Protein AF-A0A3P7J1J5-F1 (afdb_monomer_lite)

Foldseek 3Di:
DDPDPVVVVVVVVVVVVVVLLVLLVQLLVLLVDPDDDPVSLQVSLQSLLVCLQPVVVSCLVCLVSVLVRLLVQCLDLDLSSVLSSLSSVLSSLVSNCVVDVVVNVVSLVVLLVSLVVLCVDPVHDNLSSLSSSLSSQLSVLVPPPQDDDPDDDRPCPNCLPDLSSLLSVLSVCQNPVVVCVVVVVVNLVSLLVQLVVCLVVVHAGDLSSLNSLLSNCNRQQQVCVVSVLVCLVSLLSNADDPSSLSNLVSNCVRPVVCLVVSQVSLLQRLCCLVPVDGDDDPPDDDDQDDQPPDDPPNPDPVSLLSSLVSVLVDDHDPVSVVVVVSRLVSVVVPDPDPCVVVNLVSLLSNLQSLLLQLQPPPDPVSVLVSLVVLLPDDPVSLLSCLDPSNVVSLLNQCVDPDVSSVVSSVSNLVSSCVNHVPPRVVSVVVSVVVVVCCCVPVVVVPPPVVPDDDD

pLDDT: mean 78.13, std 15.59, range [32.44, 95.88]

Structure (mmCIF, N/CA/C/O backbone):
data_AF-A0A3P7J1J5-F1
#
_entry.id   AF-A0A3P7J1J5-F1
#
loop_
_atom_site.group_PDB
_atom_site.id
_atom_site.type_symbol
_atom_site.label_atom_id
_atom_site.label_alt_id
_atom_site.label_comp_id
_atom_site.label_asym_id
_atom_site.label_entity_id
_atom_site.label_seq_id
_atom_site.pdbx_PDB_ins_code
_atom_site.Cartn_x
_atom_site.Cartn_y
_atom_site.Cartn_z
_atom_site.occupancy
_atom_site.B_iso_or_equiv
_atom_site.auth_seq_id
_atom_site.auth_comp_id
_atom_site.auth_asym_id
_atom_site.auth_atom_id
_atom_site.pdbx_PDB_model_num
ATOM 1 N N . MET A 1 1 ? -34.196 -13.888 -47.354 1.00 37.31 1 MET A N 1
ATOM 2 C CA . MET A 1 1 ? -32.741 -13.646 -47.410 1.00 37.31 1 MET A CA 1
ATOM 3 C C . MET A 1 1 ? -32.285 -13.437 -45.974 1.00 37.31 1 MET A C 1
ATOM 5 O O . MET A 1 1 ? -32.549 -12.390 -45.400 1.00 37.31 1 MET A O 1
ATOM 9 N N . PHE A 1 2 ? -31.805 -14.507 -45.341 1.00 37.28 2 PHE A N 1
ATOM 10 C CA . PHE A 1 2 ? -31.362 -14.494 -43.949 1.00 37.28 2 PHE A CA 1
ATOM 11 C C . PHE A 1 2 ? -30.055 -13.699 -43.869 1.00 37.28 2 PHE A C 1
ATOM 13 O O . PHE A 1 2 ? -29.082 -14.076 -44.513 1.00 37.28 2 PHE A O 1
ATOM 20 N N . PHE A 1 3 ? -30.044 -12.595 -43.120 1.00 37.94 3 PHE A N 1
ATOM 21 C CA . PHE A 1 3 ? -28.799 -11.941 -42.725 1.00 37.94 3 PHE A CA 1
ATOM 22 C C . PHE A 1 3 ? -28.135 -12.815 -41.665 1.00 37.94 3 PHE A C 1
ATOM 24 O O . PHE A 1 3 ? -28.638 -12.963 -40.548 1.00 37.94 3 PHE A O 1
ATOM 31 N N . ASP A 1 4 ? -27.043 -13.453 -42.063 1.00 37.69 4 ASP A N 1
ATOM 32 C CA . ASP A 1 4 ? -26.268 -14.348 -41.227 1.00 37.69 4 ASP A CA 1
ATOM 33 C C . ASP A 1 4 ? -25.505 -13.522 -40.177 1.00 37.69 4 ASP A C 1
ATOM 35 O O . ASP A 1 4 ? -24.508 -12.865 -40.460 1.00 37.69 4 ASP A O 1
ATOM 39 N N . LYS A 1 5 ? -25.989 -13.504 -38.929 1.00 46.16 5 LYS A N 1
ATOM 40 C CA . LYS A 1 5 ? -25.341 -12.767 -37.824 1.00 46.16 5 LYS A CA 1
ATOM 41 C C . LYS A 1 5 ? -23.912 -13.254 -37.539 1.00 46.16 5 LYS A C 1
ATOM 43 O O . LYS A 1 5 ? -23.166 -12.585 -36.825 1.00 46.16 5 LYS A O 1
ATOM 48 N N . THR A 1 6 ? -23.524 -14.416 -38.065 1.00 46.00 6 THR A N 1
ATOM 49 C CA . THR A 1 6 ? -22.176 -14.966 -37.900 1.00 46.00 6 THR A CA 1
ATOM 50 C C . THR A 1 6 ? -21.151 -14.295 -38.815 1.00 46.00 6 THR A C 1
ATOM 52 O O . THR A 1 6 ? -20.010 -14.107 -38.385 1.00 46.00 6 THR A O 1
ATOM 55 N N . THR A 1 7 ? -21.550 -13.836 -40.008 1.00 47.47 7 THR A N 1
ATOM 56 C CA . THR A 1 7 ? -20.639 -13.172 -40.951 1.00 47.47 7 THR A CA 1
ATOM 57 C C . THR A 1 7 ? -20.274 -11.760 -40.499 1.00 47.47 7 THR A C 1
ATOM 59 O O . THR A 1 7 ? -19.102 -11.406 -40.569 1.00 47.47 7 THR A O 1
ATOM 62 N N . ASP A 1 8 ? -21.213 -10.994 -39.926 1.00 46.66 8 ASP A N 1
ATOM 63 C CA . ASP A 1 8 ? -20.933 -9.651 -39.372 1.00 46.66 8 ASP A CA 1
ATOM 64 C C . ASP A 1 8 ? -20.020 -9.691 -38.134 1.00 46.66 8 ASP A C 1
ATOM 66 O O . ASP A 1 8 ? -19.197 -8.804 -37.894 1.00 46.66 8 ASP A O 1
ATOM 70 N N . PHE A 1 9 ? -20.120 -10.755 -37.334 1.00 46.97 9 PHE A N 1
ATOM 71 C CA . PHE A 1 9 ? -19.240 -10.945 -36.182 1.00 46.97 9 PHE A CA 1
ATOM 72 C C . PHE A 1 9 ? -17.835 -11.408 -36.600 1.00 46.97 9 PHE A C 1
ATOM 74 O O . PHE A 1 9 ? -16.843 -11.036 -35.969 1.00 46.97 9 PHE A O 1
ATOM 81 N N . GLN A 1 10 ? -17.727 -12.196 -37.674 1.00 51.69 10 GLN A N 1
ATOM 82 C CA . GLN A 1 10 ? -16.444 -12.596 -38.257 1.00 51.69 10 GLN A CA 1
ATOM 83 C C . GLN A 1 10 ? -15.739 -11.430 -38.963 1.00 51.69 10 GLN A C 1
ATOM 85 O O . GLN A 1 10 ? -14.534 -11.265 -38.767 1.00 51.69 10 GLN A O 1
ATOM 90 N N . THR A 1 11 ? -16.460 -10.578 -39.699 1.00 56.50 11 THR A N 1
ATOM 91 C CA . THR A 1 11 ? -15.893 -9.364 -40.315 1.00 56.50 11 THR A CA 1
ATOM 92 C C . THR A 1 11 ? -15.450 -8.353 -39.260 1.00 56.50 11 THR A C 1
ATOM 94 O O . THR A 1 11 ? -14.356 -7.807 -39.377 1.00 56.50 11 THR A O 1
ATOM 97 N N . SER A 1 12 ? -16.210 -8.177 -38.173 1.00 62.19 12 SER A N 1
ATOM 98 C CA . SER A 1 12 ? -15.810 -7.331 -37.037 1.00 62.19 12 SER A CA 1
ATOM 99 C C . SER A 1 12 ? -14.535 -7.834 -36.343 1.00 62.19 12 SER A C 1
ATOM 101 O O . SER A 1 12 ? -13.632 -7.045 -36.057 1.00 62.19 12 SER A O 1
ATOM 103 N N . LYS A 1 13 ? -14.405 -9.151 -36.129 1.00 66.12 13 LYS A N 1
ATOM 104 C CA . LYS A 1 13 ? -13.188 -9.764 -35.566 1.00 66.12 13 LYS A CA 1
ATOM 105 C C . LYS A 1 13 ? -11.986 -9.668 -36.502 1.00 66.12 13 LYS A C 1
ATOM 107 O O . LYS A 1 13 ? -10.884 -9.389 -36.039 1.00 66.12 13 LYS A O 1
ATOM 112 N N . SER A 1 14 ? -12.199 -9.885 -37.798 1.00 74.38 14 SER A N 1
ATOM 113 C CA . SER A 1 14 ? -11.162 -9.743 -38.824 1.00 74.38 14 SER A CA 1
ATOM 114 C C . SER A 1 14 ? -10.662 -8.302 -38.906 1.00 74.38 14 SER A C 1
ATOM 116 O O . SER A 1 14 ? -9.458 -8.069 -38.928 1.00 74.38 14 SER A O 1
ATOM 118 N N . TYR A 1 15 ? -11.578 -7.334 -38.890 1.00 78.06 15 TYR A N 1
ATOM 119 C CA . TYR A 1 15 ? -11.241 -5.915 -38.906 1.00 78.06 15 TYR A CA 1
ATOM 120 C C . TYR A 1 15 ? -10.493 -5.493 -37.636 1.00 78.06 15 TYR A C 1
ATOM 122 O O . TYR A 1 15 ? -9.506 -4.765 -37.706 1.00 78.06 15 TYR A O 1
ATOM 130 N N . ALA A 1 16 ? -10.915 -5.990 -36.469 1.00 76.69 16 ALA A N 1
ATOM 131 C CA . ALA A 1 16 ? -10.214 -5.743 -35.213 1.00 76.69 16 ALA A CA 1
ATOM 132 C C . ALA A 1 16 ? -8.784 -6.312 -35.228 1.00 76.69 16 ALA A C 1
ATOM 134 O O . ALA A 1 16 ? -7.863 -5.645 -34.761 1.00 76.69 16 ALA A O 1
ATOM 135 N N . ALA A 1 17 ? -8.583 -7.508 -35.789 1.00 80.38 17 ALA A N 1
ATOM 136 C CA . ALA A 1 17 ? -7.255 -8.098 -35.945 1.00 80.38 17 ALA A CA 1
ATOM 137 C C . ALA A 1 17 ? -6.370 -7.279 -36.901 1.00 80.38 17 ALA A C 1
ATOM 139 O O . ALA A 1 17 ? -5.232 -6.965 -36.557 1.00 80.38 17 ALA A O 1
ATOM 140 N N . GLU A 1 18 ? -6.907 -6.860 -38.049 1.00 84.56 18 GLU A N 1
ATOM 141 C CA . GLU A 1 18 ? -6.189 -6.019 -39.015 1.00 84.56 18 GLU A CA 1
ATOM 142 C C . GLU A 1 18 ? -5.804 -4.656 -38.413 1.00 84.56 18 GLU A C 1
ATOM 144 O O . GLU A 1 18 ? -4.689 -4.169 -38.605 1.00 84.56 18 GLU A O 1
ATOM 149 N N . LEU A 1 19 ? -6.703 -4.046 -37.635 1.00 85.25 19 LEU A N 1
ATOM 150 C CA . LEU A 1 19 ? -6.430 -2.791 -36.939 1.00 85.25 19 LEU A CA 1
ATOM 151 C C . LEU A 1 19 ? -5.298 -2.951 -35.916 1.00 85.25 19 LEU A C 1
ATOM 153 O O . LEU A 1 19 ? -4.407 -2.106 -35.859 1.00 85.25 19 LEU A O 1
ATOM 157 N N . VAL A 1 20 ? -5.308 -4.037 -35.136 1.00 86.88 20 VAL A N 1
ATOM 158 C CA . VAL A 1 20 ? -4.239 -4.357 -34.174 1.00 86.88 20 VAL A CA 1
ATOM 159 C C . VAL A 1 20 ? -2.895 -4.507 -34.881 1.00 86.88 20 VAL A C 1
ATOM 161 O O . VAL A 1 20 ? -1.895 -3.975 -34.399 1.00 86.88 20 VAL A O 1
ATOM 164 N N . GLU A 1 21 ? -2.861 -5.183 -36.031 1.00 86.38 21 GLU A N 1
ATOM 165 C CA . GLU A 1 21 ? -1.636 -5.329 -36.819 1.00 86.38 21 GLU A CA 1
ATOM 166 C C . GLU A 1 21 ? -1.125 -3.987 -37.345 1.00 86.38 21 GLU A C 1
ATOM 168 O O . GLU A 1 21 ? 0.052 -3.688 -37.148 1.00 86.38 21 GLU A O 1
ATOM 173 N N . LYS A 1 22 ? -2.002 -3.142 -37.907 1.00 88.31 22 LYS A N 1
ATOM 174 C CA . LYS A 1 22 ? -1.637 -1.786 -38.357 1.00 88.31 22 LYS A CA 1
ATOM 175 C C . LYS A 1 22 ? -1.111 -0.923 -37.212 1.00 88.31 22 LYS A C 1
ATOM 177 O O . LYS A 1 22 ? -0.120 -0.216 -37.376 1.00 88.31 22 LYS A O 1
ATOM 182 N N . CYS A 1 23 ? -1.745 -0.986 -36.041 1.00 89.62 23 CYS A N 1
ATOM 183 C CA . CYS A 1 23 ? -1.286 -0.272 -34.851 1.00 89.62 23 CYS A CA 1
ATOM 184 C C . CYS A 1 23 ? 0.094 -0.757 -34.386 1.00 89.62 23 CYS A C 1
ATOM 186 O O . CYS A 1 23 ? 0.928 0.063 -33.996 1.00 89.62 23 CYS A O 1
ATOM 188 N N . LEU A 1 24 ? 0.341 -2.069 -34.429 1.00 89.62 24 LEU A N 1
ATOM 189 C CA . LEU A 1 24 ? 1.630 -2.652 -34.071 1.00 89.62 24 LEU A CA 1
ATOM 190 C C . LEU A 1 24 ? 2.720 -2.251 -35.072 1.00 89.62 24 LEU A C 1
ATOM 192 O O . LEU A 1 24 ? 3.804 -1.867 -34.646 1.00 89.62 24 LEU A O 1
ATOM 196 N N . ASP A 1 25 ? 2.438 -2.261 -36.372 1.00 90.69 25 ASP A N 1
ATOM 197 C CA . ASP A 1 25 ? 3.407 -1.821 -37.382 1.00 90.69 25 ASP A CA 1
ATOM 198 C C . ASP A 1 25 ? 3.737 -0.336 -37.233 1.00 90.69 25 ASP A C 1
ATOM 200 O O . ASP A 1 25 ? 4.910 0.027 -37.143 1.00 90.69 25 ASP A O 1
ATOM 204 N N . GLN A 1 26 ? 2.718 0.511 -37.065 1.00 92.00 26 GLN A N 1
ATOM 205 C CA . GLN A 1 26 ? 2.919 1.945 -36.868 1.00 92.00 26 GLN A CA 1
ATOM 206 C C . GLN A 1 26 ? 3.737 2.251 -35.607 1.00 92.00 26 GLN A C 1
ATOM 208 O O . GLN A 1 26 ? 4.580 3.151 -35.610 1.00 92.00 26 GLN A O 1
ATOM 213 N N . CYS A 1 27 ? 3.490 1.518 -34.514 1.00 92.75 27 CYS A N 1
ATOM 214 C CA . CYS A 1 27 ? 4.223 1.730 -33.269 1.00 92.75 27 CYS A CA 1
ATOM 215 C C . CYS A 1 27 ? 5.697 1.329 -33.409 1.00 92.75 27 CYS A C 1
ATOM 217 O O . CYS A 1 27 ? 6.557 2.032 -32.882 1.00 92.75 27 CYS A O 1
ATOM 219 N N . LEU A 1 28 ? 5.996 0.248 -34.138 1.00 91.81 28 LEU A N 1
ATOM 220 C CA . LEU A 1 28 ? 7.362 -0.224 -34.358 1.00 91.81 28 LEU A CA 1
ATOM 221 C C . LEU A 1 28 ? 8.119 0.705 -35.309 1.00 91.81 28 LEU A C 1
ATOM 223 O O . LEU A 1 28 ? 9.266 1.036 -35.023 1.00 91.81 28 LEU A O 1
ATOM 227 N N . GLU A 1 29 ? 7.457 1.207 -36.352 1.00 92.88 29 GLU A N 1
ATOM 228 C CA . GLU A 1 29 ? 8.007 2.215 -37.263 1.00 92.88 29 GLU A CA 1
ATOM 229 C C . GLU A 1 29 ? 8.441 3.477 -36.500 1.00 92.88 29 GLU A C 1
ATOM 231 O O . GLU A 1 29 ? 9.577 3.928 -36.627 1.00 92.88 29 GLU A O 1
ATOM 236 N N . TRP A 1 30 ? 7.587 4.005 -35.615 1.00 94.25 30 TRP A N 1
ATOM 237 C CA . TRP A 1 30 ? 7.928 5.171 -34.786 1.00 94.25 30 TRP A CA 1
ATOM 238 C C . TRP A 1 30 ? 9.063 4.916 -33.785 1.00 94.25 30 TRP A C 1
ATOM 240 O O . TRP A 1 30 ? 9.746 5.862 -33.388 1.00 94.25 30 TRP A O 1
ATOM 250 N N . LEU A 1 31 ? 9.273 3.669 -33.352 1.00 90.75 31 LEU A N 1
ATOM 251 C CA . LEU A 1 31 ? 10.420 3.303 -32.512 1.00 90.75 31 LEU A CA 1
ATOM 252 C C . LEU A 1 31 ? 11.721 3.208 -33.324 1.00 90.75 31 LEU A C 1
ATOM 254 O O . LEU A 1 31 ? 12.796 3.425 -32.764 1.00 90.75 31 LEU A O 1
ATOM 258 N N . GLU A 1 32 ? 11.624 2.882 -34.613 1.00 91.44 32 GLU A N 1
ATOM 259 C CA . GLU A 1 32 ? 12.748 2.764 -35.550 1.00 91.44 32 GLU A CA 1
ATOM 260 C C . GLU A 1 32 ? 13.188 4.098 -36.153 1.00 91.44 32 GLU A C 1
ATOM 262 O O . GLU A 1 32 ? 14.295 4.182 -36.690 1.00 91.44 32 GLU A O 1
ATOM 267 N N . GLU A 1 33 ? 12.364 5.144 -36.040 1.00 88.88 33 GLU A N 1
ATOM 268 C CA . GLU A 1 33 ? 12.681 6.468 -36.571 1.00 88.88 33 GLU A CA 1
ATOM 269 C C . GLU A 1 33 ? 14.057 6.961 -36.067 1.00 88.88 33 GLU A C 1
ATOM 271 O O . GLU A 1 33 ? 14.257 7.164 -34.858 1.00 88.88 33 GLU A O 1
ATOM 276 N N . PRO A 1 34 ? 15.021 7.216 -36.979 1.00 83.56 34 PRO A N 1
ATOM 277 C CA . PRO A 1 34 ? 16.361 7.654 -36.593 1.00 83.56 34 PRO A CA 1
ATOM 278 C C . PRO A 1 34 ? 16.342 9.078 -36.027 1.00 83.56 34 PRO A C 1
ATOM 280 O O . PRO A 1 34 ? 17.143 9.429 -35.160 1.00 83.56 34 PRO A O 1
ATOM 283 N N . ILE A 1 35 ? 15.402 9.902 -36.497 1.00 89.12 35 ILE A N 1
ATOM 284 C CA . ILE A 1 35 ? 15.214 11.277 -36.044 1.00 89.12 35 ILE A CA 1
ATOM 285 C C . ILE A 1 35 ? 14.291 11.267 -34.829 1.00 89.12 35 ILE A C 1
ATOM 287 O O . ILE A 1 35 ? 13.192 10.720 -34.854 1.00 89.12 35 ILE A O 1
ATOM 291 N N . ARG A 1 36 ? 14.721 11.916 -33.745 1.00 90.44 36 ARG A N 1
ATOM 292 C CA . ARG A 1 36 ? 13.920 12.008 -32.524 1.00 90.44 36 ARG A CA 1
ATOM 293 C C . ARG A 1 36 ? 12.656 12.843 -32.757 1.00 90.44 36 ARG A C 1
ATOM 295 O O . ARG A 1 36 ? 12.736 14.063 -32.867 1.00 90.44 36 ARG A O 1
ATOM 302 N N . ASN A 1 37 ? 11.495 12.198 -32.660 1.00 92.69 37 ASN A N 1
ATOM 303 C CA . ASN A 1 37 ? 10.206 12.855 -32.463 1.00 92.69 37 ASN A CA 1
ATOM 304 C C . ASN A 1 37 ? 9.624 12.485 -31.087 1.00 92.69 37 ASN A C 1
ATOM 306 O O . ASN A 1 37 ? 9.269 11.337 -30.828 1.00 92.69 37 ASN A O 1
ATOM 310 N N . GLU A 1 38 ? 9.534 13.471 -30.192 1.00 91.75 38 GLU A N 1
ATOM 311 C CA . GLU A 1 38 ? 9.107 13.279 -28.799 1.00 91.75 38 GLU A CA 1
ATOM 312 C C . GLU A 1 38 ? 7.691 12.696 -28.681 1.00 91.75 38 GLU A C 1
ATOM 314 O O . GLU A 1 38 ? 7.468 11.750 -27.925 1.00 91.75 38 GLU A O 1
ATOM 319 N N . GLN A 1 39 ? 6.742 13.223 -29.456 1.00 93.25 39 GLN A N 1
ATOM 320 C CA . GLN A 1 39 ? 5.339 12.811 -29.388 1.00 93.25 39 GLN A CA 1
ATOM 321 C C . GLN A 1 39 ? 5.147 11.399 -29.941 1.00 93.25 39 GLN A C 1
ATOM 323 O O . GLN A 1 39 ? 4.468 10.586 -29.315 1.00 93.25 39 GLN A O 1
ATOM 328 N N . ARG A 1 40 ? 5.797 11.079 -31.069 1.00 94.06 40 ARG A N 1
ATOM 329 C CA . ARG A 1 40 ? 5.750 9.734 -31.668 1.00 94.06 40 ARG A CA 1
ATOM 330 C C . ARG A 1 40 ? 6.422 8.691 -30.783 1.00 94.06 40 ARG A C 1
ATOM 332 O O . ARG A 1 40 ? 5.877 7.604 -30.605 1.00 94.06 40 ARG A O 1
ATOM 339 N N . ARG A 1 41 ? 7.550 9.026 -30.146 1.00 93.75 41 ARG A N 1
ATOM 340 C CA . ARG A 1 41 ? 8.208 8.147 -29.164 1.00 93.75 41 ARG A CA 1
ATOM 341 C C . ARG A 1 41 ? 7.327 7.878 -27.953 1.00 93.75 41 ARG A C 1
ATOM 343 O O . ARG A 1 41 ? 7.213 6.732 -27.543 1.00 93.75 41 ARG A O 1
ATOM 350 N N . LEU A 1 42 ? 6.673 8.899 -27.396 1.00 94.12 42 LEU A N 1
ATOM 351 C CA . LEU A 1 42 ? 5.765 8.704 -26.264 1.00 94.12 42 LEU A CA 1
ATOM 352 C C . LEU A 1 42 ? 4.523 7.887 -26.661 1.00 94.12 42 LEU A C 1
ATOM 354 O O . LEU A 1 42 ? 4.142 6.965 -25.942 1.00 94.12 42 LEU A O 1
ATOM 358 N N . ALA A 1 43 ? 3.910 8.199 -27.805 1.00 93.44 43 ALA A N 1
ATOM 359 C CA . ALA A 1 43 ? 2.730 7.493 -28.299 1.00 93.44 43 ALA A CA 1
ATOM 360 C C . ALA A 1 43 ? 3.034 6.021 -28.615 1.00 93.44 43 ALA A C 1
ATOM 362 O O . ALA A 1 43 ? 2.283 5.144 -28.193 1.00 93.44 43 ALA A O 1
ATOM 363 N N . SER A 1 44 ? 4.154 5.742 -29.290 1.00 94.88 44 SER A N 1
ATOM 364 C CA . SER A 1 44 ? 4.567 4.376 -29.636 1.00 94.88 44 SER A CA 1
ATOM 365 C C . SER A 1 44 ? 4.796 3.508 -28.406 1.00 94.88 44 SER A C 1
ATOM 367 O O . SER A 1 44 ? 4.286 2.393 -28.367 1.00 94.88 44 SER A O 1
ATOM 369 N N . VAL A 1 45 ? 5.485 4.000 -27.368 1.00 95.62 45 VAL A N 1
ATOM 370 C CA . VAL A 1 45 ? 5.724 3.189 -26.160 1.00 95.62 45 VAL A CA 1
ATOM 371 C C . VAL A 1 45 ? 4.458 2.969 -25.334 1.00 95.62 45 VAL A C 1
ATOM 373 O O . VAL A 1 45 ? 4.282 1.887 -24.777 1.00 95.62 45 VAL A O 1
ATOM 376 N N . LEU A 1 46 ? 3.548 3.947 -25.274 1.00 94.06 46 LEU A N 1
ATOM 377 C CA . LEU A 1 46 ? 2.251 3.762 -24.617 1.00 94.06 46 LEU A CA 1
ATOM 378 C C . LEU A 1 46 ? 1.400 2.736 -25.370 1.00 94.06 46 LEU A C 1
ATOM 380 O O . LEU A 1 46 ? 0.889 1.804 -24.755 1.00 94.06 46 LEU A O 1
ATOM 384 N N . LEU A 1 47 ? 1.315 2.857 -26.697 1.00 93.69 47 LEU A N 1
ATOM 385 C CA . LEU A 1 47 ? 0.572 1.922 -27.536 1.00 93.69 47 LEU A CA 1
ATOM 386 C C . LEU A 1 47 ? 1.170 0.510 -27.471 1.00 93.69 47 LEU A C 1
ATOM 388 O O . LEU A 1 47 ? 0.437 -0.454 -27.272 1.00 93.69 47 LEU A O 1
ATOM 392 N N . ALA A 1 48 ? 2.497 0.381 -27.540 1.00 94.31 48 ALA A N 1
ATOM 393 C CA . ALA A 1 48 ? 3.186 -0.900 -27.412 1.00 94.31 48 ALA A CA 1
ATOM 394 C C . ALA A 1 48 ? 2.903 -1.583 -26.063 1.00 94.31 48 ALA A C 1
ATOM 396 O O . ALA A 1 48 ? 2.746 -2.803 -26.022 1.00 94.31 48 ALA A O 1
ATOM 397 N N . ARG A 1 49 ? 2.789 -0.818 -24.963 1.00 94.94 49 ARG A N 1
ATOM 398 C CA . ARG A 1 49 ? 2.395 -1.358 -23.650 1.00 94.94 49 ARG A CA 1
ATOM 399 C C . ARG A 1 49 ? 1.003 -1.984 -23.701 1.00 94.94 49 ARG A C 1
ATOM 401 O O . ARG A 1 49 ? 0.842 -3.126 -23.276 1.00 94.94 49 ARG A O 1
ATOM 408 N N . GLU A 1 50 ? 0.019 -1.247 -24.211 1.00 93.62 50 GLU A N 1
ATOM 409 C CA . GLU A 1 50 ? -1.369 -1.717 -24.286 1.00 93.62 50 GLU A CA 1
ATOM 410 C C . GLU A 1 50 ? -1.496 -2.924 -25.228 1.00 93.62 50 GLU A C 1
ATOM 412 O O . GLU A 1 50 ? -2.094 -3.936 -24.862 1.00 93.62 50 GLU A O 1
ATOM 417 N N . LEU A 1 51 ? -0.850 -2.878 -26.399 1.00 92.19 51 LEU A N 1
ATOM 418 C CA . LEU A 1 51 ? -0.833 -3.991 -27.355 1.00 92.19 51 LEU A CA 1
ATOM 419 C C . LEU A 1 51 ? -0.173 -5.246 -26.769 1.00 92.19 51 LEU A C 1
ATOM 421 O O . LEU A 1 51 ? -0.672 -6.356 -26.973 1.00 92.19 51 LEU A O 1
ATOM 425 N N . ALA A 1 52 ? 0.909 -5.097 -26.000 1.00 91.62 52 ALA A N 1
ATOM 426 C CA . ALA A 1 52 ? 1.527 -6.221 -25.305 1.00 91.62 52 ALA A CA 1
ATOM 427 C C . ALA A 1 52 ? 0.575 -6.842 -24.267 1.00 91.62 52 ALA A C 1
ATOM 429 O O . ALA A 1 52 ? 0.500 -8.066 -24.170 1.00 91.62 52 ALA A O 1
ATOM 430 N N . MET A 1 53 ? -0.174 -6.026 -23.516 1.00 89.50 53 MET A N 1
ATOM 431 C CA . MET A 1 53 ? -1.086 -6.504 -22.468 1.00 89.50 53 MET A CA 1
ATOM 432 C C . MET A 1 53 ? -2.353 -7.166 -23.021 1.00 89.50 53 MET A C 1
ATOM 434 O O . MET A 1 53 ? -2.738 -8.232 -22.543 1.00 89.50 53 MET A O 1
ATOM 438 N N . PHE A 1 54 ? -2.993 -6.557 -24.020 1.00 88.44 54 PHE A N 1
ATOM 439 C CA . PHE A 1 54 ? -4.314 -6.985 -24.497 1.00 88.44 54 PHE A CA 1
ATOM 440 C C . PHE A 1 54 ? -4.263 -7.880 -25.738 1.00 88.44 54 PHE A C 1
ATOM 442 O O . PHE A 1 54 ? -5.157 -8.696 -25.944 1.00 88.44 54 PHE A O 1
ATOM 449 N N . THR A 1 55 ? -3.202 -7.786 -26.543 1.00 88.12 55 THR A N 1
ATOM 450 C CA . THR A 1 55 ? -3.040 -8.542 -27.799 1.00 88.12 55 THR A CA 1
ATOM 451 C C . THR A 1 55 ? -1.712 -9.302 -27.827 1.00 88.12 55 THR A C 1
ATOM 453 O O . THR A 1 55 ? -0.940 -9.240 -28.785 1.00 88.12 55 THR A O 1
ATOM 456 N N . SER A 1 56 ? -1.435 -10.046 -26.750 1.00 87.12 56 SER A N 1
ATOM 457 C CA . SER A 1 56 ? -0.127 -10.675 -26.508 1.00 87.12 56 SER A CA 1
ATOM 458 C C . SER A 1 56 ? 0.350 -11.614 -27.626 1.00 87.12 56 SER A C 1
ATOM 460 O O . SER A 1 56 ? 1.554 -11.735 -27.839 1.00 87.12 56 SER A O 1
ATOM 462 N N . THR A 1 57 ? -0.561 -12.272 -28.357 1.00 87.94 57 THR A N 1
ATOM 463 C CA . THR A 1 57 ? -0.197 -13.194 -29.448 1.00 87.94 57 THR A CA 1
ATOM 464 C C . THR A 1 57 ? 0.389 -12.467 -30.643 1.00 87.94 57 THR A C 1
ATOM 466 O O . THR A 1 57 ? 1.496 -12.804 -31.055 1.00 87.94 57 THR A O 1
ATOM 469 N N . SER A 1 58 ? -0.304 -11.450 -31.149 1.00 86.69 58 SER A N 1
ATOM 470 C CA . SER A 1 58 ? 0.167 -10.657 -32.287 1.00 86.69 58 SER A CA 1
ATOM 471 C C . SER A 1 58 ? 1.441 -9.891 -31.937 1.00 86.69 58 SER A C 1
ATOM 473 O O . SER A 1 58 ? 2.382 -9.864 -32.726 1.00 86.69 58 SER A O 1
ATOM 475 N N . PHE A 1 59 ? 1.521 -9.346 -30.717 1.00 90.62 59 PHE A N 1
ATOM 476 C CA . PHE A 1 59 ? 2.725 -8.660 -30.253 1.00 90.62 59 PHE A CA 1
ATOM 477 C C . PHE A 1 59 ? 3.937 -9.599 -30.189 1.00 90.62 59 PHE A C 1
ATOM 479 O O . PHE A 1 59 ? 5.023 -9.234 -30.636 1.00 90.62 59 PHE A O 1
ATOM 486 N N . PHE A 1 60 ? 3.772 -10.815 -29.650 1.00 88.75 60 PHE A N 1
ATOM 487 C CA . PHE A 1 60 ? 4.877 -11.765 -29.482 1.00 88.75 60 PHE A CA 1
ATOM 488 C C . PHE A 1 60 ? 5.585 -12.084 -30.807 1.00 88.75 60 PHE A C 1
ATOM 490 O O . PHE A 1 60 ? 6.812 -12.139 -30.837 1.00 88.75 60 PHE A O 1
ATOM 497 N N . LEU A 1 61 ? 4.835 -12.192 -31.910 1.00 88.50 61 LEU A N 1
ATOM 498 C CA . LEU A 1 61 ? 5.385 -12.455 -33.247 1.00 88.50 61 LEU A CA 1
ATOM 499 C C . LEU A 1 61 ? 6.366 -11.370 -33.730 1.00 88.50 61 LEU A C 1
ATOM 501 O O . LEU A 1 61 ? 7.254 -11.664 -34.526 1.00 88.50 61 LEU A O 1
ATOM 505 N N . ARG A 1 62 ? 6.237 -10.129 -33.239 1.00 88.31 62 ARG A N 1
ATOM 506 C CA . ARG A 1 62 ? 7.081 -8.978 -33.620 1.00 88.31 62 ARG A CA 1
ATOM 507 C C . ARG A 1 62 ? 7.929 -8.444 -32.457 1.00 88.31 62 ARG A C 1
ATOM 509 O O . ARG A 1 62 ? 8.596 -7.418 -32.591 1.00 88.31 62 ARG A O 1
ATOM 516 N N . ALA A 1 63 ? 7.969 -9.149 -31.324 1.00 88.75 63 ALA A N 1
ATOM 517 C CA . ALA A 1 63 ? 8.635 -8.683 -30.105 1.00 88.75 63 ALA A CA 1
ATOM 518 C C . ALA A 1 63 ? 10.138 -8.405 -30.301 1.00 88.75 63 ALA A C 1
ATOM 520 O O . ALA A 1 63 ? 10.686 -7.499 -29.677 1.00 88.75 63 ALA A O 1
ATOM 521 N N . ASN A 1 64 ? 10.803 -9.126 -31.207 1.00 88.19 64 ASN A N 1
ATOM 522 C CA . ASN A 1 64 ? 12.221 -8.912 -31.518 1.00 88.19 64 ASN A CA 1
ATOM 523 C C . ASN A 1 64 ? 12.502 -7.499 -32.053 1.00 88.19 64 ASN A C 1
ATOM 525 O O . ASN A 1 64 ? 13.502 -6.887 -31.670 1.00 88.19 64 ASN A O 1
ATOM 529 N N . VAL A 1 65 ? 11.608 -6.972 -32.898 1.00 89.94 65 VAL A N 1
ATOM 530 C CA . VAL A 1 65 ? 11.702 -5.612 -33.450 1.00 89.94 65 VAL A CA 1
ATOM 531 C C . VAL A 1 65 ? 11.535 -4.593 -32.327 1.00 89.94 65 VAL A C 1
ATOM 533 O O . VAL A 1 65 ? 12.356 -3.690 -32.169 1.00 89.94 65 VAL A O 1
ATOM 536 N N . PHE A 1 66 ? 10.543 -4.803 -31.461 1.00 93.00 66 PHE A N 1
ATOM 537 C CA . PHE A 1 66 ? 10.342 -3.972 -30.278 1.00 93.00 66 PHE A CA 1
ATOM 538 C C . PHE A 1 66 ? 11.595 -3.932 -29.386 1.00 93.00 66 PHE A C 1
ATOM 540 O O . PHE A 1 66 ? 12.099 -2.853 -29.069 1.00 93.00 66 PHE A O 1
ATOM 547 N N . PHE A 1 67 ? 12.152 -5.091 -29.016 1.00 90.06 67 PHE A N 1
ATOM 548 C CA . PHE A 1 67 ? 13.317 -5.148 -28.127 1.00 90.06 67 PHE A CA 1
ATOM 549 C C . PHE A 1 67 ? 14.595 -4.575 -28.741 1.00 90.06 67 PHE A C 1
ATOM 551 O O . PHE A 1 67 ? 15.489 -4.168 -28.002 1.00 90.06 67 PHE A O 1
ATOM 558 N N . LYS A 1 68 ? 14.727 -4.558 -30.070 1.00 88.75 68 LYS A N 1
ATOM 559 C CA . LYS A 1 68 ? 15.876 -3.934 -30.736 1.00 88.75 68 LYS A CA 1
ATOM 560 C C . LYS A 1 68 ? 15.872 -2.416 -30.544 1.00 88.75 68 LYS A C 1
ATOM 562 O O . LYS A 1 68 ? 16.930 -1.837 -30.314 1.00 88.75 68 LYS A O 1
ATOM 567 N N . ASN A 1 69 ? 14.691 -1.802 -30.582 1.00 91.25 69 ASN A N 1
ATOM 568 C CA . ASN A 1 69 ? 14.548 -0.350 -30.650 1.00 91.25 69 ASN A CA 1
ATOM 569 C C . ASN A 1 69 ? 14.183 0.293 -29.302 1.00 91.25 69 ASN A C 1
ATOM 571 O O . ASN A 1 69 ? 14.588 1.417 -29.030 1.00 91.25 69 ASN A O 1
ATOM 575 N N . ILE A 1 70 ? 13.514 -0.414 -28.387 1.00 93.00 70 ILE A N 1
ATOM 576 C CA . ILE A 1 70 ? 13.070 0.159 -27.100 1.00 93.00 70 ILE A CA 1
ATOM 577 C C . ILE A 1 70 ? 14.211 0.739 -26.242 1.00 93.00 70 ILE A C 1
ATOM 579 O O . ILE A 1 70 ? 14.008 1.714 -25.518 1.00 93.00 70 ILE A O 1
ATOM 583 N N . PHE A 1 71 ? 15.428 0.192 -26.335 1.00 90.25 71 PHE A N 1
ATOM 584 C CA . PHE A 1 71 ? 16.583 0.688 -25.576 1.00 90.25 71 PHE A CA 1
ATOM 585 C C . PHE A 1 71 ? 17.072 2.065 -26.040 1.00 90.25 71 PHE A C 1
ATOM 587 O O . PHE A 1 71 ? 17.674 2.785 -25.243 1.00 90.25 71 PHE A O 1
ATOM 594 N N . THR A 1 72 ? 16.798 2.466 -27.286 1.00 89.06 72 THR A N 1
ATOM 595 C CA . THR A 1 72 ? 17.102 3.827 -27.758 1.00 89.06 72 THR A CA 1
ATOM 596 C C . THR A 1 72 ? 16.147 4.833 -27.116 1.00 89.06 72 THR A C 1
ATOM 598 O O . THR A 1 72 ? 16.573 5.888 -26.650 1.00 89.06 72 THR A O 1
ATOM 601 N N . VAL A 1 73 ? 14.869 4.467 -26.992 1.00 91.38 73 VAL A N 1
ATOM 602 C CA . VAL A 1 73 ? 13.819 5.307 -26.398 1.00 91.38 73 VAL A CA 1
ATOM 603 C C . VAL A 1 73 ? 13.929 5.364 -24.871 1.00 91.38 73 VAL A C 1
ATOM 605 O O . VAL A 1 73 ? 13.692 6.409 -24.269 1.00 91.38 73 VAL A O 1
ATOM 608 N N . LEU A 1 74 ? 14.413 4.294 -24.231 1.00 89.44 74 LEU A N 1
ATOM 609 C CA . LEU A 1 74 ? 14.764 4.293 -22.803 1.00 89.44 74 LEU A CA 1
ATOM 610 C C . LEU A 1 74 ? 15.861 5.298 -22.439 1.00 89.44 74 LEU A C 1
ATOM 612 O O . LEU A 1 74 ? 15.966 5.666 -21.271 1.00 89.44 74 LEU A O 1
ATOM 616 N N . ARG A 1 75 ? 16.654 5.741 -23.419 1.00 89.25 75 ARG A N 1
ATOM 617 C CA . ARG A 1 75 ? 17.701 6.758 -23.270 1.00 89.25 75 ARG A CA 1
ATOM 618 C C . ARG A 1 75 ? 17.228 8.154 -23.683 1.00 89.25 75 ARG A C 1
ATOM 620 O O . ARG A 1 75 ? 18.048 9.062 -23.757 1.00 89.25 75 ARG A O 1
ATOM 627 N N . ASP A 1 76 ? 15.938 8.352 -23.968 1.00 89.88 76 ASP A N 1
ATOM 628 C CA . ASP A 1 76 ? 15.424 9.672 -24.349 1.00 89.88 76 ASP A CA 1
ATOM 629 C C . ASP A 1 76 ? 15.687 10.695 -23.229 1.00 89.88 76 ASP A C 1
ATOM 631 O O . ASP A 1 76 ? 15.531 10.341 -22.058 1.00 89.88 76 ASP A O 1
ATOM 635 N N . PRO A 1 77 ? 16.052 11.956 -23.534 1.00 86.44 77 PRO A N 1
ATOM 636 C CA . PRO A 1 77 ? 16.283 12.992 -22.521 1.00 86.44 77 PRO A CA 1
ATOM 637 C C . PRO A 1 77 ? 15.050 13.292 -21.653 1.00 86.44 77 PRO A C 1
ATOM 639 O O . PRO A 1 77 ? 15.187 13.788 -20.532 1.00 86.44 77 PRO A O 1
ATOM 642 N N . LYS A 1 78 ? 13.830 12.975 -22.111 1.00 87.69 78 LYS A N 1
ATOM 643 C CA . LYS A 1 78 ? 12.611 13.231 -21.335 1.00 87.69 78 LYS A CA 1
ATOM 644 C C . LYS A 1 78 ? 12.308 12.095 -20.346 1.00 87.69 78 LYS A C 1
ATOM 646 O O . LYS A 1 78 ? 12.065 10.964 -20.768 1.00 87.69 78 LYS A O 1
ATOM 651 N N . PRO A 1 79 ? 12.198 12.378 -19.031 1.00 85.62 79 PRO A N 1
ATOM 652 C CA . PRO A 1 79 ? 11.948 11.349 -18.016 1.00 85.62 79 PRO A CA 1
ATOM 653 C C . PRO A 1 79 ? 10.610 10.627 -18.208 1.00 85.62 79 PRO A C 1
ATOM 655 O O . PRO A 1 79 ? 10.529 9.424 -17.976 1.00 85.62 79 PRO A O 1
ATOM 658 N N . GLN A 1 80 ? 9.576 11.329 -18.680 1.00 87.62 80 GLN A N 1
ATOM 659 C CA . GLN A 1 80 ? 8.260 10.740 -18.937 1.00 87.62 80 GLN A CA 1
ATOM 660 C C . GLN A 1 80 ? 8.321 9.636 -20.003 1.00 87.62 80 GLN A C 1
ATOM 662 O O . GLN A 1 80 ? 7.720 8.578 -19.821 1.00 87.62 80 GLN A O 1
ATOM 667 N N . ILE A 1 81 ? 9.101 9.844 -21.071 1.00 91.75 81 ILE A N 1
ATOM 668 C CA . ILE A 1 81 ? 9.311 8.840 -22.122 1.00 91.75 81 ILE A CA 1
ATOM 669 C C . ILE A 1 81 ? 10.055 7.633 -21.556 1.00 91.75 81 ILE A C 1
ATOM 671 O O . ILE A 1 81 ? 9.639 6.502 -21.797 1.00 91.75 81 ILE A O 1
ATOM 675 N N . ARG A 1 82 ? 11.094 7.846 -20.740 1.00 90.81 82 ARG A N 1
ATOM 676 C CA . ARG A 1 82 ? 11.840 6.747 -20.104 1.00 90.81 82 ARG A CA 1
ATOM 677 C C . ARG A 1 82 ? 10.948 5.881 -19.209 1.00 90.81 82 ARG A C 1
ATOM 679 O O . ARG A 1 82 ? 10.997 4.654 -19.288 1.00 90.81 82 ARG A O 1
ATOM 686 N N . ILE A 1 83 ? 10.089 6.508 -18.402 1.00 84.62 83 ILE A N 1
ATOM 687 C CA . ILE A 1 83 ? 9.143 5.810 -17.515 1.00 84.62 83 ILE A CA 1
ATOM 688 C C . ILE A 1 83 ? 8.086 5.041 -18.328 1.00 84.62 83 ILE A C 1
ATOM 690 O O . ILE A 1 83 ? 7.774 3.891 -18.019 1.00 84.62 83 ILE A O 1
ATOM 694 N N . ALA A 1 84 ? 7.543 5.634 -19.392 1.00 90.00 84 ALA A N 1
ATOM 695 C CA . ALA A 1 84 ? 6.596 4.937 -20.262 1.00 90.00 84 ALA A CA 1
ATOM 696 C C . ALA A 1 84 ? 7.259 3.748 -20.985 1.00 90.00 84 ALA A C 1
ATOM 698 O O . ALA A 1 84 ? 6.699 2.652 -21.016 1.00 90.00 84 ALA A O 1
ATOM 699 N N . SER A 1 85 ? 8.492 3.935 -21.462 1.00 93.50 85 SER A N 1
ATOM 700 C CA . SER A 1 85 ? 9.290 2.906 -22.136 1.00 93.50 85 SER A CA 1
ATOM 701 C C . SER A 1 85 ? 9.578 1.713 -21.232 1.00 93.50 85 SER A C 1
ATOM 703 O O . SER A 1 85 ? 9.451 0.572 -21.670 1.00 93.50 85 SER A O 1
ATOM 705 N N . ILE A 1 86 ? 9.921 1.941 -19.956 1.00 90.00 86 ILE A N 1
ATOM 706 C CA . ILE A 1 86 ? 10.192 0.828 -19.037 1.00 90.00 86 ILE A CA 1
ATOM 707 C C . ILE A 1 86 ? 8.922 0.038 -18.706 1.00 90.00 86 ILE A C 1
ATOM 709 O O . ILE A 1 86 ? 8.979 -1.181 -18.555 1.00 90.00 86 ILE A O 1
ATOM 713 N N . ASN A 1 87 ? 7.764 0.702 -18.656 1.00 88.88 87 ASN A N 1
ATOM 714 C CA . ASN A 1 87 ? 6.477 0.033 -18.464 1.00 88.88 87 ASN A CA 1
ATOM 715 C C . ASN A 1 87 ? 6.094 -0.813 -19.690 1.00 88.88 87 ASN A C 1
ATOM 717 O O . ASN A 1 87 ? 5.614 -1.936 -19.530 1.00 88.88 87 ASN A O 1
ATOM 721 N N . ALA A 1 88 ? 6.352 -0.312 -20.902 1.00 93.38 88 ALA A N 1
ATOM 722 C CA . ALA A 1 88 ? 6.183 -1.077 -22.137 1.00 93.38 88 ALA A CA 1
ATOM 723 C C . ALA A 1 88 ? 7.124 -2.291 -22.177 1.00 93.38 88 ALA A C 1
ATOM 725 O O . ALA A 1 88 ? 6.686 -3.412 -22.438 1.00 93.38 88 ALA A O 1
ATOM 726 N N . LEU A 1 89 ? 8.400 -2.091 -21.825 1.00 92.62 89 LEU A N 1
ATOM 727 C CA . LEU A 1 89 ? 9.385 -3.168 -21.734 1.00 92.62 89 LEU A CA 1
ATOM 728 C C . LEU A 1 89 ? 8.976 -4.228 -20.698 1.00 92.62 89 LEU A C 1
ATOM 730 O O . LEU A 1 89 ? 9.115 -5.420 -20.959 1.00 92.62 89 LEU A O 1
ATOM 734 N N . HIS A 1 90 ? 8.427 -3.819 -19.551 1.00 87.81 90 HIS A N 1
ATOM 735 C CA . HIS A 1 90 ? 7.894 -4.737 -18.541 1.00 87.81 90 HIS A CA 1
ATOM 736 C C . HIS A 1 90 ? 6.760 -5.609 -19.088 1.00 87.81 90 HIS A C 1
ATOM 738 O O . HIS A 1 90 ? 6.794 -6.829 -18.913 1.00 87.81 90 HIS A O 1
ATOM 744 N N . ALA A 1 91 ? 5.776 -5.010 -19.766 1.00 89.38 91 ALA A N 1
ATOM 745 C CA . ALA A 1 91 ? 4.675 -5.753 -20.377 1.00 89.38 91 ALA A CA 1
ATOM 746 C C . ALA A 1 91 ? 5.191 -6.752 -21.430 1.00 89.38 91 ALA A C 1
ATOM 748 O O . ALA A 1 91 ? 4.874 -7.940 -21.357 1.00 89.38 91 ALA A O 1
ATOM 749 N N . ALA A 1 92 ? 6.075 -6.306 -22.330 1.00 90.69 92 ALA A N 1
ATOM 750 C CA . ALA A 1 92 ? 6.682 -7.142 -23.368 1.00 90.69 92 ALA A CA 1
ATOM 751 C C . ALA A 1 92 ? 7.503 -8.318 -22.796 1.00 90.69 92 ALA A C 1
ATOM 753 O O . ALA A 1 92 ? 7.403 -9.455 -23.265 1.00 90.69 92 ALA A O 1
ATOM 754 N N . LEU A 1 93 ? 8.299 -8.080 -21.749 1.00 86.62 93 LEU A N 1
ATOM 755 C CA . LEU A 1 93 ? 9.063 -9.133 -21.071 1.00 86.62 93 LEU A CA 1
ATOM 756 C C . LEU A 1 93 ? 8.158 -10.119 -20.320 1.00 86.62 93 LEU A C 1
ATOM 758 O O . LEU A 1 93 ? 8.430 -11.318 -20.286 1.00 86.62 93 LEU A O 1
ATOM 762 N N . THR A 1 94 ? 7.058 -9.636 -19.742 1.00 83.94 94 THR A N 1
ATOM 763 C CA . THR A 1 94 ? 6.091 -10.491 -19.040 1.00 83.94 94 THR A CA 1
ATOM 764 C C . THR A 1 94 ? 5.470 -11.495 -20.007 1.00 83.94 94 THR A C 1
ATOM 766 O O . THR A 1 94 ? 5.525 -12.695 -19.747 1.00 83.94 94 THR A O 1
ATOM 769 N N . ILE A 1 95 ? 4.981 -11.040 -21.164 1.00 86.50 95 ILE A N 1
ATOM 770 C CA . ILE A 1 95 ? 4.348 -11.940 -22.139 1.00 86.50 95 ILE A CA 1
ATOM 771 C C . ILE A 1 95 ? 5.343 -12.912 -22.789 1.00 86.50 95 ILE A C 1
ATOM 773 O O . ILE A 1 95 ? 5.004 -14.065 -23.043 1.00 86.50 95 ILE A O 1
ATOM 777 N N . THR A 1 96 ? 6.580 -12.474 -23.040 1.00 82.50 96 THR A N 1
ATOM 778 C CA . THR A 1 96 ? 7.605 -13.311 -23.687 1.00 82.50 96 THR A CA 1
ATOM 779 C C . THR A 1 96 ? 8.128 -14.367 -22.721 1.00 82.50 96 THR A C 1
ATOM 781 O O . THR A 1 96 ? 8.276 -15.526 -23.102 1.00 82.50 96 THR A O 1
ATOM 784 N N . SER A 1 97 ? 8.305 -14.010 -21.445 1.00 77.62 97 SER A N 1
ATOM 785 C CA . SER A 1 97 ? 8.722 -14.953 -20.403 1.00 77.62 97 SER A CA 1
ATOM 786 C C . SER A 1 97 ? 7.673 -16.014 -20.063 1.00 77.62 97 SER A C 1
ATOM 788 O O . SER A 1 97 ? 8.050 -17.118 -19.674 1.00 77.62 97 SER A O 1
ATOM 790 N N . GLN A 1 98 ? 6.380 -15.702 -20.207 1.00 78.25 98 GLN A N 1
ATOM 791 C CA . GLN A 1 98 ? 5.290 -16.666 -20.019 1.00 78.25 98 GLN A CA 1
ATOM 792 C C . GLN A 1 98 ? 5.245 -17.717 -21.133 1.00 78.25 98 GLN A C 1
ATOM 794 O O . GLN A 1 98 ? 4.875 -18.859 -20.875 1.00 78.25 98 GLN A O 1
ATOM 799 N N . ARG A 1 99 ? 5.618 -17.338 -22.361 1.00 76.69 99 ARG A N 1
ATOM 800 C CA . ARG A 1 99 ? 5.572 -18.220 -23.536 1.00 76.69 99 ARG A CA 1
ATOM 801 C C . ARG A 1 99 ? 6.828 -19.069 -23.678 1.00 76.69 99 ARG A C 1
ATOM 803 O O . ARG A 1 99 ? 6.726 -20.253 -23.976 1.00 76.69 99 ARG A O 1
ATOM 810 N N . GLU A 1 100 ? 8.003 -18.487 -23.433 1.00 77.56 100 GLU A N 1
ATOM 811 C CA . GLU A 1 100 ? 9.282 -19.169 -23.633 1.00 77.56 100 GLU A CA 1
ATOM 812 C C . GLU A 1 100 ? 10.257 -18.935 -22.472 1.00 77.56 100 GLU A C 1
ATOM 814 O O . GLU A 1 100 ? 10.929 -17.905 -22.358 1.00 77.56 100 GLU A O 1
ATOM 819 N N . ALA A 1 101 ? 10.411 -19.955 -21.624 1.00 65.88 101 ALA A N 1
ATOM 820 C CA . ALA A 1 101 ? 11.297 -19.898 -20.462 1.00 65.88 101 ALA A CA 1
ATOM 821 C C . ALA A 1 101 ? 12.784 -19.692 -20.827 1.00 65.88 101 ALA A C 1
ATOM 823 O O . ALA A 1 101 ? 13.531 -19.130 -20.028 1.00 65.88 101 ALA A O 1
ATOM 824 N N . LYS A 1 102 ? 13.219 -20.111 -22.027 1.00 67.25 102 LYS A N 1
ATOM 825 C CA . LYS A 1 102 ? 14.593 -19.899 -22.523 1.00 67.25 102 LYS A CA 1
ATOM 826 C C . LYS A 1 102 ? 14.846 -18.437 -22.909 1.00 67.25 102 LYS A C 1
ATOM 828 O O . LYS A 1 102 ? 15.844 -17.865 -22.472 1.00 67.25 102 LYS A O 1
ATOM 833 N N . LEU A 1 103 ? 13.906 -17.816 -23.629 1.00 69.56 103 LEU A N 1
ATOM 834 C CA . LEU A 1 103 ? 13.976 -16.400 -24.016 1.00 69.56 103 LEU A CA 1
ATOM 835 C C . LEU A 1 103 ? 13.949 -15.457 -22.816 1.00 69.56 103 LEU A C 1
ATOM 837 O O . LEU A 1 103 ? 14.480 -14.351 -22.898 1.00 69.56 103 LEU A O 1
ATOM 841 N N . LYS A 1 104 ? 13.389 -15.908 -21.684 1.00 68.06 104 LYS A N 1
ATOM 842 C CA . LYS A 1 104 ? 13.487 -15.214 -20.399 1.00 68.06 104 LYS A CA 1
ATOM 843 C C . LYS A 1 104 ? 14.949 -14.824 -20.145 1.00 68.06 104 LYS A C 1
ATOM 845 O O . LYS A 1 104 ? 15.303 -13.651 -20.211 1.00 68.06 104 LYS A O 1
ATOM 850 N N . THR A 1 105 ? 15.827 -15.793 -19.909 1.00 69.19 105 THR A N 1
ATOM 851 C CA . THR A 1 105 ? 17.218 -15.533 -19.505 1.00 69.19 105 THR A CA 1
ATOM 852 C C . THR A 1 105 ? 17.977 -14.660 -20.510 1.00 69.19 105 THR A C 1
ATOM 854 O O . THR A 1 105 ? 18.731 -13.775 -20.099 1.00 69.19 105 THR A O 1
ATOM 857 N N . GLU A 1 106 ? 17.737 -14.848 -21.807 1.00 79.44 106 GLU A N 1
ATOM 858 C CA . GLU A 1 106 ? 18.384 -14.090 -22.880 1.00 79.44 106 GLU A CA 1
ATOM 859 C C . GLU A 1 106 ? 18.007 -12.601 -22.855 1.00 79.44 106 GLU A C 1
ATOM 861 O O . GLU A 1 106 ? 18.882 -11.742 -22.695 1.00 79.44 106 GLU A O 1
ATOM 866 N N . TRP A 1 107 ? 16.711 -12.275 -22.917 1.00 77.69 107 TRP A N 1
ATOM 867 C CA . TRP A 1 107 ? 16.266 -10.880 -22.965 1.00 77.69 107 TRP A CA 1
ATOM 868 C C . TRP A 1 107 ? 16.573 -10.121 -21.676 1.00 77.69 107 TRP A C 1
ATOM 870 O O . TRP A 1 107 ? 16.925 -8.943 -21.738 1.00 77.69 107 TRP A O 1
ATOM 880 N N . TYR A 1 108 ? 16.542 -10.771 -20.507 1.00 73.50 108 TYR A N 1
ATOM 881 C CA . TYR A 1 108 ? 16.971 -10.119 -19.260 1.00 73.50 108 TYR A CA 1
ATOM 882 C C . TYR A 1 108 ? 18.482 -9.908 -19.179 1.00 73.50 108 TYR A C 1
ATOM 884 O O . TYR A 1 108 ? 18.928 -8.922 -18.580 1.00 73.50 108 TYR A O 1
ATOM 892 N N . THR A 1 109 ? 19.281 -10.805 -19.762 1.00 75.75 109 THR A N 1
ATOM 893 C CA . THR A 1 109 ? 20.733 -10.602 -19.873 1.00 75.75 109 THR A CA 1
ATOM 894 C C . THR A 1 109 ? 21.019 -9.416 -20.783 1.00 75.75 109 THR A C 1
ATOM 896 O O . THR A 1 109 ? 21.788 -8.535 -20.399 1.00 75.75 109 THR A O 1
ATOM 899 N N . LYS A 1 110 ? 20.298 -9.319 -21.905 1.00 82.00 110 LYS A N 1
ATOM 900 C CA . LYS A 1 110 ? 20.373 -8.176 -22.816 1.00 82.00 110 LYS A CA 1
ATOM 901 C C . LYS A 1 110 ? 19.932 -6.864 -22.161 1.00 82.00 110 LYS A C 1
ATOM 903 O O . LYS A 1 110 ? 20.639 -5.870 -22.251 1.00 82.00 110 LYS A O 1
ATOM 908 N N . CYS A 1 111 ? 18.819 -6.851 -21.423 1.00 82.06 111 CYS A N 1
ATOM 909 C CA . CYS A 1 111 ? 18.389 -5.659 -20.679 1.00 82.06 111 CYS A CA 1
ATOM 910 C C . CYS A 1 111 ? 19.477 -5.178 -19.710 1.00 82.06 111 CYS A C 1
ATOM 912 O O . CYS A 1 111 ? 19.717 -3.981 -19.571 1.00 82.06 111 CYS A O 1
ATOM 914 N N . TYR A 1 112 ? 20.159 -6.114 -19.047 1.00 74.81 112 TYR A N 1
ATOM 915 C CA . TYR A 1 112 ? 21.238 -5.787 -18.124 1.00 74.81 112 TYR A CA 1
ATOM 916 C C . TYR A 1 112 ? 22.490 -5.261 -18.841 1.00 74.81 112 TYR A C 1
ATOM 918 O O . TYR A 1 112 ? 23.063 -4.266 -18.396 1.00 74.81 112 TYR A O 1
ATOM 926 N N . SER A 1 113 ? 22.896 -5.867 -19.962 1.00 80.00 113 SER A N 1
ATOM 927 C CA . SER A 1 113 ? 24.020 -5.353 -20.756 1.00 80.00 113 SER A CA 1
ATOM 928 C C . SER A 1 113 ? 23.728 -3.959 -21.312 1.00 80.00 113 SER A C 1
ATOM 930 O O . SER A 1 113 ? 24.589 -3.087 -21.247 1.00 80.00 113 SER A O 1
ATOM 932 N N . GLU A 1 114 ? 22.502 -3.709 -21.778 1.00 83.38 114 GLU A N 1
ATOM 933 C CA . GLU A 1 114 ? 22.077 -2.393 -22.271 1.00 83.38 114 GLU A CA 1
ATOM 934 C C . GLU A 1 114 ? 22.045 -1.331 -21.163 1.00 83.38 114 GLU A C 1
ATOM 936 O O . GLU A 1 114 ? 22.419 -0.176 -21.401 1.00 83.38 114 GLU A O 1
ATOM 941 N N . ALA A 1 115 ? 21.666 -1.709 -19.937 1.00 79.31 115 ALA A N 1
ATOM 942 C CA . ALA A 1 115 ? 21.729 -0.820 -18.778 1.00 79.31 115 ALA A CA 1
ATOM 943 C C . ALA A 1 115 ? 23.175 -0.397 -18.468 1.00 79.31 115 ALA A C 1
ATOM 945 O O . ALA A 1 115 ? 23.443 0.792 -18.300 1.00 79.31 115 ALA A O 1
ATOM 946 N N . LEU A 1 116 ? 24.119 -1.347 -18.460 1.00 77.75 116 LEU A N 1
ATOM 947 C CA . LEU A 1 116 ? 25.542 -1.059 -18.239 1.00 77.75 116 LEU A CA 1
ATOM 948 C C . LEU A 1 116 ? 26.159 -0.250 -19.387 1.00 77.75 116 LEU A C 1
ATOM 950 O O . LEU A 1 116 ? 26.944 0.667 -19.147 1.00 77.75 116 LEU A O 1
ATOM 954 N N . ASN A 1 117 ? 25.787 -0.551 -20.633 1.00 82.62 117 ASN A N 1
ATOM 955 C CA . ASN A 1 117 ? 26.250 0.195 -21.802 1.00 82.62 117 ASN A CA 1
ATOM 956 C C . ASN A 1 117 ? 25.770 1.649 -21.778 1.00 82.62 117 ASN A C 1
ATOM 958 O O . ASN A 1 117 ? 26.518 2.536 -22.177 1.00 82.62 117 ASN A O 1
ATOM 962 N N . THR A 1 118 ? 24.579 1.915 -21.234 1.00 81.44 118 THR A N 1
ATOM 963 C CA . THR A 1 118 ? 24.038 3.279 -21.118 1.00 81.44 118 THR A CA 1
ATOM 964 C C . THR A 1 118 ? 24.953 4.207 -20.311 1.00 81.44 118 THR A C 1
ATOM 966 O O . THR A 1 118 ? 25.060 5.386 -20.636 1.00 81.44 118 THR A O 1
ATOM 969 N N . MET A 1 119 ? 25.691 3.682 -19.327 1.00 73.12 119 MET A N 1
ATOM 970 C CA . MET A 1 119 ? 26.661 4.469 -18.551 1.00 73.12 119 MET A CA 1
ATOM 971 C C . MET A 1 119 ? 27.903 4.876 -19.356 1.00 73.12 119 MET A C 1
ATOM 973 O O . MET A 1 119 ? 28.545 5.869 -19.024 1.00 73.12 119 MET A O 1
ATOM 977 N N . LYS A 1 120 ? 28.239 4.142 -20.424 1.00 78.12 120 LYS A N 1
ATOM 978 C CA . LYS A 1 120 ? 29.421 4.398 -21.266 1.00 78.12 120 LYS A CA 1
ATOM 979 C C . LYS A 1 120 ? 29.168 5.419 -22.377 1.00 78.12 120 LYS A C 1
ATOM 981 O O . LYS A 1 120 ? 30.120 5.920 -22.960 1.00 78.12 120 LYS A O 1
ATOM 986 N N . ILE A 1 121 ? 27.907 5.716 -22.689 1.00 79.25 121 ILE A N 1
ATOM 987 C CA . ILE A 1 121 ? 27.537 6.625 -23.781 1.00 79.25 121 ILE A CA 1
ATOM 988 C C . ILE A 1 121 ? 27.823 8.062 -23.339 1.00 79.25 121 ILE A C 1
ATOM 990 O O . ILE A 1 121 ? 27.259 8.507 -22.349 1.00 79.25 121 ILE A O 1
ATOM 994 N N . SER A 1 122 ? 28.692 8.801 -24.026 1.00 72.06 122 SER A N 1
ATOM 995 C CA . SER A 1 122 ? 29.066 10.170 -23.612 1.00 72.06 122 SER A CA 1
ATOM 996 C C . SER A 1 122 ? 28.074 11.253 -24.048 1.00 72.06 122 SER A C 1
ATOM 998 O O . SER A 1 122 ? 28.092 12.348 -23.499 1.00 72.06 122 SER A O 1
ATOM 1000 N N . GLU A 1 123 ? 27.193 10.952 -25.003 1.00 78.44 123 GLU A N 1
ATOM 1001 C CA . GLU A 1 123 ? 26.229 11.898 -25.593 1.00 78.44 123 GLU A CA 1
ATOM 1002 C C . GLU A 1 123 ? 25.093 12.300 -24.635 1.00 78.44 123 GLU A C 1
ATOM 1004 O O . GLU A 1 123 ? 24.402 13.291 -24.855 1.00 78.44 123 GLU A O 1
ATOM 1009 N N . LEU A 1 124 ? 24.894 11.535 -23.559 1.00 74.75 124 LEU A N 1
ATOM 1010 C CA . LEU A 1 124 ? 23.830 11.740 -22.580 1.00 74.75 124 LEU A CA 1
ATOM 1011 C C . LEU A 1 124 ? 24.378 12.373 -21.296 1.00 74.75 124 LEU A C 1
ATOM 1013 O O . LEU A 1 124 ? 25.454 12.018 -20.806 1.00 74.75 124 LEU A O 1
ATOM 1017 N N . SER A 1 125 ? 23.578 13.247 -20.683 1.00 80.06 125 SER A N 1
ATOM 1018 C CA . SER A 1 125 ? 23.832 13.774 -19.338 1.00 80.06 125 SER A CA 1
ATOM 1019 C C . SER A 1 125 ? 24.089 12.643 -18.328 1.00 80.06 125 SER A C 1
ATOM 1021 O O . SER A 1 125 ? 23.480 11.572 -18.404 1.00 80.06 125 SER A O 1
ATOM 1023 N N . LYS A 1 126 ? 24.977 12.868 -17.342 1.00 75.12 126 LYS A N 1
ATOM 1024 C CA . LYS A 1 126 ? 25.201 11.925 -16.221 1.00 75.12 126 LYS A CA 1
ATOM 1025 C C . LYS A 1 126 ? 23.877 11.586 -15.515 1.00 75.12 126 LYS A C 1
ATOM 1027 O O . LYS A 1 126 ? 23.639 10.415 -15.216 1.00 75.12 126 LYS A O 1
ATOM 1032 N N . ASP A 1 127 ? 22.996 12.570 -15.336 1.00 71.75 127 ASP A N 1
ATOM 1033 C CA . ASP A 1 127 ? 21.702 12.396 -14.662 1.00 71.75 127 ASP A CA 1
ATOM 1034 C C . ASP A 1 127 ? 20.741 11.524 -15.502 1.00 71.75 127 ASP A C 1
ATOM 1036 O O . ASP A 1 127 ? 20.091 10.621 -14.970 1.00 71.75 127 ASP A O 1
ATOM 1040 N N . ASP A 1 128 ? 20.711 11.712 -16.827 1.00 79.88 128 ASP A N 1
ATOM 1041 C CA . ASP A 1 128 ? 19.854 10.935 -17.736 1.00 79.88 128 ASP A CA 1
ATOM 1042 C C . ASP A 1 128 ? 20.318 9.487 -17.900 1.00 79.88 128 ASP A C 1
ATOM 1044 O O . ASP A 1 128 ? 19.493 8.565 -17.902 1.00 79.88 128 ASP A O 1
ATOM 1048 N N . ARG A 1 129 ? 21.636 9.268 -17.978 1.00 80.38 129 ARG A N 1
ATOM 1049 C CA . ARG A 1 129 ? 22.227 7.920 -18.009 1.00 80.38 129 ARG A CA 1
ATOM 1050 C C . ARG A 1 129 ? 21.885 7.142 -16.756 1.00 80.38 129 ARG A C 1
ATOM 1052 O O . ARG A 1 129 ? 21.402 6.013 -16.840 1.00 80.38 129 ARG A O 1
ATOM 1059 N N . THR A 1 130 ? 22.071 7.786 -15.607 1.00 76.50 130 THR A N 1
ATOM 1060 C CA . THR A 1 130 ? 21.803 7.186 -14.302 1.00 76.50 130 THR A CA 1
ATOM 1061 C C . THR A 1 130 ? 20.325 6.829 -14.171 1.00 76.50 130 THR A C 1
ATOM 1063 O O . THR A 1 130 ? 20.001 5.700 -13.808 1.00 76.50 130 THR A O 1
ATOM 1066 N N . HIS A 1 131 ? 19.414 7.736 -14.542 1.00 79.88 131 HIS A N 1
ATOM 1067 C CA . HIS A 1 131 ? 17.977 7.464 -14.479 1.00 79.88 131 HIS A CA 1
ATOM 1068 C C . HIS A 1 131 ? 17.566 6.292 -15.391 1.00 79.88 131 HIS A C 1
ATOM 1070 O O . HIS A 1 131 ? 16.893 5.367 -14.935 1.00 79.88 131 HIS A O 1
ATOM 1076 N N . SER A 1 132 ? 18.021 6.279 -16.646 1.00 82.50 132 SER A N 1
ATOM 1077 C CA . SER A 1 132 ? 17.715 5.217 -17.623 1.00 82.50 132 SER A CA 1
ATOM 1078 C C . SER A 1 132 ? 18.229 3.842 -17.172 1.00 82.50 132 SER A C 1
ATOM 1080 O O . SER A 1 132 ? 17.514 2.834 -17.240 1.00 82.50 132 SER A O 1
ATOM 1082 N N . MET A 1 133 ? 19.462 3.802 -16.657 1.00 83.06 133 MET A N 1
ATOM 1083 C CA . MET A 1 133 ? 20.067 2.595 -16.093 1.00 83.06 133 MET A CA 1
ATOM 1084 C C . MET A 1 133 ? 19.259 2.092 -14.892 1.00 83.06 133 MET A C 1
ATOM 1086 O O . MET A 1 133 ? 18.901 0.914 -14.851 1.00 83.06 133 MET A O 1
ATOM 1090 N N . LEU A 1 134 ? 18.942 2.966 -13.932 1.00 77.81 134 LEU A N 1
ATOM 1091 C CA . LEU A 1 134 ? 18.209 2.582 -12.725 1.00 77.81 134 LEU A CA 1
ATOM 1092 C C . LEU A 1 134 ? 16.825 2.023 -13.055 1.00 77.81 134 LEU A C 1
ATOM 1094 O O . LEU A 1 134 ? 16.468 0.974 -12.524 1.00 77.81 134 LEU A O 1
ATOM 1098 N N . LEU A 1 135 ? 16.083 2.636 -13.984 1.00 80.25 135 LEU A N 1
ATOM 1099 C CA . LEU A 1 135 ? 14.795 2.101 -14.439 1.00 80.25 135 LEU A CA 1
ATOM 1100 C C . LEU A 1 135 ? 14.944 0.681 -15.006 1.00 80.25 135 LEU A C 1
ATOM 1102 O O . LEU A 1 135 ? 14.209 -0.225 -14.601 1.00 80.25 135 LEU A O 1
ATOM 1106 N N . THR A 1 136 ? 15.936 0.463 -15.872 1.00 81.31 136 THR A N 1
ATOM 1107 C CA . THR A 1 136 ? 16.193 -0.843 -16.504 1.00 81.31 136 THR A CA 1
ATOM 1108 C C . THR A 1 136 ? 16.593 -1.911 -15.488 1.00 81.31 136 THR A C 1
ATOM 1110 O O . THR A 1 136 ? 16.157 -3.061 -15.570 1.00 81.31 136 THR A O 1
ATOM 1113 N N . VAL A 1 137 ? 17.374 -1.546 -14.472 1.00 75.56 137 VAL A N 1
ATOM 1114 C CA . VAL A 1 137 ? 17.744 -2.487 -13.411 1.00 75.56 137 VAL A CA 1
ATOM 1115 C C . VAL A 1 137 ? 16.572 -2.750 -12.465 1.00 75.56 137 VAL A C 1
ATOM 1117 O O . VAL A 1 137 ? 16.336 -3.903 -12.102 1.00 75.56 137 VAL A O 1
ATOM 1120 N N . SER A 1 138 ? 15.786 -1.724 -12.124 1.00 73.69 138 SER A N 1
ATOM 1121 C CA . SER A 1 138 ? 14.580 -1.869 -11.299 1.00 73.69 138 SER A CA 1
ATOM 1122 C C . SER A 1 138 ? 13.623 -2.912 -11.875 1.00 73.69 138 SER A C 1
ATOM 1124 O O . SER A 1 138 ? 13.054 -3.720 -11.140 1.00 73.69 138 SER A O 1
ATOM 1126 N N . LEU A 1 139 ? 13.517 -2.952 -13.205 1.00 74.31 139 LEU A N 1
ATOM 1127 C CA . LEU A 1 139 ? 12.709 -3.914 -13.933 1.00 74.31 139 LEU A CA 1
ATOM 1128 C C . LEU A 1 139 ? 13.183 -5.355 -13.704 1.00 74.31 139 LEU A C 1
ATOM 1130 O O . LEU A 1 139 ? 12.381 -6.231 -13.378 1.00 74.31 139 LEU A O 1
ATOM 1134 N N . LYS A 1 140 ? 14.495 -5.599 -13.808 1.00 69.00 140 LYS A N 1
ATOM 1135 C CA . LYS A 1 140 ? 15.090 -6.919 -13.549 1.00 69.00 140 LYS A CA 1
ATOM 1136 C C . LYS A 1 140 ? 14.855 -7.370 -12.103 1.00 69.00 140 LYS A C 1
ATOM 1138 O O . LYS A 1 140 ? 14.514 -8.531 -11.876 1.00 69.00 140 LYS A O 1
ATOM 1143 N N . LEU A 1 141 ? 14.983 -6.451 -11.140 1.00 63.56 141 LEU A N 1
ATOM 1144 C CA . LEU A 1 141 ? 14.768 -6.732 -9.715 1.00 63.56 141 LEU A CA 1
ATOM 1145 C C . LEU A 1 141 ? 13.318 -7.133 -9.416 1.00 63.56 141 LEU A C 1
ATOM 1147 O O . LEU A 1 141 ? 13.104 -8.084 -8.663 1.00 63.56 141 LEU A O 1
ATOM 1151 N N . LYS A 1 142 ? 12.339 -6.445 -10.023 1.00 65.38 142 LYS A N 1
ATOM 1152 C CA . LYS A 1 142 ? 10.905 -6.739 -9.855 1.00 65.38 142 LYS A CA 1
ATOM 1153 C C . LYS A 1 142 ? 10.520 -8.138 -10.346 1.00 65.38 142 LYS A C 1
ATOM 1155 O O . LYS A 1 142 ? 9.609 -8.731 -9.784 1.00 65.38 142 LYS A O 1
ATOM 1160 N N . ILE A 1 143 ? 11.209 -8.668 -11.361 1.00 62.47 143 ILE A N 1
ATOM 1161 C CA . ILE A 1 143 ? 10.805 -9.917 -12.025 1.00 62.47 143 ILE A CA 1
ATOM 1162 C C . ILE A 1 143 ? 11.539 -11.160 -11.489 1.00 62.47 143 ILE A C 1
ATOM 1164 O O . ILE A 1 143 ? 10.939 -12.231 -11.417 1.00 62.47 143 ILE A O 1
ATOM 1168 N N . PHE A 1 144 ? 12.822 -11.063 -11.118 1.00 54.12 144 PHE A N 1
ATOM 1169 C CA . PHE A 1 144 ? 13.606 -12.249 -10.723 1.00 54.12 144 PHE A CA 1
ATOM 1170 C C . PHE A 1 144 ? 13.655 -12.535 -9.221 1.00 54.12 144 PHE A C 1
ATOM 1172 O O . PHE A 1 144 ? 13.998 -13.657 -8.842 1.00 54.12 144 PHE A O 1
ATOM 1179 N N . GLY A 1 145 ? 13.341 -11.564 -8.356 1.00 56.91 145 GLY A N 1
ATOM 1180 C CA . GLY A 1 145 ? 13.607 -11.720 -6.923 1.00 56.91 145 GLY A CA 1
ATOM 1181 C C . GLY A 1 145 ? 15.068 -12.126 -6.636 1.00 56.91 145 GLY A C 1
ATOM 1182 O O . GLY A 1 145 ? 15.943 -11.991 -7.487 1.00 56.91 145 GLY A O 1
ATOM 1183 N N . ARG A 1 146 ? 15.339 -12.625 -5.422 1.00 45.22 146 ARG A N 1
ATOM 1184 C CA . ARG A 1 146 ? 16.661 -12.812 -4.766 1.00 45.22 146 ARG A CA 1
ATOM 1185 C C . ARG A 1 146 ? 17.831 -13.448 -5.557 1.00 45.22 146 ARG A C 1
ATOM 1187 O O . ARG A 1 146 ? 18.937 -13.458 -5.033 1.00 45.22 146 ARG A O 1
ATOM 1194 N N . LYS A 1 147 ? 17.660 -14.003 -6.762 1.00 44.34 147 LYS A N 1
ATOM 1195 C CA . LYS A 1 147 ? 18.664 -14.891 -7.393 1.00 44.34 147 LYS A CA 1
ATOM 1196 C C . LYS A 1 147 ? 19.624 -14.265 -8.410 1.00 44.34 147 LYS A C 1
ATOM 1198 O O . LYS A 1 147 ? 20.370 -15.004 -9.044 1.00 44.34 147 LYS A O 1
ATOM 1203 N N . GLY A 1 148 ? 19.694 -12.946 -8.567 1.00 43.06 148 GLY A N 1
ATOM 1204 C CA . GLY A 1 148 ? 20.710 -12.424 -9.481 1.00 43.06 148 GLY A CA 1
ATOM 1205 C C . GLY A 1 148 ? 20.932 -10.932 -9.459 1.00 43.06 148 GLY A C 1
ATOM 1206 O O . GLY A 1 148 ? 20.391 -10.245 -10.315 1.00 43.06 148 GLY A O 1
ATOM 1207 N N . LEU A 1 149 ? 21.817 -10.458 -8.579 1.00 44.53 149 LEU A N 1
ATOM 1208 C CA . LEU A 1 149 ? 22.592 -9.242 -8.833 1.00 44.53 149 LEU A CA 1
ATOM 1209 C C . LEU A 1 149 ? 23.842 -9.183 -7.929 1.00 44.53 149 LEU A C 1
ATOM 1211 O O . LEU A 1 149 ? 23.791 -8.725 -6.794 1.00 44.53 149 LEU A O 1
ATOM 1215 N N . ILE A 1 150 ? 24.988 -9.633 -8.455 1.00 42.34 150 ILE A N 1
ATOM 1216 C CA . ILE A 1 150 ? 26.299 -9.587 -7.773 1.00 42.34 150 ILE A CA 1
ATOM 1217 C C . ILE A 1 150 ? 27.132 -8.357 -8.211 1.00 42.34 150 ILE A C 1
ATOM 1219 O O . ILE A 1 150 ? 28.184 -8.083 -7.641 1.00 42.34 150 ILE A O 1
ATOM 1223 N N . CYS A 1 151 ? 26.658 -7.499 -9.124 1.00 40.72 151 CYS A N 1
ATOM 1224 C CA . CYS A 1 151 ? 27.551 -6.540 -9.801 1.00 40.72 151 CYS A CA 1
ATOM 1225 C C . CYS A 1 151 ? 27.061 -5.088 -9.953 1.00 40.72 151 CYS A C 1
ATOM 1227 O O . CYS A 1 151 ? 27.335 -4.471 -10.974 1.00 40.72 151 CYS A O 1
ATOM 1229 N N . MET A 1 152 ? 26.402 -4.482 -8.957 1.00 41.06 152 MET A N 1
ATOM 1230 C CA . MET A 1 152 ? 26.209 -3.018 -8.988 1.00 41.06 152 MET A CA 1
ATOM 1231 C C . MET A 1 152 ? 26.800 -2.298 -7.778 1.00 41.06 152 MET A C 1
ATOM 1233 O O . MET A 1 152 ? 26.426 -2.563 -6.636 1.00 41.06 152 MET A O 1
ATOM 1237 N N . ARG A 1 153 ? 27.693 -1.339 -8.051 1.00 45.88 153 ARG A N 1
ATOM 1238 C CA . ARG A 1 153 ? 27.887 -0.154 -7.210 1.00 45.88 153 ARG A CA 1
ATOM 1239 C C . ARG A 1 153 ? 26.894 0.896 -7.722 1.00 45.88 153 ARG A C 1
ATOM 1241 O O . ARG A 1 153 ? 27.072 1.352 -8.846 1.00 45.88 153 ARG A O 1
ATOM 1248 N N . PRO A 1 154 ? 25.814 1.212 -6.996 1.00 49.34 154 PRO A N 1
ATOM 1249 C CA . PRO A 1 154 ? 25.012 2.372 -7.334 1.00 49.34 154 PRO A CA 1
ATOM 1250 C C . PRO A 1 154 ? 25.861 3.620 -7.072 1.00 49.34 154 PRO A C 1
ATOM 1252 O O . PRO A 1 154 ? 26.319 3.822 -5.950 1.00 49.34 154 PRO A O 1
ATOM 1255 N N . ASP A 1 155 ? 26.081 4.444 -8.094 1.00 46.38 155 ASP A N 1
ATOM 1256 C CA . ASP A 1 155 ? 26.591 5.799 -7.892 1.00 46.38 155 ASP A CA 1
ATOM 1257 C C . ASP A 1 155 ? 25.490 6.608 -7.192 1.00 46.38 155 ASP A C 1
ATOM 1259 O O . ASP A 1 155 ? 24.480 6.987 -7.790 1.00 46.38 155 ASP A O 1
ATOM 1263 N N . LEU A 1 156 ? 25.656 6.809 -5.883 1.00 49.25 156 LEU A N 1
ATOM 1264 C CA . LEU A 1 156 ? 24.643 7.385 -4.990 1.00 49.25 156 LEU A CA 1
ATOM 1265 C C . LEU A 1 156 ? 24.466 8.906 -5.152 1.00 49.25 156 LEU A C 1
ATOM 1267 O O . LEU A 1 156 ? 23.551 9.482 -4.570 1.00 49.25 156 LEU A O 1
ATOM 1271 N N . GLU A 1 157 ? 25.300 9.564 -5.959 1.00 45.44 157 GLU A N 1
ATOM 1272 C CA . GLU A 1 157 ? 25.235 11.014 -6.187 1.00 45.44 157 GLU A CA 1
ATOM 1273 C C . GLU A 1 157 ? 23.987 11.440 -6.981 1.00 45.44 157 GLU A C 1
ATOM 1275 O O . GLU A 1 157 ? 23.435 12.510 -6.741 1.00 45.44 157 GLU A O 1
ATOM 1280 N N . GLY A 1 158 ? 23.487 10.597 -7.894 1.00 48.00 158 GLY A N 1
ATOM 1281 C CA . GLY A 1 158 ? 22.342 10.927 -8.762 1.00 48.00 158 GLY A CA 1
ATOM 1282 C C . GLY A 1 158 ? 20.961 10.799 -8.101 1.00 48.00 158 GLY A C 1
ATOM 1283 O O . GLY A 1 158 ? 19.940 11.057 -8.742 1.00 48.00 158 GLY A O 1
ATOM 1284 N N . VAL A 1 159 ? 20.912 10.372 -6.835 1.00 51.59 159 VAL A N 1
ATOM 1285 C CA . VAL A 1 159 ? 19.672 10.058 -6.100 1.00 51.59 159 VAL A CA 1
ATOM 1286 C C . VAL A 1 159 ? 18.953 11.320 -5.640 1.00 51.59 159 VAL A C 1
ATOM 1288 O O . VAL A 1 159 ? 17.727 11.353 -5.640 1.00 51.59 159 VAL A O 1
ATOM 1291 N N . GLN A 1 160 ? 19.702 12.385 -5.337 1.00 50.97 160 GLN A N 1
ATOM 1292 C CA . GLN A 1 160 ? 19.153 13.646 -4.822 1.00 50.97 160 GLN A CA 1
ATOM 1293 C C . GLN A 1 160 ? 18.152 14.313 -5.781 1.00 50.97 160 GLN A C 1
ATOM 1295 O O . GLN A 1 160 ? 17.306 15.086 -5.342 1.00 50.97 160 GLN A O 1
ATOM 1300 N N . LYS A 1 161 ? 18.221 14.012 -7.086 1.00 54.81 161 LYS A N 1
ATOM 1301 C CA . LYS A 1 161 ? 17.359 14.622 -8.112 1.00 54.81 161 LYS A CA 1
ATOM 1302 C C . LYS A 1 161 ? 16.277 13.697 -8.675 1.00 54.81 161 LYS A C 1
ATOM 1304 O O . LYS A 1 161 ? 15.386 14.182 -9.364 1.00 54.81 161 LYS A O 1
ATOM 1309 N N . ASN A 1 162 ? 16.344 12.387 -8.420 1.00 64.50 162 ASN A N 1
ATOM 1310 C CA . ASN A 1 162 ? 15.497 11.396 -9.090 1.00 64.50 162 ASN A CA 1
ATOM 1311 C C . ASN A 1 162 ? 14.767 10.514 -8.074 1.00 64.50 162 ASN A C 1
ATOM 1313 O O . ASN A 1 162 ? 15.303 9.516 -7.600 1.00 64.50 162 ASN A O 1
ATOM 1317 N N . SER A 1 163 ? 13.506 10.817 -7.782 1.00 64.56 163 SER A N 1
ATOM 1318 C CA . SER A 1 163 ? 12.719 10.044 -6.816 1.00 64.56 163 SER A CA 1
ATOM 1319 C C . SER A 1 163 ? 12.484 8.586 -7.227 1.00 64.56 163 SER A C 1
ATOM 1321 O O . SER A 1 163 ? 12.422 7.707 -6.373 1.00 64.56 163 SER A O 1
ATOM 1323 N N . THR A 1 164 ? 12.440 8.278 -8.526 1.00 65.69 164 THR A N 1
ATOM 1324 C CA . THR A 1 164 ? 12.363 6.904 -9.062 1.00 65.69 164 THR A CA 1
ATOM 1325 C C . THR A 1 164 ? 13.614 6.069 -8.754 1.00 65.69 164 THR A C 1
ATOM 1327 O O . THR A 1 164 ? 13.533 4.838 -8.660 1.00 65.69 164 THR A O 1
ATOM 1330 N N . ALA A 1 165 ? 14.765 6.717 -8.534 1.00 72.62 165 ALA A N 1
ATOM 1331 C CA . ALA A 1 165 ? 15.999 6.056 -8.117 1.00 72.62 165 ALA A CA 1
ATOM 1332 C C . ALA A 1 165 ? 15.852 5.417 -6.732 1.00 72.62 165 ALA A C 1
ATOM 1334 O O . ALA A 1 165 ? 16.343 4.306 -6.525 1.00 72.62 165 ALA A O 1
ATOM 1335 N N . LEU A 1 166 ? 15.121 6.067 -5.816 1.00 79.69 166 LEU A N 1
ATOM 1336 C CA . LEU A 1 166 ? 14.917 5.576 -4.452 1.00 79.69 166 LEU A CA 1
ATOM 1337 C C . LEU A 1 166 ? 14.259 4.199 -4.436 1.00 79.69 166 LEU A C 1
ATOM 1339 O O . LEU A 1 166 ? 14.746 3.299 -3.766 1.00 79.69 166 LEU A O 1
ATOM 1343 N N . VAL A 1 167 ? 13.204 3.985 -5.226 1.00 80.81 167 VAL A N 1
ATOM 1344 C CA . VAL A 1 167 ? 12.524 2.678 -5.277 1.00 80.81 167 VAL A CA 1
ATOM 1345 C C . VAL A 1 167 ? 13.485 1.578 -5.734 1.00 80.81 167 VAL A C 1
ATOM 1347 O O . VAL A 1 167 ? 13.505 0.485 -5.170 1.00 80.81 167 VAL A O 1
ATOM 1350 N N . THR A 1 168 ? 14.321 1.878 -6.729 1.00 75.56 168 THR A N 1
ATOM 1351 C CA . THR A 1 168 ? 15.330 0.941 -7.245 1.00 75.56 168 THR A CA 1
ATOM 1352 C C . THR A 1 168 ? 16.371 0.605 -6.182 1.00 75.56 168 THR A C 1
ATOM 1354 O O . THR A 1 168 ? 16.707 -0.563 -5.997 1.00 75.56 168 THR A O 1
ATOM 1357 N N . LEU A 1 169 ? 16.849 1.612 -5.451 1.00 78.75 169 LEU A N 1
ATOM 1358 C CA . LEU A 1 169 ? 17.790 1.428 -4.348 1.00 78.75 169 LEU A CA 1
ATOM 1359 C C . LEU A 1 169 ? 17.179 0.618 -3.206 1.00 78.75 169 LEU A C 1
ATOM 1361 O O . LEU A 1 169 ? 17.821 -0.306 -2.716 1.00 78.75 169 LEU A O 1
ATOM 1365 N N . GLY A 1 170 ? 15.922 0.884 -2.850 1.00 83.94 170 GLY A N 1
ATOM 1366 C CA . GLY A 1 170 ? 15.189 0.108 -1.850 1.00 83.94 170 GLY A CA 1
ATOM 1367 C C . GLY A 1 170 ? 15.097 -1.370 -2.228 1.00 83.94 170 GLY A C 1
ATOM 1368 O O . GLY A 1 170 ? 15.341 -2.238 -1.394 1.00 83.94 170 GLY A O 1
ATOM 1369 N N . LEU A 1 171 ? 14.836 -1.678 -3.505 1.00 77.94 171 LEU A N 1
ATOM 1370 C CA . LEU A 1 171 ? 14.841 -3.059 -4.004 1.00 77.94 171 LEU A CA 1
ATOM 1371 C C . LEU A 1 171 ? 16.238 -3.700 -3.948 1.00 77.94 171 LEU A C 1
ATOM 1373 O O . LEU A 1 171 ? 16.348 -4.874 -3.598 1.00 77.94 171 LEU A O 1
ATOM 1377 N N . LEU A 1 172 ? 17.302 -2.956 -4.268 1.00 77.62 172 LEU A N 1
ATOM 1378 C CA . LEU A 1 172 ? 18.682 -3.456 -4.181 1.00 77.62 172 LEU A CA 1
ATOM 1379 C C . LEU A 1 172 ? 19.083 -3.781 -2.741 1.00 77.62 172 LEU A C 1
ATOM 1381 O O . LEU A 1 172 ? 19.658 -4.844 -2.493 1.00 77.62 172 LEU A O 1
ATOM 1385 N N . MET A 1 173 ? 18.746 -2.891 -1.808 1.00 85.12 173 MET A N 1
ATOM 1386 C CA . MET A 1 173 ? 18.992 -3.074 -0.380 1.00 85.12 173 MET A CA 1
ATOM 1387 C C . MET A 1 173 ? 18.192 -4.255 0.173 1.00 85.12 173 MET A C 1
ATOM 1389 O O . MET A 1 173 ? 18.759 -5.094 0.862 1.00 85.12 173 MET A O 1
ATOM 1393 N N . LEU A 1 174 ? 16.917 -4.396 -0.208 1.00 85.50 174 LEU A N 1
ATOM 1394 C CA . LEU A 1 174 ? 16.081 -5.537 0.181 1.00 85.50 174 LEU A CA 1
ATOM 1395 C C . LEU A 1 174 ? 16.623 -6.880 -0.320 1.00 85.50 174 LEU A C 1
ATOM 1397 O O . LEU A 1 174 ? 16.492 -7.898 0.361 1.00 85.50 174 LEU A O 1
ATOM 1401 N N . GLN A 1 175 ? 17.220 -6.904 -1.511 1.00 79.31 175 GLN A N 1
ATOM 1402 C CA . GLN A 1 175 ? 17.795 -8.130 -2.058 1.00 79.31 175 GLN A CA 1
ATOM 1403 C C . GLN A 1 175 ? 19.165 -8.472 -1.463 1.00 79.31 175 GLN A C 1
ATOM 1405 O O . GLN A 1 175 ? 19.448 -9.656 -1.298 1.00 79.31 175 GLN A O 1
ATOM 1410 N N . ASN A 1 176 ? 19.996 -7.474 -1.134 1.00 80.44 176 ASN A N 1
ATOM 1411 C CA . ASN A 1 176 ? 21.354 -7.678 -0.613 1.00 80.44 176 ASN A CA 1
ATOM 1412 C C . ASN A 1 176 ? 21.679 -6.742 0.578 1.00 80.44 176 ASN A C 1
ATOM 1414 O O . ASN A 1 176 ? 22.518 -5.847 0.424 1.00 80.44 176 ASN A O 1
ATOM 1418 N N . PRO A 1 177 ? 21.074 -6.939 1.767 1.00 83.56 177 PRO A N 1
ATOM 1419 C CA . PRO A 1 177 ? 21.208 -6.000 2.887 1.00 83.56 177 PRO A CA 1
ATOM 1420 C C . PRO A 1 177 ? 22.656 -5.795 3.358 1.00 83.56 177 PRO A C 1
ATOM 1422 O O . PRO A 1 177 ? 23.088 -4.654 3.530 1.00 83.56 177 PRO A O 1
ATOM 1425 N N . GLU A 1 178 ? 23.432 -6.879 3.483 1.00 83.25 178 GLU A N 1
ATOM 1426 C CA . GLU A 1 178 ? 24.811 -6.838 4.004 1.00 83.25 178 GLU A CA 1
ATOM 1427 C C . GLU A 1 178 ? 25.758 -6.016 3.127 1.00 83.25 178 GLU A C 1
ATOM 1429 O O . GLU A 1 178 ? 26.589 -5.260 3.627 1.00 83.25 178 GLU A O 1
ATOM 1434 N N . ARG A 1 179 ? 25.601 -6.095 1.801 1.00 80.00 179 ARG A N 1
ATOM 1435 C CA . ARG A 1 179 ? 26.462 -5.369 0.859 1.00 80.00 179 ARG A CA 1
ATOM 1436 C C . ARG A 1 179 ? 26.300 -3.856 0.974 1.00 80.00 179 ARG A C 1
ATOM 1438 O O . ARG A 1 179 ? 27.268 -3.125 0.794 1.00 80.00 179 ARG A O 1
ATOM 1445 N N . TYR A 1 180 ? 25.076 -3.398 1.220 1.00 81.38 180 TYR A N 1
ATOM 1446 C CA . TYR A 1 180 ? 24.728 -1.977 1.234 1.00 81.38 180 TYR A CA 1
ATOM 1447 C C . TYR A 1 180 ? 24.631 -1.397 2.646 1.00 81.38 180 TYR A C 1
ATOM 1449 O O . TYR A 1 180 ? 24.266 -0.234 2.804 1.00 81.38 180 TYR A O 1
ATOM 1457 N N . ARG A 1 181 ? 25.000 -2.169 3.676 1.00 83.19 181 ARG A N 1
ATOM 1458 C CA . ARG A 1 181 ? 24.947 -1.739 5.077 1.00 83.19 181 ARG A CA 1
ATOM 1459 C C . ARG A 1 181 ? 25.764 -0.470 5.335 1.00 83.19 181 ARG A C 1
ATOM 1461 O O . ARG A 1 181 ? 25.291 0.430 6.017 1.00 83.19 181 ARG A O 1
ATOM 1468 N N . GLY A 1 182 ? 26.939 -0.346 4.714 1.00 83.06 182 GLY A N 1
ATOM 1469 C CA . GLY A 1 182 ? 27.774 0.860 4.816 1.00 83.06 182 GLY A CA 1
ATOM 1470 C C . GLY A 1 182 ? 27.161 2.115 4.178 1.00 83.06 182 GLY A C 1
ATOM 1471 O O . GLY A 1 182 ? 27.538 3.227 4.529 1.00 83.06 182 GLY A O 1
ATOM 1472 N N . ASN A 1 183 ? 26.193 1.960 3.270 1.00 83.50 183 ASN A N 1
ATOM 1473 C CA . ASN A 1 183 ? 25.521 3.069 2.587 1.00 83.50 183 ASN A CA 1
ATOM 1474 C C . ASN A 1 183 ? 24.274 3.565 3.332 1.00 83.50 183 ASN A C 1
ATOM 1476 O O . ASN A 1 183 ? 23.709 4.589 2.945 1.00 83.50 183 ASN A O 1
ATOM 1480 N N . VAL A 1 184 ? 23.845 2.866 4.390 1.00 87.38 184 VAL A N 1
ATOM 1481 C CA . VAL A 1 184 ? 22.645 3.208 5.167 1.00 87.38 184 VAL A CA 1
ATOM 1482 C C . VAL A 1 184 ? 22.671 4.660 5.667 1.00 87.38 184 VAL A C 1
ATOM 1484 O O . VAL A 1 184 ? 21.720 5.376 5.353 1.00 87.38 184 VAL A O 1
ATOM 1487 N N . PRO A 1 185 ? 23.737 5.166 6.326 1.00 86.88 185 PRO A N 1
ATOM 1488 C CA . PRO A 1 185 ? 23.740 6.540 6.838 1.00 86.88 185 PRO A CA 1
ATOM 1489 C C . PRO A 1 185 ? 23.562 7.591 5.735 1.00 86.88 185 PRO A C 1
ATOM 1491 O O . PRO A 1 185 ? 22.811 8.552 5.891 1.00 86.88 185 PRO A O 1
ATOM 1494 N N . GLN A 1 186 ? 24.200 7.377 4.579 1.00 84.69 186 GLN A N 1
ATOM 1495 C CA . GLN A 1 186 ? 24.083 8.273 3.430 1.00 84.69 186 GLN A CA 1
ATOM 1496 C C . GLN A 1 186 ? 22.656 8.283 2.865 1.00 84.69 186 GLN A C 1
ATOM 1498 O O . GLN A 1 186 ? 22.138 9.345 2.525 1.00 84.69 186 GLN A O 1
ATOM 1503 N N . MET A 1 187 ? 22.003 7.120 2.779 1.00 84.25 187 MET A N 1
ATOM 1504 C CA . MET A 1 187 ? 20.618 7.020 2.303 1.00 84.25 187 MET A CA 1
ATOM 1505 C C . MET A 1 187 ? 19.624 7.650 3.268 1.00 84.25 187 MET A C 1
ATOM 1507 O O . MET A 1 187 ? 18.715 8.356 2.834 1.00 84.25 187 MET A O 1
ATOM 1511 N N . MET A 1 188 ? 19.840 7.469 4.566 1.00 87.62 188 MET A N 1
ATOM 1512 C CA . MET A 1 188 ? 19.032 8.110 5.596 1.00 87.62 188 MET A CA 1
ATOM 1513 C C . MET A 1 188 ? 19.125 9.633 5.520 1.00 87.62 188 MET A C 1
ATOM 1515 O O . MET A 1 188 ? 18.096 10.302 5.549 1.00 87.62 188 MET A O 1
ATOM 1519 N N . MET A 1 189 ? 20.327 10.178 5.319 1.00 86.25 189 MET A N 1
ATOM 1520 C CA . MET A 1 189 ? 20.532 11.616 5.138 1.00 86.25 189 MET A CA 1
ATOM 1521 C C . MET A 1 189 ? 19.785 12.165 3.910 1.00 86.25 189 MET A C 1
ATOM 1523 O O . MET A 1 189 ? 19.124 13.195 4.012 1.00 86.25 189 MET A O 1
ATOM 1527 N N . VAL A 1 190 ? 19.824 11.464 2.768 1.00 85.62 190 VAL A N 1
ATOM 1528 C CA . VAL A 1 190 ? 19.079 11.87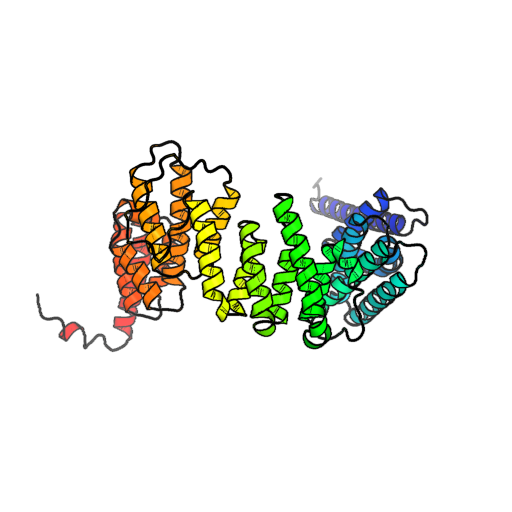1 1.558 1.00 85.62 190 VAL A CA 1
ATOM 1529 C C . VAL A 1 190 ? 17.568 11.863 1.807 1.00 85.62 190 VAL A C 1
ATOM 1531 O O . VAL A 1 190 ? 16.881 12.818 1.452 1.00 85.62 190 VAL A O 1
ATOM 1534 N N . VAL A 1 191 ? 17.038 10.818 2.450 1.00 89.00 191 VAL A N 1
ATOM 1535 C CA . VAL A 1 191 ? 15.603 10.745 2.772 1.00 89.00 191 VAL A CA 1
ATOM 1536 C C . VAL A 1 191 ? 15.192 11.844 3.752 1.00 89.00 191 VAL A C 1
ATOM 1538 O O . VAL A 1 191 ? 14.150 12.470 3.555 1.00 89.00 191 VAL A O 1
ATOM 1541 N N . MET A 1 192 ? 16.010 12.122 4.769 1.00 89.44 192 MET A N 1
ATOM 1542 C CA . MET A 1 192 ? 15.770 13.220 5.708 1.00 89.44 192 MET A CA 1
ATOM 1543 C C . MET A 1 192 ? 15.708 14.574 4.994 1.00 89.44 192 MET A C 1
ATOM 1545 O O . MET A 1 192 ? 14.793 15.351 5.260 1.00 89.44 192 MET A O 1
ATOM 1549 N N . ASP A 1 193 ? 16.625 14.852 4.066 1.00 87.81 193 ASP A N 1
ATOM 1550 C CA . ASP A 1 193 ? 16.633 16.101 3.293 1.00 87.81 193 ASP A CA 1
ATOM 1551 C C . ASP A 1 193 ? 15.385 16.247 2.402 1.00 87.81 193 ASP A C 1
ATOM 1553 O O . ASP A 1 193 ? 14.739 17.300 2.376 1.00 87.81 193 ASP A O 1
ATOM 1557 N N . MET A 1 194 ? 14.963 15.159 1.748 1.00 87.00 194 MET A N 1
ATOM 1558 C CA . MET A 1 194 ? 13.742 15.146 0.935 1.00 87.00 194 MET A CA 1
ATOM 1559 C C . MET A 1 194 ? 12.480 15.384 1.773 1.00 87.00 194 MET A C 1
ATOM 1561 O O . MET A 1 194 ? 11.607 16.155 1.363 1.00 87.00 194 MET A O 1
ATOM 1565 N N . LEU A 1 195 ? 12.387 14.770 2.957 1.00 88.94 195 LEU A N 1
ATOM 1566 C CA . LEU A 1 195 ? 11.274 14.986 3.885 1.00 88.94 195 LEU A CA 1
ATOM 1567 C C . LEU A 1 195 ? 11.271 16.420 4.426 1.00 88.94 195 LEU A C 1
ATOM 1569 O O . LEU A 1 195 ? 10.236 17.082 4.382 1.00 88.94 195 LEU A O 1
ATOM 1573 N N . ASN A 1 196 ? 12.419 16.942 4.863 1.00 90.38 196 ASN A N 1
ATOM 1574 C CA . ASN A 1 196 ? 12.537 18.322 5.345 1.00 90.38 196 ASN A CA 1
ATOM 1575 C C . ASN A 1 196 ? 12.182 19.345 4.259 1.00 90.38 196 ASN A C 1
ATOM 1577 O O . ASN A 1 196 ? 11.479 20.320 4.529 1.00 90.38 196 ASN A O 1
ATOM 1581 N N . THR A 1 197 ? 12.598 19.098 3.016 1.00 88.12 197 THR A N 1
ATOM 1582 C CA . THR A 1 197 ? 12.230 19.934 1.868 1.00 88.12 197 THR A CA 1
ATOM 1583 C C . THR A 1 197 ? 10.721 19.919 1.623 1.00 88.12 197 THR A C 1
ATOM 1585 O O . THR A 1 197 ? 10.134 20.973 1.363 1.00 88.12 197 THR A O 1
ATOM 1588 N N . ALA A 1 198 ? 10.074 18.754 1.724 1.00 87.38 198 ALA A N 1
ATOM 1589 C CA . ALA A 1 198 ? 8.624 18.628 1.583 1.00 87.38 198 ALA A CA 1
ATOM 1590 C C . ALA A 1 198 ? 7.873 19.369 2.705 1.00 87.38 198 ALA A C 1
ATOM 1592 O O . ALA A 1 198 ? 6.965 20.152 2.414 1.00 87.38 198 ALA A O 1
ATOM 1593 N N . ILE A 1 199 ? 8.317 19.207 3.958 1.00 88.75 199 ILE A N 1
ATOM 1594 C CA . ILE A 1 199 ? 7.757 19.884 5.140 1.00 88.75 199 ILE A CA 1
ATOM 1595 C C . ILE A 1 199 ? 7.890 21.406 5.003 1.00 88.75 199 ILE A C 1
ATOM 1597 O O . ILE A 1 199 ? 6.902 22.128 5.132 1.00 88.75 199 ILE A O 1
ATOM 1601 N N . SER A 1 200 ? 9.088 21.901 4.677 1.00 89.31 200 SER A N 1
ATOM 1602 C CA . SER A 1 200 ? 9.361 23.335 4.507 1.00 89.31 200 SER A CA 1
ATOM 1603 C C . SER A 1 200 ? 8.510 23.955 3.394 1.00 89.31 200 SER A C 1
ATOM 1605 O O . SER A 1 200 ? 7.922 25.024 3.561 1.00 89.31 200 SER A O 1
ATOM 1607 N N . LYS A 1 201 ? 8.354 23.240 2.272 1.00 88.50 201 LYS A N 1
ATOM 1608 C CA . LYS A 1 201 ? 7.511 23.678 1.149 1.00 88.50 201 LYS A CA 1
ATOM 1609 C C . LYS A 1 201 ? 6.013 23.440 1.372 1.00 88.50 201 LYS A C 1
ATOM 1611 O O . LYS A 1 201 ? 5.239 23.785 0.481 1.00 88.50 201 LYS A O 1
ATOM 1616 N N . LYS A 1 202 ? 5.601 22.861 2.510 1.00 85.12 202 LYS A N 1
ATOM 1617 C CA . LYS A 1 202 ? 4.217 22.444 2.811 1.00 85.12 202 LYS A CA 1
ATOM 1618 C C . LYS A 1 202 ? 3.595 21.599 1.690 1.00 85.12 202 LYS A C 1
ATOM 1620 O O . LYS A 1 202 ? 2.439 21.791 1.317 1.00 85.12 202 LYS A O 1
ATOM 1625 N N . ARG A 1 203 ? 4.383 20.694 1.106 1.00 84.94 203 ARG A N 1
ATOM 1626 C CA . ARG A 1 203 ? 3.945 19.771 0.047 1.00 84.94 203 ARG A CA 1
ATOM 1627 C C . ARG A 1 203 ? 3.956 18.345 0.574 1.00 84.94 203 ARG A C 1
ATOM 1629 O O . ARG A 1 203 ? 4.785 17.999 1.410 1.00 84.94 203 ARG A O 1
ATOM 1636 N N . SER A 1 204 ? 3.075 17.507 0.036 1.00 81.50 204 SER A N 1
ATOM 1637 C CA . SER A 1 204 ? 3.112 16.072 0.305 1.00 81.50 204 SER A CA 1
ATOM 1638 C C . SER A 1 204 ? 4.428 15.473 -0.213 1.00 81.50 204 SER A C 1
ATOM 1640 O O . SER A 1 204 ? 4.791 15.755 -1.363 1.00 81.50 204 SER A O 1
ATOM 1642 N N . PRO A 1 205 ? 5.125 14.634 0.573 1.00 87.38 205 PRO A N 1
ATOM 1643 C CA . PRO A 1 205 ? 6.278 13.893 0.082 1.00 87.38 205 PRO A CA 1
ATOM 1644 C C . PRO A 1 205 ? 5.907 13.010 -1.111 1.00 87.38 205 PRO A C 1
ATOM 1646 O O . PRO A 1 205 ? 4.781 12.522 -1.227 1.00 87.38 205 PRO A O 1
ATOM 1649 N N . GLU A 1 206 ? 6.870 12.775 -1.996 1.00 85.06 206 GLU A N 1
ATOM 1650 C CA . GLU A 1 206 ? 6.659 11.895 -3.140 1.00 85.06 206 GLU A CA 1
ATOM 1651 C C . GLU A 1 206 ? 6.460 10.436 -2.705 1.00 85.06 206 GLU A C 1
ATOM 1653 O O . GLU A 1 206 ? 7.146 9.934 -1.812 1.00 85.06 206 GLU A O 1
ATOM 1658 N N . GLN A 1 207 ? 5.572 9.715 -3.397 1.00 87.56 207 GLN A N 1
ATOM 1659 C CA . GLN A 1 207 ? 5.241 8.318 -3.084 1.00 87.56 207 GLN A CA 1
ATOM 1660 C C . GLN A 1 207 ? 6.475 7.397 -3.062 1.00 87.56 207 GLN A C 1
ATOM 1662 O O . GLN A 1 207 ? 6.548 6.462 -2.263 1.00 87.56 207 GLN A O 1
ATOM 1667 N N . SER A 1 208 ? 7.471 7.686 -3.902 1.00 85.12 208 SER A N 1
ATOM 1668 C CA . SER A 1 208 ? 8.733 6.947 -3.979 1.00 85.12 208 SER A CA 1
ATOM 1669 C C . SER A 1 208 ? 9.504 6.909 -2.656 1.00 85.12 208 SER A C 1
ATOM 1671 O O . SER A 1 208 ? 10.178 5.914 -2.387 1.00 85.12 208 SER A O 1
ATOM 1673 N N . VAL A 1 209 ? 9.383 7.948 -1.817 1.00 90.81 209 VAL A N 1
ATOM 1674 C CA . VAL A 1 209 ? 10.026 8.011 -0.494 1.00 90.81 209 VAL A CA 1
ATOM 1675 C C . VAL A 1 209 ? 9.408 6.974 0.443 1.00 90.81 209 VAL A C 1
ATOM 1677 O O . VAL A 1 209 ? 10.127 6.183 1.050 1.00 90.81 209 VAL A O 1
ATOM 1680 N N . PHE A 1 210 ? 8.075 6.909 0.502 1.00 93.25 210 PHE A N 1
ATOM 1681 C CA . PHE A 1 210 ? 7.363 5.930 1.329 1.00 93.25 210 PHE A CA 1
ATOM 1682 C C . PHE A 1 210 ? 7.598 4.491 0.854 1.00 93.25 210 PHE A C 1
ATOM 1684 O O . PHE A 1 210 ? 7.817 3.592 1.668 1.00 93.25 210 PHE A O 1
ATOM 1691 N N . ILE A 1 211 ? 7.619 4.264 -0.466 1.00 89.06 211 ILE A N 1
ATOM 1692 C CA . ILE A 1 211 ? 7.937 2.946 -1.034 1.00 89.06 211 ILE A CA 1
ATOM 1693 C C . ILE A 1 211 ? 9.363 2.533 -0.654 1.00 89.06 211 ILE A C 1
ATOM 1695 O O . ILE A 1 211 ? 9.568 1.404 -0.212 1.00 89.06 211 ILE A O 1
ATOM 1699 N N . PHE A 1 212 ? 10.344 3.433 -0.787 1.00 91.81 212 PHE A N 1
ATOM 1700 C CA . PHE A 1 212 ? 11.718 3.160 -0.367 1.00 91.81 212 PHE A CA 1
ATOM 1701 C C . PHE A 1 212 ? 11.793 2.790 1.114 1.00 91.81 212 PHE A C 1
ATOM 1703 O O . PHE A 1 212 ? 12.361 1.750 1.431 1.00 91.81 212 PHE A O 1
ATOM 1710 N N . LEU A 1 213 ? 11.178 3.582 1.998 1.00 94.12 213 LEU A N 1
ATOM 1711 C CA . LEU A 1 213 ? 11.171 3.316 3.439 1.00 94.12 213 LEU A CA 1
ATOM 1712 C C . LEU A 1 213 ? 10.533 1.965 3.774 1.00 94.12 213 LEU A C 1
ATOM 1714 O O . LEU A 1 213 ? 11.084 1.213 4.571 1.00 94.12 213 LEU A O 1
ATOM 1718 N N . THR A 1 214 ? 9.435 1.609 3.106 1.00 93.06 214 THR A N 1
ATOM 1719 C CA . THR A 1 214 ? 8.795 0.293 3.268 1.00 93.06 214 THR A CA 1
ATOM 1720 C C . THR A 1 214 ? 9.763 -0.840 2.903 1.00 93.06 214 THR A C 1
ATOM 1722 O O . THR A 1 214 ? 9.911 -1.812 3.642 1.00 93.06 214 THR A O 1
ATOM 1725 N N . LEU A 1 215 ? 10.463 -0.725 1.769 1.00 90.44 215 LEU A N 1
ATOM 1726 C CA . LEU A 1 215 ? 11.449 -1.725 1.339 1.00 90.44 215 LEU A CA 1
ATOM 1727 C C . LEU A 1 215 ? 12.681 -1.755 2.255 1.00 90.44 215 LEU A C 1
ATOM 1729 O O . LEU A 1 215 ? 13.218 -2.826 2.524 1.00 90.44 215 LEU A O 1
ATOM 1733 N N . PHE A 1 216 ? 13.108 -0.594 2.743 1.00 93.50 216 PHE A N 1
ATOM 1734 C CA . PHE A 1 216 ? 14.249 -0.424 3.633 1.00 93.50 216 PHE A CA 1
ATOM 1735 C C . PHE A 1 216 ? 14.003 -1.071 5.004 1.00 93.50 216 PHE A C 1
ATOM 1737 O O . PHE A 1 216 ? 14.835 -1.849 5.470 1.00 93.50 216 PHE A O 1
ATOM 1744 N N . VAL A 1 217 ? 12.829 -0.849 5.605 1.00 94.81 217 VAL A N 1
ATOM 1745 C CA . VAL A 1 217 ? 12.429 -1.503 6.864 1.00 94.81 217 VAL A CA 1
ATOM 1746 C C . VAL A 1 217 ? 12.343 -3.022 6.683 1.00 94.81 217 VAL A C 1
ATOM 1748 O O . VAL A 1 217 ? 12.884 -3.761 7.503 1.00 94.81 217 VAL A O 1
ATOM 1751 N N . LYS A 1 218 ? 11.779 -3.513 5.568 1.00 92.06 218 LYS A N 1
ATOM 1752 C CA . LYS A 1 218 ? 11.790 -4.954 5.230 1.00 92.06 218 LYS A CA 1
ATOM 1753 C C . LYS A 1 218 ? 13.196 -5.541 5.121 1.00 92.06 218 LYS A C 1
ATOM 1755 O O . LYS A 1 218 ? 13.404 -6.705 5.471 1.00 92.06 218 LYS A O 1
ATOM 1760 N N . ALA A 1 219 ? 14.136 -4.764 4.586 1.00 90.88 219 ALA A N 1
ATOM 1761 C CA . ALA A 1 219 ? 15.504 -5.198 4.334 1.00 90.88 219 ALA A CA 1
ATOM 1762 C C . ALA A 1 219 ? 16.303 -5.362 5.629 1.00 90.88 219 ALA A C 1
ATOM 1764 O O . ALA A 1 219 ? 16.960 -6.384 5.821 1.00 90.88 219 ALA A O 1
ATOM 1765 N N . TYR A 1 220 ? 16.235 -4.356 6.502 1.00 93.62 220 TYR A N 1
ATOM 1766 C CA . TYR A 1 220 ? 17.130 -4.222 7.650 1.00 93.62 220 TYR A CA 1
ATOM 1767 C C . TYR A 1 220 ? 16.471 -4.523 8.998 1.00 93.62 220 TYR A C 1
ATOM 1769 O O . TYR A 1 220 ? 17.181 -4.869 9.945 1.00 93.62 220 TYR A O 1
ATOM 1777 N N . LYS A 1 221 ? 15.137 -4.455 9.092 1.00 93.56 221 LYS A N 1
ATOM 1778 C CA . LYS A 1 221 ? 14.368 -4.769 10.307 1.00 93.56 221 LYS A CA 1
ATOM 1779 C C . LYS A 1 221 ? 14.930 -4.019 11.526 1.00 93.56 221 LYS A C 1
ATOM 1781 O O . LYS A 1 221 ? 15.236 -2.834 11.426 1.00 93.56 221 LYS A O 1
ATOM 1786 N N . GLU A 1 222 ? 15.125 -4.699 12.651 1.00 92.81 222 GLU A N 1
ATOM 1787 C CA . GLU A 1 222 ? 15.625 -4.122 13.907 1.00 92.81 222 GLU A CA 1
ATOM 1788 C C . GLU A 1 222 ? 17.007 -3.453 13.795 1.00 92.81 222 GLU A C 1
ATOM 1790 O O . GLU A 1 222 ? 17.333 -2.581 14.596 1.00 92.81 222 GLU A O 1
ATOM 1795 N N . SER A 1 223 ? 17.822 -3.798 12.788 1.00 91.06 223 SER A N 1
ATOM 1796 C CA . SER A 1 223 ? 19.186 -3.254 12.664 1.00 91.06 223 SER A CA 1
ATOM 1797 C C . SER A 1 223 ? 19.249 -1.753 12.360 1.00 91.06 223 SER A C 1
ATOM 1799 O O . SER A 1 223 ? 20.308 -1.157 12.533 1.00 91.06 223 SER A O 1
ATOM 1801 N N . VAL A 1 224 ? 18.133 -1.150 11.936 1.00 92.50 224 VAL A N 1
ATOM 1802 C CA . VAL A 1 224 ? 18.004 0.287 11.624 1.00 92.50 224 VAL A CA 1
ATOM 1803 C C . VAL A 1 224 ? 17.026 0.998 12.565 1.00 92.50 224 VAL A C 1
ATOM 1805 O O . VAL A 1 224 ? 16.448 2.030 12.222 1.00 92.50 224 VAL A O 1
ATOM 1808 N N . MET A 1 225 ? 16.784 0.430 13.752 1.00 92.75 225 MET A N 1
ATOM 1809 C CA . MET A 1 225 ? 15.826 0.962 14.727 1.00 92.75 225 MET A CA 1
ATOM 1810 C C . MET A 1 225 ? 16.084 2.440 15.053 1.00 92.75 225 MET A C 1
ATOM 1812 O O . MET A 1 225 ? 15.147 3.236 15.075 1.00 92.75 225 MET A O 1
ATOM 1816 N N . ASN A 1 226 ? 17.341 2.821 15.289 1.00 92.06 226 ASN A N 1
ATOM 1817 C CA . ASN A 1 226 ? 17.693 4.184 15.690 1.00 92.06 226 ASN A CA 1
ATOM 1818 C C . ASN A 1 226 ? 17.438 5.185 14.557 1.00 92.06 226 ASN A C 1
ATOM 1820 O O . ASN A 1 226 ? 16.877 6.260 14.778 1.00 92.06 226 ASN A O 1
ATOM 1824 N N . GLU A 1 227 ? 17.804 4.806 13.337 1.00 92.56 227 GLU A N 1
ATOM 1825 C CA . GLU A 1 227 ? 17.595 5.573 12.116 1.00 92.56 227 GLU A CA 1
ATOM 1826 C C . GLU A 1 227 ? 16.101 5.789 11.844 1.00 92.56 227 GLU A C 1
ATOM 1828 O O . GLU A 1 227 ? 15.672 6.912 11.566 1.00 92.56 227 GLU A O 1
ATOM 1833 N N . ILE A 1 228 ? 15.287 4.735 11.978 1.00 94.75 228 ILE A N 1
ATOM 1834 C CA . ILE A 1 228 ? 13.830 4.824 11.822 1.00 94.75 228 ILE A CA 1
ATOM 1835 C C . ILE A 1 228 ? 13.212 5.669 12.936 1.00 94.75 228 ILE A C 1
ATOM 1837 O O . ILE A 1 228 ? 12.381 6.528 12.643 1.00 94.75 228 ILE A O 1
ATOM 1841 N N . LYS A 1 229 ? 13.647 5.509 14.191 1.00 93.62 229 LYS A N 1
ATOM 1842 C CA . LYS A 1 229 ? 13.138 6.301 15.321 1.00 93.62 229 LYS A CA 1
ATOM 1843 C C . LYS A 1 229 ? 13.339 7.803 15.111 1.00 93.62 229 LYS A C 1
ATOM 1845 O O . LYS A 1 229 ? 12.428 8.586 15.372 1.00 93.62 229 LYS A O 1
ATOM 1850 N N . GLN A 1 230 ? 14.492 8.211 14.581 1.00 90.88 230 GLN A N 1
ATOM 1851 C CA . GLN A 1 230 ? 14.745 9.611 14.222 1.00 90.88 230 GLN A CA 1
ATOM 1852 C C . GLN A 1 230 ? 13.798 10.093 13.109 1.00 90.88 230 GLN A C 1
ATOM 1854 O O . GLN A 1 230 ? 13.253 11.200 13.194 1.00 90.88 230 GLN A O 1
ATOM 1859 N N . LEU A 1 231 ? 13.542 9.250 12.101 1.00 93.81 231 LEU A N 1
ATOM 1860 C CA . LEU A 1 231 ? 12.622 9.564 11.006 1.00 93.81 231 LEU A CA 1
ATOM 1861 C C . LEU A 1 231 ? 11.158 9.672 11.425 1.00 93.81 231 LEU A C 1
ATOM 1863 O O . LEU A 1 231 ? 10.449 10.473 10.819 1.00 93.81 231 LEU A O 1
ATOM 1867 N N . LEU A 1 232 ? 10.691 8.915 12.425 1.00 93.62 232 LEU A N 1
ATOM 1868 C CA . LEU A 1 232 ? 9.284 8.944 12.855 1.00 93.62 232 LEU A CA 1
ATOM 1869 C C . LEU A 1 232 ? 8.817 10.378 13.139 1.00 93.62 232 LEU A C 1
ATOM 1871 O O . LEU A 1 232 ? 7.765 10.799 12.661 1.00 93.62 232 LEU A O 1
ATOM 1875 N N . SER A 1 233 ? 9.651 11.167 13.822 1.00 89.75 233 SER A N 1
ATOM 1876 C CA . SER A 1 233 ? 9.351 12.568 14.141 1.00 89.75 233 SER A CA 1
ATOM 1877 C C . SER A 1 233 ? 9.152 13.459 12.905 1.00 89.75 233 SER A C 1
ATOM 1879 O O . SER A 1 233 ? 8.341 14.384 12.932 1.00 89.75 233 SER A O 1
ATOM 1881 N N . LEU A 1 234 ? 9.879 13.189 11.817 1.00 91.62 234 LEU A N 1
ATOM 1882 C CA . LEU A 1 234 ? 9.761 13.910 10.549 1.00 91.62 234 LEU A CA 1
ATOM 1883 C C . LEU A 1 234 ? 8.572 13.397 9.739 1.00 91.62 234 LEU A C 1
ATOM 1885 O O . LEU A 1 234 ? 7.842 14.192 9.160 1.00 91.62 234 LEU A O 1
ATOM 1889 N N . LEU A 1 235 ? 8.355 12.083 9.728 1.00 93.19 235 LEU A N 1
ATOM 1890 C CA . LEU A 1 235 ? 7.269 11.438 9.000 1.00 93.19 235 LEU A CA 1
ATOM 1891 C C . LEU A 1 235 ? 5.897 11.903 9.497 1.00 93.19 235 LEU A C 1
ATOM 1893 O O . LEU A 1 235 ? 5.068 12.286 8.675 1.00 93.19 235 LEU A O 1
ATOM 1897 N N . PHE A 1 236 ? 5.676 11.981 10.812 1.00 92.25 236 PHE A N 1
ATOM 1898 C CA . PHE A 1 236 ? 4.405 12.492 11.343 1.00 92.25 236 PHE A CA 1
ATOM 1899 C C . PHE A 1 236 ? 4.178 13.976 11.013 1.00 92.25 236 PHE A C 1
ATOM 1901 O O . PHE A 1 236 ? 3.061 14.361 10.693 1.00 92.25 236 PHE A O 1
ATOM 1908 N N . LYS A 1 237 ? 5.236 14.798 10.921 1.00 89.69 237 LYS A N 1
ATOM 1909 C CA . LYS A 1 237 ? 5.119 16.200 10.464 1.00 89.69 237 LYS A CA 1
ATOM 1910 C C . LYS A 1 237 ? 4.673 16.345 9.005 1.00 89.69 237 LYS A C 1
ATOM 1912 O O . LYS A 1 237 ? 4.266 17.435 8.612 1.00 89.69 237 LYS A O 1
ATOM 1917 N N . THR A 1 238 ? 4.770 15.290 8.192 1.00 88.81 238 THR A N 1
ATOM 1918 C CA . THR A 1 238 ? 4.265 15.313 6.807 1.00 88.81 238 THR A CA 1
ATOM 1919 C C . THR A 1 238 ? 2.747 15.144 6.716 1.00 88.81 238 THR A C 1
ATOM 1921 O O . THR A 1 238 ? 2.180 15.404 5.654 1.00 88.81 238 THR A O 1
ATOM 1924 N N . GLY A 1 239 ? 2.098 14.769 7.823 1.00 87.56 239 GLY A N 1
ATOM 1925 C CA . GLY A 1 239 ? 0.668 14.501 7.909 1.00 87.56 239 GLY A CA 1
ATOM 1926 C C . GLY A 1 239 ? 0.283 13.088 7.466 1.00 87.56 239 GLY A C 1
ATOM 1927 O O . GLY A 1 239 ? 1.054 12.355 6.835 1.00 87.56 239 GLY A O 1
ATOM 1928 N N . LEU A 1 240 ? -0.948 12.700 7.805 1.00 90.00 240 LEU A N 1
ATOM 1929 C CA . LEU A 1 240 ? -1.478 11.376 7.493 1.00 90.00 240 LEU A CA 1
ATOM 1930 C C . LEU A 1 240 ? -1.627 11.159 5.977 1.00 90.00 240 LEU A C 1
ATOM 1932 O O . LEU A 1 240 ? -2.261 11.936 5.263 1.00 90.00 240 LEU A O 1
ATOM 1936 N N . SER A 1 241 ? -1.068 10.057 5.480 1.00 91.94 241 SER A N 1
ATOM 1937 C CA . SER A 1 241 ? -1.173 9.632 4.082 1.00 91.94 241 SER A CA 1
ATOM 1938 C C . SER A 1 241 ? -1.125 8.107 3.977 1.00 91.94 241 SER A C 1
ATOM 1940 O O . SER A 1 241 ? -0.548 7.449 4.838 1.00 91.94 241 SER A O 1
ATOM 1942 N N . LYS A 1 242 ? -1.665 7.529 2.892 1.00 89.06 242 LYS A N 1
ATOM 1943 C CA . LYS A 1 242 ? -1.577 6.072 2.650 1.00 89.06 242 LYS A CA 1
ATOM 1944 C C . LYS A 1 242 ? -0.130 5.566 2.604 1.00 89.06 242 LYS A C 1
ATOM 1946 O O . LYS A 1 242 ? 0.156 4.448 3.002 1.00 89.06 242 LYS A O 1
ATOM 1951 N N . GLY A 1 243 ? 0.798 6.392 2.113 1.00 90.81 243 GLY A N 1
ATOM 1952 C CA . GLY A 1 243 ? 2.222 6.056 2.116 1.00 90.81 243 GLY A CA 1
ATOM 1953 C C . GLY A 1 243 ? 2.780 5.951 3.536 1.00 90.81 243 GLY A C 1
ATOM 1954 O O . GLY A 1 243 ? 3.483 4.991 3.843 1.00 90.81 243 GLY A O 1
ATOM 1955 N N . LEU A 1 244 ? 2.422 6.901 4.407 1.00 94.38 244 LEU A N 1
ATOM 1956 C CA . LEU A 1 244 ? 2.809 6.886 5.816 1.00 94.38 244 LEU A CA 1
ATOM 1957 C C . LEU A 1 244 ? 2.246 5.659 6.538 1.00 94.38 244 LEU A C 1
ATOM 1959 O O . LEU A 1 244 ? 3.008 4.956 7.199 1.00 94.38 244 LEU A O 1
ATOM 1963 N N . THR A 1 245 ? 0.950 5.370 6.383 1.00 92.56 245 THR A N 1
ATOM 1964 C CA . THR A 1 245 ? 0.305 4.231 7.053 1.00 92.56 245 THR A CA 1
ATOM 1965 C C . THR A 1 245 ? 0.938 2.906 6.632 1.00 92.56 245 THR A C 1
ATOM 1967 O O . THR A 1 245 ? 1.233 2.082 7.495 1.00 92.56 245 THR A O 1
ATOM 1970 N N . CYS A 1 246 ? 1.261 2.713 5.347 1.00 93.00 246 CYS A N 1
ATOM 1971 C CA . CYS A 1 246 ? 1.997 1.529 4.890 1.00 93.00 246 CYS A CA 1
ATOM 1972 C C . CYS A 1 246 ? 3.385 1.397 5.539 1.00 93.00 246 CYS A C 1
ATOM 1974 O O . CYS A 1 246 ? 3.764 0.298 5.942 1.00 93.00 246 CYS A O 1
ATOM 1976 N N . VAL A 1 247 ? 4.142 2.495 5.667 1.00 95.62 247 VAL A N 1
ATOM 1977 C CA . VAL A 1 247 ? 5.451 2.466 6.343 1.00 95.62 247 VAL A CA 1
ATOM 1978 C C . VAL A 1 247 ? 5.280 2.118 7.822 1.00 95.62 247 VAL A C 1
ATOM 1980 O O . VAL A 1 247 ? 6.029 1.290 8.330 1.00 95.62 247 VAL A O 1
ATOM 1983 N N . MET A 1 248 ? 4.285 2.696 8.502 1.00 95.88 248 MET A N 1
ATOM 1984 C CA . MET A 1 248 ? 4.023 2.428 9.921 1.00 95.88 248 MET A CA 1
ATOM 1985 C C . MET A 1 248 ? 3.673 0.958 10.178 1.00 95.88 248 MET A C 1
ATOM 1987 O O . MET A 1 248 ? 4.219 0.366 11.106 1.00 95.88 248 MET A O 1
ATOM 1991 N N . HIS A 1 249 ? 2.851 0.340 9.324 1.00 92.75 249 HIS A N 1
ATOM 1992 C CA . HIS A 1 249 ? 2.574 -1.100 9.396 1.00 92.75 249 HIS A CA 1
ATOM 1993 C C . HIS A 1 249 ? 3.854 -1.928 9.313 1.00 92.75 249 HIS A C 1
ATOM 1995 O O . HIS A 1 249 ? 4.050 -2.870 10.078 1.00 92.75 249 HIS A O 1
ATOM 2001 N N . GLU A 1 250 ? 4.743 -1.569 8.389 1.00 93.81 250 GLU A N 1
ATOM 2002 C CA . GLU A 1 250 ? 5.991 -2.294 8.194 1.00 93.81 250 GLU A CA 1
ATOM 2003 C C . GLU A 1 250 ? 6.946 -2.137 9.381 1.00 93.81 250 GLU A C 1
ATOM 2005 O O . GLU A 1 250 ? 7.604 -3.099 9.776 1.00 93.81 250 GLU A O 1
ATOM 2010 N N . VAL A 1 251 ? 6.990 -0.942 9.978 1.00 95.56 251 VAL A N 1
ATOM 2011 C CA . VAL A 1 251 ? 7.769 -0.671 11.193 1.00 95.56 251 VAL A CA 1
ATOM 2012 C C . VAL A 1 251 ? 7.242 -1.503 12.356 1.00 95.56 251 VAL A C 1
ATOM 2014 O O . VAL A 1 251 ? 8.028 -2.224 12.959 1.00 95.56 251 VAL A O 1
ATOM 2017 N N . VAL A 1 252 ? 5.934 -1.489 12.629 1.00 93.25 252 VAL A N 1
ATOM 2018 C CA . VAL A 1 252 ? 5.339 -2.287 13.720 1.00 93.25 252 VAL A CA 1
ATOM 2019 C C . VAL A 1 252 ? 5.573 -3.786 13.500 1.00 93.25 252 VAL A C 1
ATOM 2021 O O . VAL A 1 252 ? 5.918 -4.506 14.435 1.00 93.25 252 VAL A O 1
ATOM 2024 N N . ARG A 1 253 ? 5.467 -4.260 12.252 1.00 92.94 253 ARG A N 1
ATOM 2025 C CA . ARG A 1 253 ? 5.651 -5.675 11.897 1.00 92.94 253 ARG A CA 1
ATOM 2026 C C . ARG A 1 253 ? 7.095 -6.171 12.031 1.00 92.94 253 ARG A C 1
ATOM 2028 O O . ARG A 1 253 ? 7.307 -7.362 12.264 1.00 92.94 253 ARG A O 1
ATOM 2035 N N . HIS A 1 254 ? 8.088 -5.316 11.799 1.00 93.12 254 HIS A N 1
ATOM 2036 C CA . HIS A 1 254 ? 9.500 -5.721 11.729 1.00 93.12 254 HIS A CA 1
ATOM 2037 C C . HIS A 1 254 ? 10.401 -5.131 12.817 1.00 93.12 254 HIS A C 1
ATOM 2039 O O . HIS A 1 254 ? 11.536 -5.588 12.946 1.00 93.12 254 HIS A O 1
ATOM 2045 N N . ILE A 1 255 ? 9.918 -4.146 13.576 1.00 94.50 255 ILE A N 1
ATOM 2046 C CA . ILE A 1 255 ? 10.630 -3.450 14.654 1.00 94.50 255 ILE A CA 1
ATOM 2047 C C . ILE A 1 255 ? 9.635 -3.217 15.803 1.00 94.50 255 ILE A C 1
ATOM 2049 O O . ILE A 1 255 ? 9.135 -2.106 16.004 1.00 94.50 255 ILE A O 1
ATOM 2053 N N . ASN A 1 256 ? 9.318 -4.274 16.560 1.00 89.94 256 ASN A N 1
ATOM 2054 C CA . ASN A 1 256 ? 8.291 -4.204 17.610 1.00 89.94 256 ASN A CA 1
ATOM 2055 C C . ASN A 1 256 ? 8.623 -3.169 18.703 1.00 89.94 256 ASN A C 1
ATOM 2057 O O . ASN A 1 256 ? 7.726 -2.604 19.322 1.00 89.94 256 ASN A O 1
ATOM 2061 N N . GLN A 1 257 ? 9.906 -2.847 18.888 1.00 93.38 257 GLN A N 1
ATOM 2062 C CA . GLN A 1 257 ? 10.377 -1.924 19.913 1.00 93.38 257 GLN A CA 1
ATOM 2063 C C . GLN A 1 257 ? 9.904 -0.488 19.647 1.00 93.38 257 GLN A C 1
ATOM 2065 O O . GLN A 1 257 ? 9.868 0.326 20.566 1.00 93.38 257 GLN A O 1
ATOM 2070 N N . LEU A 1 258 ? 9.530 -0.173 18.401 1.00 93.38 258 LEU A N 1
ATOM 2071 C CA . LEU A 1 258 ? 8.984 1.127 18.004 1.00 93.38 258 LEU A CA 1
ATOM 2072 C C . LEU A 1 258 ? 7.450 1.149 17.968 1.00 93.38 258 LEU A C 1
ATOM 2074 O O . LEU A 1 258 ? 6.880 2.180 17.623 1.00 93.38 258 LEU A O 1
ATOM 2078 N N . GLN A 1 259 ? 6.764 0.059 18.332 1.00 90.44 259 GLN A N 1
ATOM 2079 C CA . GLN A 1 259 ? 5.299 -0.020 18.280 1.00 90.44 259 GLN A CA 1
ATOM 2080 C C . GLN A 1 259 ? 4.634 1.116 19.065 1.00 90.44 259 GLN A C 1
ATOM 2082 O O . GLN A 1 259 ? 3.748 1.786 18.541 1.00 90.44 259 GLN A O 1
ATOM 2087 N N . MET A 1 260 ? 5.115 1.382 20.280 1.00 89.50 260 MET A N 1
ATOM 2088 C CA . MET A 1 260 ? 4.602 2.466 21.121 1.00 89.50 260 MET A CA 1
ATOM 2089 C C . MET A 1 260 ? 4.864 3.848 20.517 1.00 89.50 260 MET A C 1
ATOM 2091 O O . MET A 1 260 ? 3.973 4.691 20.511 1.00 89.50 260 MET A O 1
ATOM 2095 N N . ASP A 1 261 ? 6.060 4.075 19.962 1.00 92.00 261 ASP A N 1
ATOM 2096 C CA . ASP A 1 261 ? 6.406 5.341 19.305 1.00 92.00 261 ASP A CA 1
ATOM 2097 C C . ASP A 1 261 ? 5.494 5.597 18.082 1.00 92.00 261 ASP A C 1
ATOM 2099 O O . ASP A 1 261 ? 5.062 6.728 17.842 1.00 92.00 261 ASP A O 1
ATOM 2103 N N . VAL A 1 262 ? 5.172 4.541 17.323 1.00 93.38 262 VAL A N 1
ATOM 2104 C CA . VAL A 1 262 ? 4.273 4.595 16.159 1.00 93.38 262 VAL A CA 1
ATOM 2105 C C . VAL A 1 262 ? 2.822 4.822 16.577 1.00 93.38 262 VAL A C 1
ATOM 2107 O O . VAL A 1 262 ? 2.173 5.705 16.017 1.00 93.38 262 VAL A O 1
ATOM 2110 N N . GLN A 1 263 ? 2.316 4.070 17.557 1.00 90.19 263 GLN A N 1
ATOM 2111 C CA . GLN A 1 263 ? 0.948 4.213 18.067 1.00 90.19 263 GLN A CA 1
ATOM 2112 C C . GLN A 1 263 ? 0.719 5.610 18.652 1.00 90.19 263 GLN A C 1
ATOM 2114 O O . GLN A 1 263 ? -0.257 6.264 18.291 1.00 90.19 263 GLN A O 1
ATOM 2119 N N . ASP A 1 264 ? 1.638 6.106 19.486 1.00 89.25 264 ASP A N 1
ATOM 2120 C CA . ASP A 1 264 ? 1.546 7.443 20.079 1.00 89.25 264 ASP A CA 1
ATOM 2121 C C . ASP A 1 264 ? 1.579 8.544 18.998 1.00 89.25 264 ASP A C 1
ATOM 2123 O O . ASP A 1 264 ? 0.897 9.563 19.127 1.00 89.25 264 ASP A O 1
ATOM 2127 N N . GLY A 1 265 ? 2.362 8.359 17.929 1.00 90.81 265 GLY A N 1
ATOM 2128 C CA . GLY A 1 265 ? 2.436 9.291 16.801 1.00 90.81 265 GLY A CA 1
ATOM 2129 C C . GLY A 1 265 ? 1.183 9.283 15.924 1.00 90.81 265 GLY A C 1
ATOM 2130 O O . GLY A 1 265 ? 0.603 10.341 15.678 1.00 90.81 265 GLY A O 1
ATOM 2131 N N . LEU A 1 266 ? 0.721 8.098 15.511 1.00 91.44 266 LEU A N 1
ATOM 2132 C CA . LEU A 1 266 ? -0.516 7.937 14.743 1.00 91.44 266 LEU A CA 1
ATOM 2133 C C . LEU A 1 266 ? -1.706 8.486 15.519 1.00 91.44 266 LEU A C 1
ATOM 2135 O O . LEU A 1 266 ? -2.501 9.234 14.961 1.00 91.44 266 LEU A O 1
ATOM 2139 N N . MET A 1 267 ? -1.800 8.187 16.813 1.00 86.50 267 MET A N 1
ATOM 2140 C CA . MET A 1 267 ? -2.940 8.609 17.614 1.00 86.50 267 MET A CA 1
ATOM 2141 C C . MET A 1 267 ? -3.052 10.133 17.724 1.00 86.50 267 MET A C 1
ATOM 2143 O O . MET A 1 267 ? -4.156 10.667 17.700 1.00 86.50 267 MET A O 1
ATOM 2147 N N . LYS A 1 268 ? -1.927 10.858 17.773 1.00 88.69 268 LYS A N 1
ATOM 2148 C CA . LYS A 1 268 ? -1.928 12.332 17.739 1.00 88.69 268 LYS A CA 1
ATOM 2149 C C . LYS A 1 268 ? -2.506 12.872 16.434 1.00 88.69 268 LYS A C 1
ATOM 2151 O O . LYS A 1 268 ? -3.330 13.784 16.474 1.00 88.69 268 LYS A O 1
ATOM 2156 N N . GLU A 1 269 ? -2.103 12.295 15.304 1.00 88.50 269 GLU A N 1
ATOM 2157 C CA . GLU A 1 269 ? -2.610 12.681 13.983 1.00 88.50 269 GLU A CA 1
ATOM 2158 C C . GLU A 1 269 ? -4.097 12.338 13.838 1.00 88.50 269 GLU A C 1
ATOM 2160 O O . GLU A 1 269 ? -4.894 13.185 13.439 1.00 88.50 269 GLU A O 1
ATOM 2165 N N . LEU A 1 270 ? -4.496 11.122 14.222 1.00 83.00 270 LEU A N 1
ATOM 2166 C CA . LEU A 1 270 ? -5.889 10.676 14.169 1.00 83.00 270 LEU A CA 1
ATOM 2167 C C . LEU A 1 270 ? -6.785 11.530 15.063 1.00 83.00 270 LEU A C 1
ATOM 2169 O O . LEU A 1 270 ? -7.849 11.962 14.627 1.00 83.00 270 LEU A O 1
ATOM 2173 N N . TYR A 1 271 ? -6.347 11.829 16.287 1.00 80.00 271 TYR A N 1
ATOM 2174 C CA . TYR A 1 271 ? -7.130 12.640 17.215 1.00 80.00 271 TYR A CA 1
ATOM 2175 C C . TYR A 1 271 ? -7.299 14.057 16.675 1.00 80.00 271 TYR A C 1
ATOM 2177 O O . TYR A 1 271 ? -8.424 14.549 16.621 1.00 80.00 271 TYR A O 1
ATOM 2185 N N . MET A 1 272 ? -6.234 14.672 16.154 1.00 82.31 272 MET A N 1
ATOM 2186 C CA . MET A 1 272 ? -6.316 15.989 15.518 1.00 82.31 272 MET A CA 1
ATOM 2187 C C . MET A 1 272 ? -7.255 15.998 14.302 1.00 82.31 272 MET A C 1
ATOM 2189 O O . MET A 1 272 ? -8.069 16.907 14.167 1.00 82.31 272 MET A O 1
ATOM 2193 N N . ILE A 1 273 ? -7.188 14.993 13.426 1.00 77.56 273 ILE A N 1
ATOM 2194 C CA . ILE A 1 273 ? -8.017 14.943 12.209 1.00 77.56 273 ILE A CA 1
ATOM 2195 C C . ILE A 1 273 ? -9.496 14.716 12.541 1.00 77.56 273 ILE A C 1
ATOM 2197 O O . ILE A 1 273 ? -10.366 15.318 11.912 1.00 77.56 273 ILE A O 1
ATOM 2201 N N . LEU A 1 274 ? -9.789 13.835 13.500 1.00 72.75 274 LEU A N 1
ATOM 2202 C CA . LEU A 1 274 ? -11.157 13.408 13.802 1.00 72.75 274 LEU A CA 1
ATOM 2203 C C . LEU A 1 274 ? -11.866 14.331 14.805 1.00 72.75 274 LEU A C 1
ATOM 2205 O O . LEU A 1 274 ? -13.089 14.445 14.755 1.00 72.75 274 LEU A O 1
ATOM 2209 N N . THR A 1 275 ? -11.116 15.001 15.687 1.00 67.50 275 THR A N 1
ATOM 2210 C CA . THR A 1 275 ? -11.665 15.846 16.767 1.00 67.50 275 THR A CA 1
ATOM 2211 C C . THR A 1 275 ? -11.311 17.331 16.637 1.00 67.50 275 THR A C 1
ATOM 2213 O O . THR A 1 275 ? -11.893 18.164 17.331 1.00 67.50 275 THR A O 1
ATOM 2216 N N . GLY A 1 276 ? -10.332 17.687 15.795 1.00 70.44 276 GLY A N 1
ATOM 2217 C CA . GLY A 1 276 ? -9.745 19.034 15.718 1.00 70.44 276 GLY A CA 1
ATOM 2218 C C . GLY A 1 276 ? -9.046 19.499 16.995 1.00 70.44 276 GLY A C 1
ATOM 2219 O O . GLY A 1 276 ? -8.663 20.665 17.095 1.00 70.44 276 GLY A O 1
ATOM 2220 N N . CYS A 1 277 ? -8.890 18.617 17.981 1.00 70.38 277 CYS A N 1
ATOM 2221 C CA . CYS A 1 277 ? -8.226 18.900 19.239 1.00 70.38 277 CYS A CA 1
ATOM 2222 C C . CYS A 1 277 ? -6.839 18.254 19.271 1.00 70.38 277 CYS A C 1
ATOM 2224 O O . CYS A 1 277 ? -6.577 17.233 18.638 1.00 70.38 277 CYS A O 1
ATOM 2226 N N . VAL A 1 278 ? -5.933 18.844 20.048 1.00 77.62 278 VAL A N 1
ATOM 2227 C CA . VAL A 1 278 ? -4.653 18.206 20.370 1.00 77.62 278 VAL A CA 1
ATOM 2228 C C . VAL A 1 278 ? -4.921 17.071 21.353 1.00 77.62 278 VAL A C 1
ATOM 2230 O O . VAL A 1 278 ? -5.672 17.255 22.310 1.00 77.62 278 VAL A O 1
ATOM 2233 N N . LEU A 1 279 ? -4.299 15.913 21.123 1.00 77.25 279 LEU A N 1
ATOM 2234 C CA . LEU A 1 279 ? -4.372 14.775 22.035 1.00 77.25 279 LEU A CA 1
ATOM 2235 C C . LEU A 1 279 ? -3.822 15.178 23.423 1.00 77.25 279 LEU A C 1
ATOM 2237 O O . LEU A 1 279 ? -2.661 15.595 23.496 1.00 77.25 279 LEU A O 1
ATOM 2241 N N . PRO A 1 280 ? -4.616 15.067 24.505 1.00 72.12 280 PRO A N 1
ATOM 2242 C CA . PRO A 1 280 ? -4.168 15.365 25.867 1.00 72.12 280 PRO A CA 1
ATOM 2243 C C . PRO A 1 280 ? -2.972 14.509 26.303 1.00 72.12 280 PRO A C 1
ATOM 2245 O O . PRO A 1 280 ? -2.795 13.379 25.838 1.00 72.12 280 PRO A O 1
ATOM 2248 N N . SER A 1 281 ? -2.134 15.038 27.199 1.00 70.69 281 SER A N 1
ATOM 2249 C CA . SER A 1 281 ? -0.971 14.298 27.695 1.00 70.69 281 SER A CA 1
ATOM 2250 C C . SER A 1 281 ? -1.401 13.198 28.664 1.00 70.69 281 SER A C 1
ATOM 2252 O O . SER A 1 281 ? -2.251 13.419 29.521 1.00 70.69 281 SER A O 1
ATOM 2254 N N . LYS A 1 282 ? -0.730 12.038 28.613 1.00 66.00 282 LYS A N 1
ATOM 2255 C CA . LYS A 1 282 ? -0.904 10.933 29.583 1.00 66.00 282 LYS A CA 1
ATOM 2256 C C . LYS A 1 282 ? -0.617 11.357 31.036 1.00 66.00 282 LYS A C 1
ATOM 2258 O O . LYS A 1 282 ? -0.983 10.649 31.964 1.00 66.00 282 LYS A O 1
ATOM 2263 N N . LEU A 1 283 ? 0.089 12.476 31.221 1.00 61.34 283 LEU A N 1
ATOM 2264 C CA . LEU A 1 283 ? 0.470 13.036 32.522 1.00 61.34 283 LEU A CA 1
ATOM 2265 C C . LEU A 1 283 ? -0.521 14.088 33.039 1.00 61.34 283 LEU A C 1
ATOM 2267 O O . LEU A 1 283 ? -0.383 14.538 34.177 1.00 61.34 283 LEU A O 1
ATOM 2271 N N . ASP A 1 284 ? -1.486 14.507 32.217 1.00 62.12 284 ASP A N 1
ATOM 2272 C CA . ASP A 1 284 ? -2.487 15.475 32.645 1.00 62.12 284 ASP A CA 1
ATOM 2273 C C . ASP A 1 284 ? -3.501 14.792 33.580 1.00 62.12 284 ASP A C 1
ATOM 2275 O O . ASP A 1 284 ? -3.889 13.644 33.346 1.00 62.12 284 ASP A O 1
ATOM 2279 N N . PRO A 1 285 ? -3.962 15.467 34.650 1.00 55.12 285 PRO A N 1
ATOM 2280 C CA . PRO A 1 285 ? -5.012 14.921 35.503 1.00 55.12 285 PRO A CA 1
ATOM 2281 C C . PRO A 1 285 ? -6.272 14.634 34.669 1.00 55.12 285 PRO A C 1
ATOM 2283 O O . PRO A 1 285 ? -6.560 15.412 33.752 1.00 55.12 285 PRO A O 1
ATOM 2286 N N . PRO A 1 286 ? -7.049 13.577 34.989 1.00 55.88 286 PRO A N 1
ATOM 2287 C CA . PRO A 1 286 ? -8.255 13.219 34.248 1.00 55.88 286 PRO A CA 1
ATOM 2288 C C . PRO A 1 286 ? -9.263 14.370 34.324 1.00 55.88 286 PRO A C 1
ATOM 2290 O O . PRO A 1 286 ? -9.968 14.562 35.315 1.00 55.88 286 PRO A O 1
ATOM 2293 N N . LYS A 1 287 ? -9.289 15.185 33.272 1.00 57.53 287 LYS A N 1
ATOM 2294 C CA . LYS A 1 287 ? -10.243 16.273 33.069 1.00 57.53 287 LYS A CA 1
ATOM 2295 C C . LYS A 1 287 ? -11.292 15.789 32.080 1.00 57.53 287 LYS A C 1
ATOM 2297 O O . LYS A 1 287 ? -10.972 15.045 31.157 1.00 57.53 287 LYS A O 1
ATOM 2302 N N . LYS A 1 288 ? -12.540 16.232 32.260 1.00 53.62 288 LYS A N 1
ATOM 2303 C CA . LYS A 1 288 ? -13.590 16.009 31.258 1.00 53.62 288 LYS A CA 1
ATOM 2304 C C . LYS A 1 288 ? -13.099 16.502 29.884 1.00 53.62 288 LYS A C 1
ATOM 2306 O O . LYS A 1 288 ? -12.431 17.545 29.858 1.00 53.62 288 LYS A O 1
ATOM 2311 N N . PRO A 1 289 ? -13.402 15.791 28.781 1.00 56.09 289 PRO A N 1
ATOM 2312 C CA . PRO A 1 289 ? -12.991 16.198 27.442 1.00 56.09 289 PRO A CA 1
ATOM 2313 C C . PRO A 1 289 ? -13.393 17.650 27.173 1.00 56.09 289 PRO A C 1
ATOM 2315 O O . PRO A 1 289 ? -14.494 18.080 27.525 1.00 56.09 289 PRO A O 1
ATOM 2318 N N . VAL A 1 290 ? -12.492 18.436 26.579 1.00 56.66 290 VAL A N 1
ATOM 2319 C CA . VAL A 1 290 ? -12.818 19.812 26.195 1.00 56.66 290 VAL A CA 1
ATOM 2320 C C . VAL A 1 290 ? -13.840 19.742 25.067 1.00 56.66 290 VAL A C 1
ATOM 2322 O O . VAL A 1 290 ? -13.537 19.273 23.972 1.00 56.66 290 VAL A O 1
ATOM 2325 N N . LEU A 1 291 ? -15.059 20.199 25.348 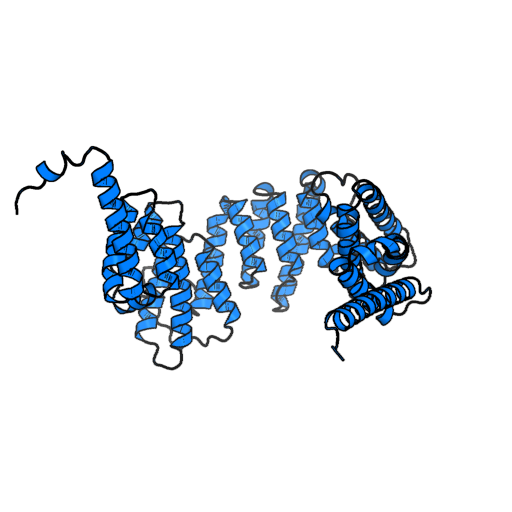1.00 51.12 291 LEU A N 1
ATOM 2326 C CA . LEU A 1 291 ? -16.114 20.325 24.351 1.00 51.12 291 LEU A CA 1
ATOM 2327 C C . LEU A 1 291 ? -15.633 21.229 23.204 1.00 51.12 291 LEU A C 1
ATOM 2329 O O . LEU A 1 291 ? -15.162 22.337 23.481 1.00 51.12 291 LEU A O 1
ATOM 2333 N N . PRO A 1 292 ? -15.756 20.803 21.935 1.00 51.22 292 PRO A N 1
ATOM 2334 C CA . PRO A 1 292 ? -15.350 21.628 20.809 1.00 51.22 292 PRO A CA 1
ATOM 2335 C C . PRO A 1 292 ? -16.166 22.927 20.799 1.00 51.22 292 PRO A C 1
ATOM 2337 O O . PRO A 1 292 ? -17.395 22.913 20.747 1.00 51.22 292 PRO A O 1
ATOM 2340 N N . THR A 1 293 ? -15.474 24.065 20.869 1.00 41.59 293 THR A N 1
ATOM 2341 C CA . THR A 1 293 ? -16.075 25.410 20.903 1.00 41.59 293 THR A CA 1
ATOM 2342 C C . THR A 1 293 ? -16.713 25.808 19.567 1.00 41.59 293 THR A C 1
ATOM 2344 O O . THR A 1 293 ? -17.513 26.740 19.519 1.00 41.59 293 THR A O 1
ATOM 2347 N N . HIS A 1 294 ? -16.380 25.095 18.485 1.00 44.84 294 HIS A N 1
ATOM 2348 C CA . HIS A 1 294 ? -16.878 25.308 17.127 1.00 44.84 294 HIS A CA 1
ATOM 2349 C C . HIS A 1 294 ? -17.145 23.966 16.432 1.00 44.84 294 HIS A C 1
ATOM 2351 O O . HIS A 1 294 ? -16.433 22.991 16.667 1.00 44.84 294 HIS A O 1
ATOM 2357 N N . THR A 1 295 ? -18.144 23.922 15.545 1.00 42.53 295 THR A N 1
ATOM 2358 C CA . THR A 1 295 ? -18.397 22.776 14.660 1.00 42.53 295 THR A CA 1
ATOM 2359 C C . THR A 1 295 ? -17.155 22.509 13.811 1.00 42.53 295 THR A C 1
ATOM 2361 O O . THR A 1 295 ? -16.692 23.406 13.104 1.00 42.53 295 THR A O 1
ATOM 2364 N N . LEU A 1 296 ? -16.611 21.290 13.869 1.00 48.03 296 LEU A N 1
ATOM 2365 C CA . LEU A 1 296 ? -15.509 20.872 13.004 1.00 48.03 296 LEU A CA 1
ATOM 2366 C C . LEU A 1 296 ? -15.931 21.023 11.544 1.00 48.03 296 LEU A C 1
ATOM 2368 O O . LEU A 1 296 ? -16.787 20.286 11.055 1.00 48.03 296 LEU A O 1
ATOM 2372 N N . GLN A 1 297 ? -15.332 21.975 10.835 1.00 44.53 297 GLN A N 1
ATOM 2373 C CA . GLN A 1 297 ? -15.494 22.054 9.393 1.00 44.53 297 GLN A CA 1
ATOM 2374 C C . GLN A 1 297 ? -14.658 20.951 8.752 1.00 44.53 297 GLN A C 1
ATOM 2376 O O . GLN A 1 297 ? -13.435 21.054 8.630 1.00 44.53 297 GLN A O 1
ATOM 2381 N N . VAL A 1 298 ? -15.337 19.881 8.348 1.00 51.78 298 VAL A N 1
ATOM 2382 C CA . VAL A 1 298 ? -14.745 18.747 7.635 1.00 51.78 298 VAL A CA 1
ATOM 2383 C C . VAL A 1 298 ? -14.414 19.203 6.225 1.00 51.78 298 VAL A C 1
ATOM 2385 O O . VAL A 1 298 ? -15.166 19.027 5.273 1.00 51.78 298 VAL A O 1
ATOM 2388 N N . SER A 1 299 ? -13.270 19.851 6.104 1.00 50.50 299 SER A N 1
ATOM 2389 C CA . SER A 1 299 ? -12.792 20.409 4.847 1.00 50.50 299 SER A CA 1
ATOM 2390 C C . SER A 1 299 ? -12.283 19.329 3.883 1.00 50.50 299 SER A C 1
ATOM 2392 O O . SER A 1 299 ? -12.254 19.564 2.678 1.00 50.50 299 SER A O 1
ATOM 2394 N N . ASN A 1 300 ? -11.910 18.135 4.373 1.00 65.38 300 ASN A N 1
ATOM 2395 C CA . ASN A 1 300 ? -11.277 17.086 3.565 1.00 65.38 300 ASN A CA 1
ATOM 2396 C C . ASN A 1 300 ? -11.825 15.675 3.868 1.00 65.38 300 ASN A C 1
ATOM 2398 O O . ASN A 1 300 ? -11.248 14.924 4.654 1.00 65.38 300 ASN A O 1
ATOM 2402 N N . ILE A 1 301 ? -12.926 15.306 3.200 1.00 67.88 301 ILE A N 1
ATOM 2403 C CA . ILE A 1 301 ? -13.577 13.985 3.325 1.00 67.88 301 ILE A CA 1
ATOM 2404 C C . ILE A 1 301 ? -12.593 12.816 3.077 1.00 67.88 301 ILE A C 1
ATOM 2406 O O . ILE A 1 301 ? -12.563 11.902 3.904 1.00 67.88 301 ILE A O 1
ATOM 2410 N N . PRO A 1 302 ? -11.752 12.814 2.016 1.00 68.69 302 PRO A N 1
ATOM 2411 C CA . PRO A 1 302 ? -10.767 11.747 1.799 1.00 68.69 302 PRO A CA 1
ATOM 2412 C C . PRO A 1 302 ? -9.794 11.522 2.962 1.00 68.69 302 PRO A C 1
ATOM 2414 O O . PRO A 1 302 ? -9.450 10.379 3.261 1.00 68.69 302 PRO A O 1
ATOM 2417 N N . LEU A 1 303 ? -9.344 12.597 3.616 1.00 75.88 303 LEU A N 1
ATOM 2418 C CA . LEU A 1 303 ? -8.419 12.506 4.746 1.00 75.88 303 LEU A CA 1
ATOM 2419 C C . LEU A 1 303 ? -9.098 11.908 5.984 1.00 75.88 303 LEU A C 1
ATOM 2421 O O . LEU A 1 303 ? -8.489 11.103 6.683 1.00 75.88 303 LEU A O 1
ATOM 2425 N N . THR A 1 304 ? -10.365 12.253 6.226 1.00 69.44 304 THR A N 1
ATOM 2426 C CA . THR A 1 304 ? -11.149 11.667 7.321 1.00 69.44 304 THR A CA 1
ATOM 2427 C C . THR A 1 304 ? -11.383 10.173 7.114 1.00 69.44 304 THR A C 1
ATOM 2429 O O . THR A 1 304 ? -11.201 9.406 8.053 1.00 69.44 304 THR A O 1
ATOM 2432 N N . VAL A 1 305 ? -11.732 9.743 5.895 1.00 68.00 305 VAL A N 1
ATOM 2433 C CA . VAL A 1 305 ? -11.881 8.309 5.580 1.00 68.00 305 VAL A CA 1
ATOM 2434 C C . VAL A 1 305 ? -10.572 7.568 5.843 1.00 68.00 305 VAL A C 1
ATOM 2436 O O . VAL A 1 305 ? -10.573 6.556 6.531 1.00 68.00 305 VAL A O 1
ATOM 2439 N N . LEU A 1 306 ? -9.440 8.120 5.392 1.00 76.94 306 LEU A N 1
ATOM 2440 C CA . LEU A 1 306 ? -8.131 7.527 5.658 1.00 76.94 306 LEU A CA 1
ATOM 2441 C C . LEU A 1 306 ? -7.815 7.435 7.160 1.00 76.94 306 LEU A C 1
ATOM 2443 O O . LEU A 1 306 ? -7.245 6.439 7.599 1.00 76.94 306 LEU A O 1
ATOM 2447 N N . ALA A 1 307 ? -8.161 8.455 7.947 1.00 80.44 307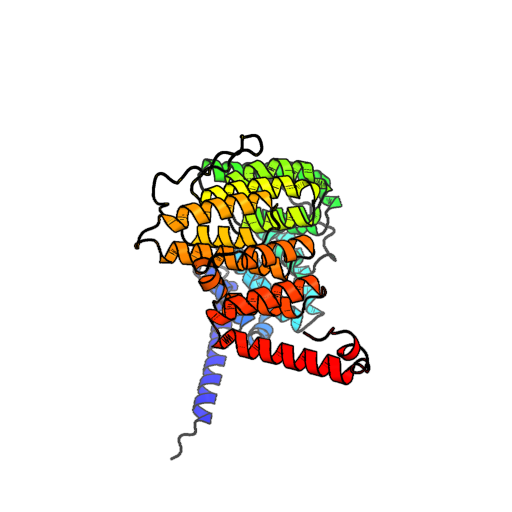 ALA A N 1
ATOM 2448 C CA . ALA A 1 307 ? -7.968 8.435 9.395 1.00 80.44 307 ALA A CA 1
ATOM 2449 C C . ALA A 1 307 ? -8.795 7.329 10.070 1.00 80.44 307 ALA A C 1
ATOM 2451 O O . ALA A 1 307 ? -8.278 6.616 10.926 1.00 80.44 307 ALA A O 1
ATOM 2452 N N . LEU A 1 308 ? -10.042 7.131 9.644 1.00 74.25 308 LEU A N 1
ATOM 2453 C CA . LEU A 1 308 ? -10.893 6.046 10.139 1.00 74.25 308 LEU A CA 1
ATOM 2454 C C . LEU A 1 308 ? -10.367 4.660 9.763 1.00 74.25 308 LEU A C 1
ATOM 2456 O O . LEU A 1 308 ? -10.315 3.785 10.626 1.00 74.25 308 LEU A O 1
ATOM 2460 N N . ASP A 1 309 ? -9.946 4.482 8.508 1.00 72.75 309 ASP A N 1
ATOM 2461 C CA . ASP A 1 309 ? -9.331 3.235 8.047 1.00 72.75 309 ASP A CA 1
ATOM 2462 C C . ASP A 1 309 ? -8.089 2.927 8.900 1.00 72.75 309 ASP A C 1
ATOM 2464 O O . ASP A 1 309 ? -7.962 1.845 9.464 1.00 72.75 309 ASP A O 1
ATOM 2468 N N . THR A 1 310 ? -7.225 3.927 9.109 1.00 81.50 310 THR A N 1
ATOM 2469 C CA . THR A 1 310 ? -6.014 3.795 9.938 1.00 81.50 310 THR A CA 1
ATOM 2470 C C . THR A 1 310 ? -6.345 3.464 11.397 1.00 81.50 310 THR A C 1
ATOM 2472 O O . THR A 1 310 ? -5.628 2.690 12.023 1.00 81.50 310 THR A O 1
ATOM 2475 N N . LEU A 1 311 ? -7.425 4.022 11.957 1.00 80.19 311 LEU A N 1
ATOM 2476 C CA . LEU A 1 311 ? -7.854 3.713 13.324 1.00 80.19 311 LEU A CA 1
ATOM 2477 C C . LEU A 1 311 ? -8.238 2.232 13.485 1.00 80.19 311 LEU A C 1
ATOM 2479 O O . LEU A 1 311 ? -8.040 1.674 14.559 1.00 80.19 311 LEU A O 1
ATOM 2483 N N . GLY A 1 312 ? -8.783 1.608 12.436 1.00 72.31 312 GLY A N 1
ATOM 2484 C CA . GLY A 1 312 ? -9.151 0.189 12.442 1.00 72.31 312 GLY A CA 1
ATOM 2485 C C . GLY A 1 312 ? -8.045 -0.777 12.039 1.00 72.31 312 GLY A C 1
ATOM 2486 O O . GLY A 1 312 ? -8.111 -1.947 12.398 1.00 72.31 312 GLY A O 1
ATOM 2487 N N . GLU A 1 313 ? -7.046 -0.313 11.292 1.00 79.31 313 GLU A N 1
ATOM 2488 C CA . GLU A 1 313 ? -5.936 -1.153 10.830 1.00 79.31 313 GLU A CA 1
ATOM 2489 C C . GLU A 1 313 ? -4.864 -1.393 11.908 1.00 79.31 313 GLU A C 1
ATOM 2491 O O . GLU A 1 313 ? -4.161 -2.402 11.859 1.00 79.31 313 GLU A O 1
ATOM 2496 N N . PHE A 1 314 ? -4.732 -0.487 12.882 1.00 81.38 314 PHE A N 1
ATOM 2497 C CA . PHE A 1 314 ? -3.735 -0.586 13.948 1.00 81.38 314 PHE A CA 1
ATOM 2498 C C . PHE A 1 314 ? -4.365 -0.977 15.285 1.00 81.38 314 PHE A C 1
ATOM 2500 O O . PHE A 1 314 ? -5.364 -0.410 15.721 1.00 81.38 314 PHE A O 1
ATOM 2507 N N . GLU A 1 315 ? -3.710 -1.893 15.991 1.00 79.50 315 GLU A N 1
ATOM 2508 C CA . GLU A 1 315 ? -4.049 -2.228 17.372 1.00 79.50 315 GLU A CA 1
ATOM 2509 C C . GLU A 1 315 ? -3.635 -1.067 18.283 1.00 79.50 315 GLU A C 1
ATOM 2511 O O . GLU A 1 315 ? -2.444 -0.834 18.490 1.00 79.50 315 GLU A O 1
ATOM 2516 N N . PHE A 1 316 ? -4.591 -0.307 18.817 1.00 80.75 316 PHE A N 1
ATOM 2517 C CA . PHE A 1 316 ? -4.323 0.777 19.766 1.00 80.75 316 PHE A CA 1
ATOM 2518 C C . PHE A 1 316 ? -4.605 0.354 21.204 1.00 80.75 316 PHE A C 1
ATOM 2520 O O . PHE A 1 316 ? -5.450 -0.492 21.482 1.00 80.75 316 PHE A O 1
ATOM 2527 N N . GLN A 1 317 ? -3.917 0.994 22.150 1.00 75.94 317 GLN A N 1
ATOM 2528 C CA . GLN A 1 317 ? -4.170 0.765 23.569 1.00 75.94 317 GLN A CA 1
ATOM 2529 C C . GLN A 1 317 ? -5.586 1.196 23.965 1.00 75.94 317 GLN A C 1
ATOM 2531 O O . GLN A 1 317 ? -6.076 2.242 23.536 1.00 75.94 317 GLN A O 1
ATOM 2536 N N . ARG A 1 318 ? -6.193 0.429 24.877 1.00 69.00 318 ARG A N 1
ATOM 2537 C CA . ARG A 1 318 ? -7.545 0.646 25.414 1.00 69.00 318 ARG A CA 1
ATOM 2538 C C . ARG A 1 318 ? -7.820 2.096 25.819 1.00 69.00 318 ARG A C 1
ATOM 2540 O O . ARG A 1 318 ? -8.836 2.654 25.424 1.00 69.00 318 ARG A O 1
ATOM 2547 N N . HIS A 1 319 ? -6.896 2.722 26.546 1.00 70.94 319 HIS A N 1
ATOM 2548 C CA . HIS A 1 319 ? -7.060 4.098 27.017 1.00 70.94 319 HIS A CA 1
ATOM 2549 C C . HIS A 1 319 ? -7.270 5.105 25.873 1.00 70.94 319 HIS A C 1
ATOM 2551 O O . HIS A 1 319 ? -8.073 6.026 26.000 1.00 70.94 319 HIS A O 1
ATOM 2557 N N . TYR A 1 320 ? -6.603 4.918 24.729 1.00 70.00 320 TYR A N 1
ATOM 2558 C CA . TYR A 1 320 ? -6.813 5.795 23.581 1.00 70.00 320 TYR A CA 1
ATOM 2559 C C . TYR A 1 320 ? -8.218 5.654 23.005 1.00 70.00 320 TYR A C 1
ATOM 2561 O O . TYR A 1 320 ? -8.867 6.658 22.721 1.00 70.00 320 TYR A O 1
ATOM 2569 N N . LEU A 1 321 ? -8.707 4.422 22.881 1.00 68.75 321 LEU A N 1
ATOM 2570 C CA . LEU A 1 321 ? -10.062 4.160 22.403 1.00 68.75 321 LEU A CA 1
ATOM 2571 C C . LEU A 1 321 ? -11.108 4.732 23.364 1.00 68.75 321 LEU A C 1
ATOM 2573 O O . LEU A 1 321 ? -12.073 5.342 22.916 1.00 68.75 321 LEU A O 1
ATOM 2577 N N . GLU A 1 322 ? -10.886 4.620 24.674 1.00 66.50 322 GLU A N 1
ATOM 2578 C CA . GLU A 1 322 ? -11.757 5.224 25.688 1.00 66.50 322 GLU A CA 1
ATOM 2579 C C . GLU A 1 322 ? -11.831 6.752 25.544 1.00 66.50 322 GLU A C 1
ATOM 2581 O O . GLU A 1 322 ? -12.929 7.308 25.548 1.00 66.50 322 GLU A O 1
ATOM 2586 N N . MET A 1 323 ? -10.698 7.434 25.331 1.00 66.88 323 MET A N 1
ATOM 2587 C CA . MET A 1 323 ? -10.681 8.883 25.086 1.00 66.88 323 MET A CA 1
ATOM 2588 C C . MET A 1 323 ? -11.454 9.278 23.822 1.00 66.88 323 MET A C 1
ATOM 2590 O O . MET A 1 323 ? -12.189 10.267 23.821 1.00 66.88 323 MET A O 1
ATOM 2594 N N . PHE A 1 324 ? -11.311 8.498 22.749 1.00 66.50 324 PHE A N 1
ATOM 2595 C CA . PHE A 1 324 ? -12.063 8.707 21.512 1.00 66.50 324 PHE A CA 1
ATOM 2596 C C . PHE A 1 324 ? -13.565 8.504 21.705 1.00 66.50 324 PHE A C 1
ATOM 2598 O O . PHE A 1 324 ? -14.360 9.326 21.253 1.00 66.50 324 PHE A O 1
ATOM 2605 N N . MET A 1 325 ? -13.960 7.432 22.392 1.00 64.69 325 MET A N 1
ATOM 2606 C CA . MET A 1 325 ? -15.366 7.102 22.634 1.00 64.69 325 MET A CA 1
ATOM 2607 C C . MET A 1 325 ? -16.048 8.147 23.519 1.00 64.69 325 MET A C 1
ATOM 2609 O O . MET A 1 325 ? -17.174 8.547 23.226 1.00 64.69 325 MET A O 1
ATOM 2613 N N . GLN A 1 326 ? -15.351 8.652 24.543 1.00 63.53 326 GLN A N 1
ATOM 2614 C CA . GLN A 1 326 ? -15.843 9.756 25.373 1.00 63.53 326 GLN A CA 1
ATOM 2615 C C . GLN A 1 326 ? -16.088 11.020 24.541 1.00 63.53 326 GLN A C 1
ATOM 2617 O O . GLN A 1 326 ? -17.159 11.614 24.630 1.00 63.53 326 GLN A O 1
ATOM 2622 N N . TYR A 1 327 ? -15.144 11.387 23.669 1.00 63.62 327 TYR A N 1
ATOM 2623 C CA . TYR A 1 327 ? -15.314 12.537 22.779 1.00 63.62 327 TYR A CA 1
ATOM 2624 C C . TYR A 1 327 ? -16.500 12.360 21.815 1.00 63.62 327 TYR A C 1
ATOM 2626 O O . TYR A 1 327 ? -17.306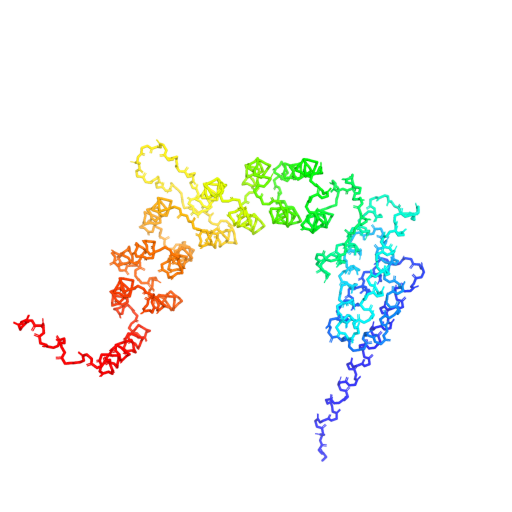 13.275 21.650 1.00 63.62 327 TYR A O 1
ATOM 2634 N N . ILE A 1 328 ? -16.639 11.185 21.191 1.00 60.00 328 ILE A N 1
ATOM 2635 C CA . ILE A 1 328 ? -17.745 10.896 20.263 1.00 60.00 328 ILE A CA 1
ATOM 2636 C C . ILE A 1 328 ? -19.095 10.996 20.979 1.00 60.00 328 ILE A C 1
ATOM 2638 O O . ILE A 1 328 ? -20.016 11.609 20.438 1.00 60.00 328 ILE A O 1
ATOM 2642 N N . SER A 1 329 ? -19.203 10.436 22.187 1.00 57.72 329 SER A N 1
ATOM 2643 C CA . SER A 1 329 ? -20.420 10.497 23.002 1.00 57.72 329 SER A CA 1
ATOM 2644 C C . SER A 1 329 ? -20.828 11.945 23.298 1.00 57.72 329 SER A C 1
ATOM 2646 O O . SER A 1 329 ? -21.969 12.328 23.040 1.00 57.72 329 SER A O 1
ATOM 2648 N N . ASP A 1 330 ? -19.880 12.772 23.748 1.00 56.12 330 ASP A N 1
ATOM 2649 C CA . ASP A 1 330 ? -20.128 14.177 24.104 1.00 56.12 330 ASP A CA 1
ATOM 2650 C C . ASP A 1 330 ? -20.481 15.055 22.883 1.00 56.12 330 ASP A C 1
ATOM 2652 O O . ASP A 1 330 ? -21.230 16.033 22.995 1.00 56.12 330 ASP A O 1
ATOM 2656 N N . VAL A 1 331 ? -19.949 14.728 21.699 1.00 53.34 331 VAL A N 1
ATOM 2657 C CA . VAL A 1 331 ? -20.240 15.442 20.443 1.00 53.34 331 VAL A CA 1
ATOM 2658 C C . VAL A 1 331 ? -21.570 15.001 19.830 1.00 53.34 331 VAL A C 1
ATOM 2660 O O . VAL A 1 331 ? -22.314 15.846 19.320 1.00 53.34 331 VAL A O 1
ATOM 2663 N N . TYR A 1 332 ? -21.910 13.710 19.896 1.00 50.31 332 TYR A N 1
ATOM 2664 C CA . TYR A 1 332 ? -23.163 13.169 19.355 1.00 50.31 332 TYR A CA 1
ATOM 2665 C C . TYR A 1 332 ? -24.396 13.832 19.980 1.00 50.31 332 TYR A C 1
ATOM 2667 O O . TYR A 1 332 ? -25.381 14.089 19.287 1.00 50.31 332 TYR A O 1
ATOM 2675 N N . GLU A 1 333 ? -24.312 14.198 21.258 1.00 49.69 333 GLU A N 1
ATOM 2676 C CA . GLU A 1 333 ? -25.399 14.859 21.982 1.00 49.69 333 GLU A CA 1
ATOM 2677 C C . GLU A 1 333 ? -25.677 16.300 21.490 1.00 49.69 333 GLU A C 1
ATOM 2679 O O . GLU A 1 333 ? -26.767 16.828 21.712 1.00 49.69 333 GLU A O 1
ATOM 2684 N N . LYS A 1 334 ? -24.735 16.948 20.778 1.00 49.25 334 LYS A N 1
ATOM 2685 C CA . LYS A 1 334 ? -24.800 18.392 20.451 1.00 49.25 334 LYS A CA 1
ATOM 2686 C C . LYS A 1 334 ? -24.945 18.755 18.968 1.00 49.25 334 LYS A C 1
ATOM 2688 O O . LYS A 1 334 ? -25.282 19.902 18.665 1.00 49.25 334 LYS A O 1
ATOM 2693 N N . VAL A 1 335 ? -24.709 17.845 18.019 1.00 50.78 335 VAL A N 1
ATOM 2694 C CA . VAL A 1 335 ? -24.664 18.202 16.582 1.00 50.78 335 VAL A CA 1
ATOM 2695 C C . VAL A 1 335 ? -26.061 18.190 15.933 1.00 50.78 335 VAL A C 1
ATOM 2697 O O . VAL A 1 335 ? -26.571 17.165 15.480 1.00 50.78 335 VAL A O 1
ATOM 2700 N N . HIS A 1 336 ? -26.682 19.371 15.834 1.00 44.72 336 HIS A N 1
ATOM 2701 C CA . HIS A 1 336 ? -27.948 19.592 15.125 1.00 44.72 336 HIS A CA 1
ATOM 2702 C C . HIS A 1 336 ? -27.808 19.538 13.582 1.00 44.72 336 HIS A C 1
ATOM 2704 O O . HIS A 1 336 ? -26.951 20.185 12.987 1.00 44.72 336 HIS A O 1
ATOM 2710 N N . ARG A 1 337 ? -28.720 18.765 12.966 1.00 50.72 337 ARG A N 1
ATOM 2711 C CA . ARG A 1 337 ? -29.214 18.653 11.565 1.00 50.72 337 ARG A CA 1
ATOM 2712 C C . ARG A 1 337 ? -28.285 18.821 10.342 1.00 50.72 337 ARG A C 1
ATOM 2714 O O . ARG A 1 337 ? -28.469 18.037 9.417 1.00 50.72 337 ARG A O 1
ATOM 2721 N N . GLU A 1 338 ? -27.320 19.734 10.287 1.00 50.44 338 GLU A N 1
ATOM 2722 C CA . GLU A 1 338 ? -26.593 20.054 9.034 1.00 50.44 338 GLU A CA 1
ATOM 2723 C C . GLU A 1 338 ? -25.356 19.171 8.779 1.00 50.44 338 GLU A C 1
ATOM 2725 O O . GLU A 1 338 ? -24.961 18.964 7.638 1.00 50.44 338 GLU A O 1
ATOM 2730 N N . HIS A 1 339 ? -24.795 18.558 9.827 1.00 52.47 339 HIS A N 1
ATOM 2731 C CA . HIS A 1 339 ? -23.600 17.698 9.743 1.00 52.47 339 HIS A CA 1
ATOM 2732 C C . HIS A 1 339 ? -23.905 16.219 10.036 1.00 52.47 339 HIS A C 1
ATOM 2734 O O . HIS A 1 339 ? -22.996 15.395 10.152 1.00 52.47 339 HIS A O 1
ATOM 2740 N N . ARG A 1 340 ? -25.194 15.858 10.134 1.00 57.09 340 ARG A N 1
ATOM 2741 C CA . ARG A 1 340 ? -25.657 14.521 10.542 1.00 57.09 340 ARG A CA 1
ATOM 2742 C C . ARG A 1 340 ? -25.104 13.418 9.643 1.00 57.09 340 ARG A C 1
ATOM 2744 O O . ARG A 1 340 ? -24.701 12.384 10.147 1.00 57.09 340 ARG A O 1
ATOM 2751 N N . GLN A 1 341 ? -25.037 13.635 8.332 1.00 54.88 341 GLN A N 1
ATOM 2752 C CA . GLN A 1 341 ? -24.560 12.612 7.398 1.00 54.88 341 GLN A CA 1
ATOM 2753 C C . GLN A 1 341 ? -23.067 12.304 7.568 1.00 54.88 341 GLN A C 1
ATOM 2755 O O . GLN A 1 341 ? -22.672 11.143 7.500 1.00 54.88 341 GLN A O 1
ATOM 2760 N N . TRP A 1 342 ? -22.247 13.321 7.843 1.00 54.69 342 TRP A N 1
ATOM 2761 C CA . TRP A 1 342 ? -20.827 13.120 8.119 1.00 54.69 342 TRP A CA 1
ATOM 2762 C C . TRP A 1 342 ? -20.601 12.468 9.481 1.00 54.69 342 TRP A C 1
ATOM 2764 O O . TRP A 1 342 ? -19.856 11.498 9.565 1.00 54.69 342 TRP A O 1
ATOM 2774 N N . VAL A 1 343 ? -21.279 12.949 10.528 1.00 54.84 343 VAL A N 1
ATOM 2775 C CA . VAL A 1 343 ? -21.188 12.350 11.868 1.00 54.84 343 VAL A CA 1
ATOM 2776 C C . VAL A 1 343 ? -21.618 10.883 11.823 1.00 54.84 343 VAL A C 1
ATOM 2778 O O . VAL A 1 343 ? -20.935 10.032 12.378 1.00 54.84 343 VAL A O 1
ATOM 2781 N N . LEU A 1 344 ? -22.684 10.556 11.087 1.00 63.31 344 LEU A N 1
ATOM 2782 C CA . LEU A 1 344 ? -23.111 9.172 10.878 1.00 63.31 344 LEU A CA 1
ATOM 2783 C C . LEU A 1 344 ? -22.071 8.348 10.106 1.00 63.31 344 LEU A C 1
ATOM 2785 O O . LEU A 1 344 ? -21.847 7.199 10.465 1.00 63.31 344 LEU A O 1
ATOM 2789 N N . ALA A 1 345 ? -21.413 8.910 9.087 1.00 62.19 345 ALA A N 1
ATOM 2790 C CA . ALA A 1 345 ? -20.354 8.218 8.347 1.00 62.19 345 ALA A CA 1
ATOM 2791 C C . ALA A 1 345 ? -19.096 7.982 9.202 1.00 62.19 345 ALA A C 1
ATOM 2793 O O . ALA A 1 345 ? -18.496 6.911 9.130 1.00 62.19 345 ALA A O 1
ATOM 2794 N N . LEU A 1 346 ? -18.727 8.958 10.037 1.00 58.78 346 LEU A N 1
ATOM 2795 C CA . LEU A 1 346 ? -17.640 8.855 11.007 1.00 58.78 346 LEU A CA 1
ATOM 2796 C C . LEU A 1 346 ? -17.943 7.763 12.035 1.00 58.78 346 LEU A C 1
ATOM 2798 O O . LEU A 1 346 ? -17.145 6.843 12.200 1.00 58.78 346 LEU A O 1
ATOM 2802 N N . ILE A 1 347 ? -19.114 7.837 12.675 1.00 66.00 347 ILE A N 1
ATOM 2803 C CA . ILE A 1 347 ? -19.585 6.837 13.638 1.00 66.00 347 ILE A CA 1
ATOM 2804 C C . ILE A 1 347 ? -19.600 5.461 12.982 1.00 66.00 347 ILE A C 1
ATOM 2806 O O . ILE A 1 347 ? -19.053 4.520 13.539 1.00 66.00 347 ILE A O 1
ATOM 2810 N N . HIS A 1 348 ? -20.142 5.342 11.771 1.00 68.44 348 HIS A N 1
ATOM 2811 C CA . HIS A 1 348 ? -20.146 4.084 11.034 1.00 68.44 348 HIS A CA 1
ATOM 2812 C C . HIS A 1 348 ? -18.725 3.554 10.774 1.00 68.44 348 HIS A C 1
ATOM 2814 O O . HIS A 1 348 ? -18.478 2.367 10.959 1.00 68.44 348 HIS A O 1
ATOM 2820 N N . GLY A 1 349 ? -17.767 4.405 10.396 1.00 63.28 349 GLY A N 1
ATOM 2821 C CA . GLY A 1 349 ? -16.372 3.991 10.214 1.00 63.28 349 GLY A CA 1
ATOM 2822 C C . GLY A 1 349 ? -15.723 3.494 11.509 1.00 63.28 349 GLY A C 1
ATOM 2823 O O . GLY A 1 349 ? -15.171 2.397 11.530 1.00 63.28 349 GLY A O 1
ATOM 2824 N N . VAL A 1 350 ? -15.856 4.248 12.606 1.00 64.38 350 VAL A N 1
ATOM 2825 C CA . VAL A 1 350 ? -15.320 3.857 13.924 1.00 64.38 350 VAL A CA 1
ATOM 2826 C C . VAL A 1 350 ? -15.964 2.561 14.418 1.00 64.38 350 VAL A C 1
ATOM 2828 O O . VAL A 1 350 ? -15.263 1.646 14.845 1.00 64.38 350 VAL A O 1
ATOM 2831 N N . LEU A 1 351 ? -17.291 2.447 14.317 1.00 73.19 351 LEU A N 1
ATOM 2832 C CA . LEU A 1 351 ? -18.023 1.247 14.718 1.00 73.19 351 LEU A CA 1
ATOM 2833 C C . LEU A 1 351 ? -17.591 0.023 13.921 1.00 73.19 351 LEU A C 1
ATOM 2835 O O . LEU A 1 351 ? -17.431 -1.043 14.503 1.00 73.19 351 LEU A O 1
ATOM 2839 N N . ARG A 1 352 ? -17.354 0.168 12.613 1.00 76.81 352 ARG A N 1
ATOM 2840 C CA . ARG A 1 352 ? -16.895 -0.939 11.767 1.00 76.81 352 ARG A CA 1
ATOM 2841 C C . ARG A 1 352 ? -15.555 -1.476 12.255 1.00 76.81 352 ARG A C 1
ATOM 2843 O O . ARG A 1 352 ? -15.385 -2.689 12.357 1.00 76.81 352 ARG A O 1
ATOM 2850 N N . SER A 1 353 ? -14.632 -0.574 12.568 1.00 68.62 353 SER A N 1
ATOM 2851 C CA . SER A 1 353 ? -13.311 -0.910 13.096 1.00 68.62 353 SER A CA 1
ATOM 2852 C C . SER A 1 353 ? -13.402 -1.602 14.455 1.00 68.62 353 SER A C 1
ATOM 2854 O O . SER A 1 353 ? -12.793 -2.651 14.647 1.00 68.62 353 SER A O 1
ATOM 2856 N N . LEU A 1 354 ? -14.226 -1.079 15.369 1.00 72.00 354 LEU A N 1
ATOM 2857 C CA . LEU A 1 354 ? -14.445 -1.693 16.682 1.00 72.00 354 LEU A CA 1
ATOM 2858 C C . LEU A 1 354 ? -15.091 -3.079 16.566 1.00 72.00 354 LEU A C 1
ATOM 2860 O O . LEU A 1 354 ? -14.630 -4.019 17.203 1.00 72.00 354 LEU A O 1
ATOM 2864 N N . VAL A 1 355 ? -16.109 -3.238 15.716 1.00 80.38 355 VAL A N 1
ATOM 2865 C CA . VAL A 1 355 ? -16.729 -4.544 15.445 1.00 80.38 355 VAL A CA 1
ATOM 2866 C C . VAL A 1 355 ? -15.703 -5.523 14.869 1.00 80.38 355 VAL A C 1
ATOM 2868 O O . VAL A 1 355 ? -15.672 -6.677 15.282 1.00 80.38 355 VAL A O 1
ATOM 2871 N N . SER A 1 356 ? -14.833 -5.073 13.961 1.00 75.38 356 SER A N 1
ATOM 2872 C CA . SER A 1 356 ? -13.756 -5.907 13.419 1.00 75.38 356 SER A CA 1
ATOM 2873 C C . SER A 1 356 ? -12.770 -6.347 14.503 1.00 75.38 356 SER A C 1
ATOM 2875 O O . SER A 1 356 ? -12.418 -7.523 14.545 1.00 75.38 356 SER A O 1
ATOM 2877 N N . ALA A 1 357 ? -12.360 -5.446 15.401 1.00 71.25 357 ALA A N 1
ATOM 2878 C CA . ALA A 1 357 ? -11.507 -5.789 16.541 1.00 71.25 357 ALA A CA 1
ATOM 2879 C C . ALA A 1 357 ? -12.197 -6.798 17.478 1.00 71.25 357 ALA A C 1
ATOM 2881 O O . ALA A 1 357 ? -11.592 -7.783 17.885 1.00 71.25 357 ALA A O 1
ATOM 2882 N N . GLY A 1 358 ? -13.498 -6.633 17.732 1.00 78.56 358 GLY A N 1
ATOM 2883 C CA . GLY A 1 358 ? -14.289 -7.577 18.530 1.00 78.56 358 GLY A CA 1
ATOM 2884 C C . GLY A 1 358 ? -14.377 -9.000 17.953 1.00 78.56 358 GLY A C 1
ATOM 2885 O O . GLY A 1 358 ? -14.693 -9.933 18.686 1.00 78.56 358 GLY A O 1
ATOM 2886 N N . VAL A 1 359 ? -14.103 -9.176 16.656 1.00 84.12 359 VAL A N 1
ATOM 2887 C CA . VAL A 1 359 ? -14.218 -10.459 15.939 1.00 84.12 359 VAL A CA 1
ATOM 2888 C C . VAL A 1 359 ? -12.851 -11.072 15.621 1.00 84.12 359 VAL A C 1
ATOM 2890 O O . VAL A 1 359 ? -12.678 -12.279 15.744 1.00 84.12 359 VAL A O 1
ATOM 2893 N N . VAL A 1 360 ? -11.903 -10.264 15.142 1.00 79.00 360 VAL A N 1
ATOM 2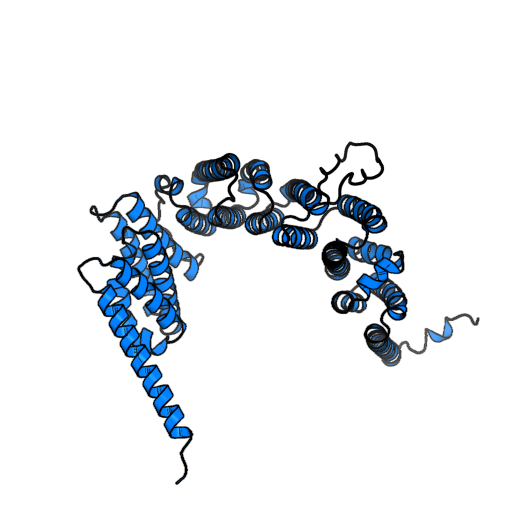894 C CA . VAL A 1 360 ? -10.670 -10.739 14.485 1.00 79.00 360 VAL A CA 1
ATOM 2895 C C . VAL A 1 360 ? -9.455 -10.696 15.415 1.00 79.00 360 VAL A C 1
ATOM 2897 O O . VAL A 1 360 ? -8.452 -11.348 15.125 1.00 79.00 360 VAL A O 1
ATOM 2900 N N . ASP A 1 361 ? -9.519 -9.941 16.515 1.00 79.88 361 ASP A N 1
ATOM 2901 C CA . ASP A 1 361 ? -8.364 -9.731 17.391 1.00 79.88 361 ASP A CA 1
ATOM 2902 C C . ASP A 1 361 ? -7.871 -11.052 18.014 1.00 79.88 361 ASP A C 1
ATOM 2904 O O . ASP A 1 361 ? -8.692 -11.857 18.465 1.00 79.88 361 ASP A O 1
ATOM 2908 N N . PRO A 1 362 ? -6.551 -11.316 18.047 1.00 75.81 362 PRO A N 1
ATOM 2909 C CA . PRO A 1 362 ? -6.011 -12.561 18.588 1.00 75.81 362 PRO A CA 1
ATOM 2910 C C . PRO A 1 362 ? -6.180 -12.698 20.109 1.00 75.81 362 PRO A C 1
ATOM 2912 O O . PRO A 1 362 ? -6.189 -13.824 20.608 1.00 75.81 362 PRO A O 1
ATOM 2915 N N . GLN A 1 363 ? -6.299 -11.594 20.853 1.00 73.19 363 GLN A N 1
ATOM 2916 C CA . GLN A 1 363 ? -6.429 -11.598 22.310 1.00 73.19 363 GLN A CA 1
ATOM 2917 C C . GLN A 1 363 ? -7.902 -11.700 22.725 1.00 73.19 363 GLN A C 1
ATOM 2919 O O . GLN A 1 363 ? -8.741 -10.873 22.359 1.00 73.19 363 GLN A O 1
ATOM 2924 N N . LEU A 1 364 ? -8.216 -12.701 23.552 1.00 86.19 364 LEU A N 1
ATOM 2925 C CA . LEU A 1 364 ? -9.570 -12.943 24.064 1.00 86.19 364 LEU A CA 1
ATOM 2926 C C . LEU A 1 364 ? -10.097 -11.729 24.834 1.00 86.19 364 LEU A C 1
ATOM 2928 O O . LEU A 1 364 ? -11.253 -11.339 24.672 1.00 86.19 364 LEU A O 1
ATOM 2932 N N . GLU A 1 365 ? -9.243 -11.116 25.650 1.00 79.19 365 GLU A N 1
ATOM 2933 C CA . GLU A 1 365 ? -9.588 -10.003 26.530 1.00 79.19 365 GLU A CA 1
ATOM 2934 C C . GLU A 1 365 ? -10.085 -8.788 25.739 1.00 79.19 365 GLU A C 1
ATOM 2936 O O . GLU A 1 365 ? -11.006 -8.098 26.180 1.00 79.19 365 GLU A O 1
ATOM 2941 N N . VAL A 1 366 ? -9.511 -8.545 24.555 1.00 73.25 366 VAL A N 1
ATOM 2942 C CA . VAL A 1 366 ? -9.918 -7.452 23.665 1.00 73.25 366 VAL A CA 1
ATOM 2943 C C . VAL A 1 366 ? -11.280 -7.760 23.052 1.00 73.25 366 VAL A C 1
ATOM 2945 O O . VAL A 1 366 ? -12.191 -6.935 23.165 1.00 73.25 366 VAL A O 1
ATOM 2948 N N . ARG A 1 367 ? -11.450 -8.964 22.478 1.00 86.00 367 ARG A N 1
ATOM 2949 C CA . ARG A 1 367 ? -12.724 -9.398 21.877 1.00 86.00 367 ARG A CA 1
ATOM 2950 C C . ARG A 1 367 ? -13.877 -9.295 22.878 1.00 86.00 367 ARG A C 1
ATOM 2952 O O . ARG A 1 367 ? -14.917 -8.701 22.585 1.00 86.00 367 ARG A O 1
ATOM 2959 N N . LEU A 1 368 ? -13.662 -9.810 24.090 1.00 83.38 368 LEU A N 1
ATOM 2960 C CA . LEU A 1 368 ? -14.664 -9.824 25.152 1.00 83.38 368 LEU A CA 1
ATOM 2961 C C . LEU A 1 368 ? -14.998 -8.410 25.642 1.00 83.38 368 LEU A C 1
ATOM 2963 O O . LEU A 1 368 ? -16.174 -8.079 25.779 1.00 83.38 368 LEU A O 1
ATOM 2967 N N . CYS A 1 369 ? -13.984 -7.563 25.856 1.00 76.81 369 CYS A N 1
ATOM 2968 C CA . CYS A 1 369 ? -14.185 -6.183 26.298 1.00 76.81 369 CYS A CA 1
ATOM 2969 C C . CYS A 1 369 ? -15.051 -5.399 25.306 1.00 76.81 369 CYS A C 1
ATOM 2971 O O . CYS A 1 369 ? -15.977 -4.703 25.717 1.00 76.81 369 CYS A O 1
ATOM 2973 N N . VAL A 1 370 ? -14.781 -5.526 24.004 1.00 78.88 370 VAL A N 1
ATOM 2974 C CA . VAL A 1 370 ? -15.545 -4.823 22.965 1.00 78.88 370 VAL A CA 1
ATOM 2975 C C . VAL A 1 370 ? -17.007 -5.274 22.957 1.00 78.88 370 VAL A C 1
ATOM 2977 O O . VAL A 1 370 ? -17.908 -4.433 22.970 1.00 78.88 370 VAL A O 1
ATOM 2980 N N . LEU A 1 371 ? -17.259 -6.587 22.984 1.00 86.12 371 LEU A N 1
ATOM 2981 C CA . LEU A 1 371 ? -18.622 -7.128 22.998 1.00 86.12 371 LEU A CA 1
ATOM 2982 C C . LEU A 1 371 ? -19.394 -6.719 24.257 1.00 86.12 371 LEU A C 1
ATOM 2984 O O . LEU A 1 371 ? -20.559 -6.341 24.157 1.00 86.12 371 LEU A O 1
ATOM 2988 N N . GLN A 1 372 ? -18.750 -6.731 25.425 1.00 83.88 372 GLN A N 1
ATOM 2989 C CA . GLN A 1 372 ? -19.360 -6.269 26.674 1.00 83.88 372 GLN A CA 1
ATOM 2990 C C . GLN A 1 372 ? -19.710 -4.778 26.616 1.00 83.88 372 GLN A C 1
ATOM 2992 O O . GLN A 1 372 ? -20.833 -4.405 26.952 1.00 83.88 372 GLN A O 1
ATOM 2997 N N . CYS A 1 373 ? -18.814 -3.933 26.095 1.00 78.50 373 CYS A N 1
ATOM 2998 C CA . CYS A 1 373 ? -19.108 -2.514 25.894 1.00 78.50 373 CYS A CA 1
ATOM 2999 C C . CYS A 1 373 ? -20.306 -2.297 24.954 1.00 78.50 373 CYS A C 1
ATOM 3001 O O . CYS A 1 373 ? -21.135 -1.423 25.203 1.00 78.50 373 CYS A O 1
ATOM 3003 N N . PHE A 1 374 ? -20.445 -3.100 23.895 1.00 85.50 374 PHE A N 1
ATOM 3004 C CA . PHE A 1 374 ? -21.623 -3.039 23.022 1.00 85.50 374 PHE A CA 1
ATOM 3005 C C . PHE A 1 374 ? -22.900 -3.510 23.725 1.00 85.50 374 PHE A C 1
ATOM 3007 O O . PHE A 1 374 ? -23.965 -2.923 23.525 1.00 85.50 374 PHE A O 1
ATOM 3014 N N . CYS A 1 375 ? -22.804 -4.529 24.581 1.00 83.75 375 CYS A N 1
ATOM 3015 C CA . CYS A 1 375 ? -23.920 -5.019 25.388 1.00 83.75 375 CYS A CA 1
ATOM 3016 C C . CYS A 1 375 ? -24.425 -4.002 26.415 1.00 83.75 375 CYS A C 1
ATOM 3018 O O . CYS A 1 375 ? -25.580 -4.111 26.815 1.00 83.75 375 CYS A O 1
ATOM 3020 N N . GLU A 1 376 ? -23.624 -3.019 26.816 1.00 80.69 376 GLU A N 1
ATOM 3021 C CA . GLU A 1 376 ? -24.031 -1.947 27.738 1.00 80.69 376 GLU A CA 1
ATOM 3022 C C . GLU A 1 376 ? -24.467 -0.664 27.014 1.00 80.69 376 GLU A C 1
ATOM 3024 O O . GLU A 1 376 ? -24.993 0.259 27.635 1.00 80.69 376 GLU A O 1
ATOM 3029 N N . ALA A 1 377 ? -24.311 -0.611 25.689 1.00 77.38 377 ALA A N 1
ATOM 3030 C CA . ALA A 1 377 ? -24.613 0.575 24.904 1.00 77.38 377 ALA A CA 1
ATOM 3031 C C . ALA A 1 377 ? -26.116 0.917 24.877 1.00 77.38 377 ALA A C 1
ATOM 3033 O O . ALA A 1 377 ? -27.007 0.065 25.044 1.00 77.38 377 ALA A O 1
ATOM 3034 N N . ASP A 1 378 ? -26.388 2.198 24.632 1.00 80.00 378 ASP A N 1
ATOM 3035 C CA . ASP A 1 378 ? -27.729 2.754 24.544 1.00 80.00 378 ASP A CA 1
ATOM 3036 C C . ASP A 1 378 ? -28.424 2.387 23.218 1.00 80.00 378 ASP A C 1
ATOM 3038 O O . ASP A 1 378 ? -27.824 1.925 22.243 1.00 80.00 378 ASP A O 1
ATOM 3042 N N . ARG A 1 379 ? -29.742 2.597 23.161 1.00 79.81 379 ARG A N 1
ATOM 3043 C CA . ARG A 1 379 ? -30.550 2.187 22.002 1.00 79.81 379 ARG A CA 1
ATOM 3044 C C . ARG A 1 379 ? -30.164 2.927 20.715 1.00 79.81 379 ARG A C 1
ATOM 3046 O O . ARG A 1 379 ? -30.296 2.355 19.630 1.00 79.81 379 ARG A O 1
ATOM 3053 N N . ALA A 1 380 ? -29.698 4.176 20.808 1.00 75.12 380 ALA A N 1
ATOM 3054 C CA . ALA A 1 380 ? -29.276 4.934 19.635 1.00 75.12 380 ALA A CA 1
ATOM 3055 C C . ALA A 1 380 ? -28.008 4.327 19.021 1.00 75.12 380 ALA A C 1
ATOM 3057 O O . ALA A 1 380 ? -27.977 4.097 17.809 1.00 75.12 380 ALA A O 1
ATOM 3058 N N . PHE A 1 381 ? -27.015 3.977 19.837 1.00 77.75 381 PHE A N 1
ATOM 3059 C CA . PHE A 1 381 ? -25.807 3.293 19.380 1.00 77.75 381 PHE A CA 1
ATOM 3060 C C . PHE A 1 381 ? -26.112 1.913 18.783 1.00 77.75 381 PHE A C 1
ATOM 3062 O O . PHE A 1 381 ? -25.670 1.598 17.675 1.00 77.75 381 PHE A O 1
ATOM 3069 N N . LEU A 1 382 ? -26.965 1.122 19.444 1.00 84.31 382 LEU A N 1
ATOM 3070 C CA . LEU A 1 382 ? -27.382 -0.192 18.940 1.00 84.31 382 LEU A CA 1
ATOM 3071 C C . LEU A 1 382 ? -28.051 -0.121 17.558 1.00 84.31 382 LEU A C 1
ATOM 3073 O O . LEU A 1 382 ? -27.892 -1.036 16.754 1.00 84.31 382 LEU A O 1
ATOM 3077 N N . SER A 1 383 ? -28.751 0.972 17.230 1.00 84.75 383 SER A N 1
ATOM 3078 C CA . SER A 1 383 ? -29.351 1.142 15.895 1.00 84.75 383 SER A CA 1
ATOM 3079 C C . SER A 1 383 ? -28.316 1.232 14.767 1.00 84.75 383 SER A C 1
ATOM 3081 O O . SER A 1 383 ? -28.616 0.869 13.630 1.00 84.75 383 SER A O 1
ATOM 3083 N N . HIS A 1 384 ? -27.087 1.650 15.080 1.00 81.88 384 HIS A N 1
ATOM 3084 C CA . HIS A 1 384 ? -25.980 1.687 14.127 1.00 81.88 384 HIS A CA 1
ATOM 3085 C C . HIS A 1 384 ? -25.316 0.307 14.014 1.00 81.88 384 HIS A C 1
ATOM 3087 O O . HIS A 1 384 ? -24.981 -0.127 12.915 1.00 81.88 384 HIS A O 1
ATOM 3093 N N . LEU A 1 385 ? -25.205 -0.430 15.127 1.00 86.75 385 LEU A N 1
ATOM 3094 C CA . LEU A 1 385 ? -24.741 -1.824 15.130 1.00 86.75 385 LEU A CA 1
ATOM 3095 C C . LEU A 1 385 ? -25.717 -2.792 14.442 1.00 86.75 385 LEU A C 1
ATOM 3097 O O . LEU A 1 385 ? -25.294 -3.831 13.941 1.00 86.75 385 LEU A O 1
ATOM 3101 N N . ALA A 1 386 ? -27.007 -2.451 14.392 1.00 90.31 386 ALA A N 1
ATOM 3102 C CA . ALA A 1 386 ? -28.049 -3.230 13.723 1.00 90.31 386 ALA A CA 1
ATOM 3103 C C . ALA A 1 386 ? -28.064 -3.063 12.188 1.00 90.31 386 ALA A C 1
ATOM 3105 O O . ALA A 1 386 ? -28.938 -3.620 11.513 1.00 90.31 386 ALA A O 1
ATOM 3106 N N . GLN A 1 387 ? -27.134 -2.289 11.619 1.00 88.19 387 GLN A N 1
ATOM 3107 C CA . GLN A 1 387 ? -27.005 -2.134 10.171 1.00 88.19 387 GLN A CA 1
ATOM 3108 C C . GLN A 1 387 ? -26.474 -3.423 9.512 1.00 88.19 387 GLN A C 1
ATOM 3110 O O . GLN A 1 387 ? -25.704 -4.158 10.138 1.00 88.19 387 GLN A O 1
ATOM 3115 N N . PRO A 1 388 ? -26.868 -3.727 8.259 1.00 88.44 388 PRO A N 1
ATOM 3116 C CA . PRO A 1 388 ? -26.553 -5.001 7.607 1.00 88.44 388 PRO A CA 1
ATOM 3117 C C . PRO A 1 388 ? -25.057 -5.336 7.577 1.00 88.44 388 PRO A C 1
ATOM 3119 O O . PRO A 1 388 ? -24.675 -6.472 7.856 1.00 88.44 388 PRO A O 1
ATOM 3122 N N . GLU A 1 389 ? -24.209 -4.353 7.276 1.00 86.12 389 GLU A N 1
ATOM 3123 C CA . GLU A 1 389 ? -22.756 -4.510 7.175 1.00 86.12 389 GLU A CA 1
ATOM 3124 C C . GLU A 1 389 ? -22.126 -4.858 8.530 1.00 86.12 389 GLU A C 1
ATOM 3126 O O . GLU A 1 389 ? -21.230 -5.698 8.603 1.00 86.12 389 GLU A O 1
ATOM 3131 N N . MET A 1 390 ? -22.617 -4.240 9.606 1.00 87.00 390 MET A N 1
ATOM 3132 C CA . MET A 1 390 ? -22.146 -4.484 10.971 1.00 87.00 390 MET A CA 1
ATOM 3133 C C . MET A 1 390 ? -22.599 -5.847 11.479 1.00 87.00 390 MET A C 1
ATOM 3135 O O . MET A 1 390 ? -21.820 -6.561 12.112 1.00 87.00 390 MET A O 1
ATOM 3139 N N . LEU A 1 391 ? -23.848 -6.224 11.195 1.00 93.00 391 LEU A N 1
ATOM 3140 C CA . LEU A 1 391 ? -24.404 -7.518 11.587 1.00 93.00 391 LEU A CA 1
ATOM 3141 C C . LEU A 1 391 ? -23.659 -8.680 10.924 1.00 93.00 391 LEU A C 1
ATOM 3143 O O . LEU A 1 391 ? -23.405 -9.688 11.577 1.00 93.00 391 LEU A O 1
ATOM 3147 N N . GLN A 1 392 ? -23.256 -8.536 9.657 1.00 89.88 392 GLN A N 1
ATOM 3148 C CA . GLN A 1 392 ? -22.474 -9.561 8.956 1.00 89.88 392 GLN A CA 1
ATOM 3149 C C . GLN A 1 392 ? -21.164 -9.900 9.673 1.00 89.88 392 GLN A C 1
ATOM 3151 O O . GLN A 1 392 ? -20.835 -11.080 9.792 1.00 89.88 392 GLN A O 1
ATOM 3156 N N . LEU A 1 393 ? -20.449 -8.887 10.172 1.00 86.81 393 LEU A N 1
ATOM 3157 C CA . LEU A 1 393 ? -19.222 -9.086 10.946 1.00 86.81 393 LEU A CA 1
ATOM 3158 C C . LEU A 1 393 ? -19.528 -9.720 12.309 1.00 86.81 393 LEU A C 1
ATOM 3160 O O . LEU A 1 393 ? -18.920 -10.721 12.673 1.00 86.81 393 LEU A O 1
ATOM 3164 N N . GLN A 1 394 ? -20.528 -9.202 13.027 1.00 92.00 394 GLN A N 1
ATOM 3165 C CA . GLN A 1 394 ? -20.915 -9.705 14.354 1.00 92.00 394 GLN A CA 1
ATOM 3166 C C . GLN A 1 394 ? -21.392 -11.166 14.332 1.00 92.00 394 GLN A C 1
ATOM 3168 O O . GLN A 1 394 ? -21.177 -11.904 15.291 1.00 92.00 394 GLN A O 1
ATOM 3173 N N . PHE A 1 395 ? -21.997 -11.633 13.233 1.00 93.06 395 PHE A N 1
ATOM 3174 C CA . PHE A 1 395 ? -22.389 -13.039 13.098 1.00 93.06 395 PHE A CA 1
ATOM 3175 C C . PHE A 1 395 ? -21.204 -14.009 13.105 1.00 93.06 395 PHE A C 1
ATOM 3177 O O . PHE A 1 395 ? -21.417 -15.197 13.350 1.00 93.06 395 PHE A O 1
ATOM 3184 N N . MET A 1 396 ? -19.980 -13.542 12.848 1.00 89.12 396 MET A N 1
ATOM 3185 C CA . MET A 1 396 ? -18.783 -14.376 12.951 1.00 89.12 396 MET A CA 1
ATOM 3186 C C . MET A 1 396 ? -18.455 -14.716 14.411 1.00 89.12 396 MET A C 1
ATOM 3188 O O . MET A 1 396 ? -18.053 -15.846 14.679 1.00 89.12 396 MET A O 1
ATOM 3192 N N . SER A 1 397 ? -18.728 -13.812 15.363 1.00 91.56 397 SER A N 1
ATOM 3193 C CA . SER A 1 397 ? -18.506 -14.043 16.803 1.00 91.56 397 SER A CA 1
ATOM 3194 C C . SER A 1 397 ? -19.369 -15.171 17.382 1.00 91.56 397 SER A C 1
ATOM 3196 O O . SER A 1 397 ? -19.004 -15.775 18.383 1.00 91.56 397 SER A O 1
ATOM 3198 N N . LEU A 1 398 ? -20.491 -15.518 16.735 1.00 89.75 398 LEU A N 1
ATOM 3199 C CA . LEU A 1 398 ? -21.305 -16.682 17.121 1.00 89.75 398 LEU A CA 1
ATOM 3200 C C . LEU A 1 398 ? -20.558 -18.014 16.970 1.00 89.75 398 LEU A C 1
ATOM 3202 O O . LEU A 1 398 ? -21.012 -19.023 17.494 1.00 89.75 398 LEU A O 1
ATOM 3206 N N . HIS A 1 399 ? -19.494 -18.040 16.167 1.00 88.50 399 HIS A N 1
ATOM 3207 C CA . HIS A 1 399 ? -18.711 -19.237 15.855 1.00 88.50 399 HIS A CA 1
ATOM 3208 C C . HIS A 1 399 ? -17.256 -19.059 16.332 1.00 88.50 399 HIS A C 1
ATOM 3210 O O . HIS A 1 399 ? -16.351 -19.675 15.772 1.00 88.50 399 HIS A O 1
ATOM 3216 N N . ASP A 1 400 ? -17.025 -18.187 17.326 1.00 91.69 400 ASP A N 1
ATOM 3217 C CA . ASP A 1 400 ? -15.704 -17.967 17.930 1.00 91.69 400 ASP A CA 1
ATOM 3218 C C . ASP A 1 400 ? -15.179 -19.253 18.593 1.00 91.69 400 ASP A C 1
ATOM 3220 O O . ASP A 1 400 ? -15.943 -20.144 18.958 1.00 91.69 400 ASP A O 1
ATOM 3224 N N . GLU A 1 401 ? -13.866 -19.367 18.763 1.00 89.06 401 GLU A N 1
ATOM 3225 C CA . GLU A 1 401 ? -13.231 -20.527 19.399 1.00 89.06 401 GLU A CA 1
ATOM 3226 C C . GLU A 1 401 ? -13.525 -20.622 20.912 1.00 89.06 401 GLU A C 1
ATOM 3228 O O . GLU A 1 401 ? -13.373 -21.695 21.504 1.00 89.06 401 GLU A O 1
ATOM 3233 N N . LYS A 1 402 ? -13.919 -19.507 21.544 1.00 88.94 402 LYS A N 1
ATOM 3234 C CA . LYS A 1 402 ? -14.197 -19.394 22.983 1.00 88.94 402 LYS A CA 1
ATOM 3235 C C . LYS A 1 402 ? -15.690 -19.258 23.260 1.00 88.94 402 LYS A C 1
ATOM 3237 O O . LYS A 1 402 ? -16.370 -18.436 22.647 1.00 88.94 402 LYS A O 1
ATOM 3242 N N . LEU A 1 403 ? -16.193 -20.026 24.227 1.00 86.56 403 LEU A N 1
ATOM 3243 C CA . LEU A 1 403 ? -17.613 -20.019 24.599 1.00 86.56 403 LEU A CA 1
ATOM 3244 C C . LEU A 1 403 ? -18.039 -18.677 25.208 1.00 86.56 403 LEU A C 1
ATOM 3246 O O . LEU A 1 403 ? -19.141 -18.213 24.942 1.00 86.56 403 LEU A O 1
ATOM 3250 N N . GLU A 1 404 ? -17.148 -18.014 25.942 1.00 90.06 404 GLU A N 1
ATOM 3251 C CA . GLU A 1 404 ? -17.393 -16.714 26.573 1.00 90.06 404 GLU A CA 1
ATOM 3252 C C . GLU A 1 404 ? -17.714 -15.630 25.531 1.00 90.06 404 GLU A C 1
ATOM 3254 O O . GLU A 1 404 ? -18.577 -14.775 25.739 1.00 90.06 404 GLU A O 1
ATOM 3259 N N . ILE A 1 405 ? -17.049 -15.691 24.372 1.00 91.88 405 ILE A N 1
ATOM 3260 C CA . ILE A 1 405 ? -17.309 -14.792 23.244 1.00 91.88 405 ILE A CA 1
ATOM 3261 C C . ILE A 1 405 ? -18.637 -15.141 22.571 1.00 91.88 405 ILE A C 1
ATOM 3263 O O . ILE A 1 405 ? -19.419 -14.240 22.260 1.00 91.88 405 ILE A O 1
ATOM 3267 N N . GLN A 1 406 ? -18.923 -16.433 22.381 1.00 91.69 406 GLN A N 1
ATOM 3268 C CA . GLN A 1 406 ? -20.192 -16.880 21.802 1.00 91.69 406 GLN A CA 1
ATOM 3269 C C . GLN A 1 406 ? -21.390 -16.444 22.662 1.00 91.69 406 GLN A C 1
ATOM 3271 O O . GLN A 1 406 ? -22.372 -15.935 22.120 1.00 91.69 406 GLN A O 1
ATOM 3276 N N . GLU A 1 407 ? -21.309 -16.574 23.989 1.00 89.69 407 GLU A N 1
ATOM 3277 C CA . GLU A 1 407 ? -22.352 -16.118 24.918 1.00 89.69 407 GLU A CA 1
ATOM 3278 C C . GLU A 1 407 ? -22.562 -14.602 24.845 1.00 89.69 407 GLU A C 1
ATOM 3280 O O . GLU A 1 407 ? -23.697 -14.135 24.694 1.00 89.69 407 GL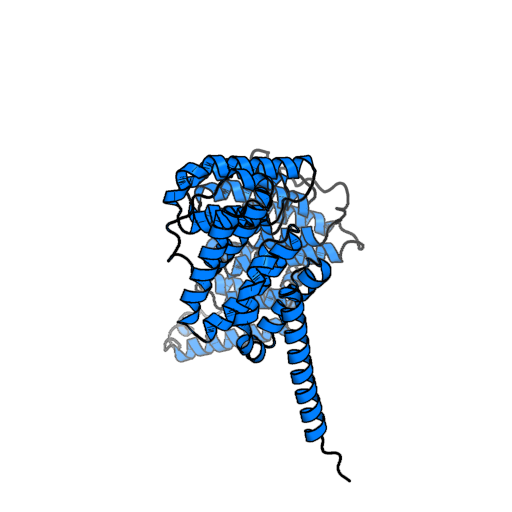U A O 1
ATOM 3285 N N . ALA A 1 408 ? -21.474 -13.824 24.879 1.00 89.06 408 ALA A N 1
ATOM 3286 C CA . ALA A 1 408 ? -21.541 -12.371 24.737 1.00 89.06 408 ALA A CA 1
ATOM 3287 C C . ALA A 1 408 ? -22.152 -11.957 23.385 1.00 89.06 408 ALA A C 1
ATOM 3289 O O . ALA A 1 408 ? -22.979 -11.043 23.329 1.00 89.06 408 ALA A O 1
ATOM 3290 N N . ALA A 1 409 ? -21.812 -12.665 22.304 1.00 93.00 409 ALA A N 1
ATOM 3291 C CA . ALA A 1 409 ? -22.367 -12.433 20.974 1.00 93.00 409 ALA A CA 1
ATOM 3292 C C . ALA A 1 409 ? -23.868 -12.757 20.900 1.00 93.00 409 ALA A C 1
ATOM 3294 O O . ALA A 1 409 ? -24.629 -11.990 20.307 1.00 93.00 409 ALA A O 1
ATOM 3295 N N . VAL A 1 410 ? -24.320 -13.852 21.521 1.00 92.25 410 VAL A N 1
ATOM 3296 C CA . VAL A 1 410 ? -25.751 -14.193 21.612 1.00 92.25 410 VAL A CA 1
ATOM 3297 C C . VAL A 1 410 ? -26.517 -13.119 22.386 1.00 92.25 410 VAL A C 1
ATOM 3299 O O . VAL A 1 410 ? -27.593 -12.714 21.943 1.00 92.25 410 VAL A O 1
ATOM 3302 N N . CYS A 1 411 ? -25.956 -12.613 23.488 1.00 91.81 411 CYS A N 1
ATOM 3303 C CA . CYS A 1 411 ? -26.553 -11.528 24.270 1.00 91.81 411 CYS A CA 1
ATOM 3304 C C . CYS A 1 411 ? -26.701 -10.241 23.438 1.00 91.81 411 CYS A C 1
ATOM 3306 O O . CYS A 1 411 ? -27.801 -9.685 23.334 1.00 91.81 411 CYS A O 1
ATOM 3308 N N . LEU A 1 412 ? -25.624 -9.812 22.770 1.00 92.19 412 LEU A N 1
ATOM 3309 C CA . LEU A 1 412 ? -25.629 -8.626 21.912 1.00 92.19 412 LEU A CA 1
ATOM 3310 C C . LEU A 1 412 ? -26.641 -8.760 20.768 1.00 92.19 412 LEU A C 1
ATOM 3312 O O . LEU A 1 412 ? -27.480 -7.880 20.569 1.00 92.19 412 LEU A O 1
ATOM 3316 N N . LEU A 1 413 ? -26.602 -9.876 20.033 1.00 94.12 413 LEU A N 1
ATOM 3317 C CA . LEU A 1 413 ? -27.519 -10.126 18.920 1.00 94.12 413 LEU A CA 1
ATOM 3318 C C . LEU A 1 413 ? -28.972 -10.233 19.391 1.00 94.12 413 LEU A C 1
ATOM 3320 O O . LEU A 1 413 ? -29.864 -9.759 18.692 1.00 94.12 413 LEU A O 1
ATOM 3324 N N . GLY A 1 414 ? -29.215 -10.759 20.593 1.00 92.50 414 GLY A N 1
ATOM 3325 C CA . GLY A 1 414 ? -30.525 -10.720 21.238 1.00 92.50 414 GLY A CA 1
ATOM 3326 C C . GLY A 1 414 ? -31.069 -9.293 21.329 1.00 92.50 414 GLY A C 1
ATOM 3327 O O . GLY A 1 414 ? -32.170 -9.033 20.841 1.00 92.50 414 GLY A O 1
ATOM 3328 N N . ARG A 1 415 ? -30.271 -8.340 21.832 1.00 92.31 415 ARG A N 1
ATOM 3329 C CA . ARG A 1 415 ? -30.659 -6.914 21.883 1.00 92.31 415 ARG A CA 1
ATOM 3330 C C . ARG A 1 415 ? -30.851 -6.313 20.486 1.00 92.31 415 ARG A C 1
ATOM 3332 O O . ARG A 1 415 ? -31.804 -5.573 20.253 1.00 92.31 415 ARG A O 1
ATOM 3339 N N . LEU A 1 416 ? -29.981 -6.644 19.531 1.00 92.88 416 LEU A N 1
ATOM 3340 C CA . LEU A 1 416 ? -30.082 -6.141 18.153 1.00 92.88 416 LEU A CA 1
ATOM 3341 C C . LEU A 1 416 ? -31.289 -6.712 17.392 1.00 92.88 416 LEU A C 1
ATOM 3343 O O . LEU A 1 416 ? -31.772 -6.077 16.450 1.00 92.88 416 LEU A O 1
ATOM 3347 N N . SER A 1 417 ? -31.817 -7.868 17.808 1.00 94.00 417 SER A N 1
ATOM 3348 C CA . SER A 1 417 ? -33.014 -8.471 17.213 1.00 94.00 417 SER A CA 1
ATOM 3349 C C . SER A 1 417 ? -34.266 -7.605 17.385 1.00 94.00 417 SER A C 1
ATOM 3351 O O . SER A 1 417 ? -35.143 -7.634 16.525 1.00 94.00 417 SER A O 1
ATOM 3353 N N . GLU A 1 418 ? -34.314 -6.764 18.422 1.00 92.69 418 GLU A N 1
ATOM 3354 C CA . GLU A 1 418 ? -35.398 -5.796 18.630 1.00 92.69 418 GLU A CA 1
ATOM 3355 C C . GLU A 1 418 ? -35.373 -4.652 17.605 1.00 92.69 418 GLU A C 1
ATOM 3357 O O . GLU A 1 418 ? -36.395 -4.015 17.349 1.00 92.69 418 GLU A O 1
ATOM 3362 N N . LEU A 1 419 ? -34.202 -4.370 17.025 1.00 91.62 419 LEU A N 1
ATOM 3363 C CA . LEU A 1 419 ? -33.995 -3.276 16.074 1.00 91.62 419 LEU A CA 1
ATOM 3364 C C . LEU A 1 419 ? -34.033 -3.761 14.625 1.00 91.62 419 LEU A C 1
ATOM 3366 O O . LEU A 1 419 ? -34.551 -3.058 13.758 1.00 91.62 419 LEU A O 1
ATOM 3370 N N . ASN A 1 420 ? -33.499 -4.955 14.354 1.00 92.44 420 ASN A N 1
ATOM 3371 C CA . ASN A 1 420 ? -33.466 -5.540 13.016 1.00 92.44 420 ASN A CA 1
ATOM 3372 C C . ASN A 1 420 ? -33.792 -7.048 13.030 1.00 92.44 420 ASN A C 1
ATOM 3374 O O . ASN A 1 420 ? -32.932 -7.892 12.745 1.00 92.44 420 ASN A O 1
ATOM 3378 N N . PRO A 1 421 ? -35.050 -7.416 13.334 1.00 93.31 421 PRO A N 1
ATOM 3379 C CA . PRO A 1 421 ? -35.453 -8.816 13.452 1.00 93.31 421 PRO A CA 1
ATOM 3380 C C . PRO A 1 421 ? -35.314 -9.581 12.132 1.00 93.31 421 PRO A C 1
ATOM 3382 O O . PRO A 1 421 ? -35.028 -10.777 12.140 1.00 93.31 421 PRO A O 1
ATOM 3385 N N . ALA A 1 422 ? -35.477 -8.896 10.996 1.00 93.38 422 ALA A N 1
ATOM 3386 C CA . ALA A 1 422 ? -35.434 -9.501 9.668 1.00 93.38 422 ALA A CA 1
ATOM 3387 C C . ALA A 1 422 ? -34.069 -10.125 9.339 1.00 93.38 422 ALA A C 1
ATOM 3389 O O . ALA A 1 422 ? -34.023 -11.173 8.699 1.00 93.38 422 ALA A O 1
ATOM 3390 N N . LEU A 1 423 ? -32.968 -9.511 9.784 1.00 91.44 423 LEU A N 1
ATOM 3391 C CA . LEU A 1 423 ? -31.621 -10.047 9.566 1.00 91.44 423 LEU A CA 1
ATOM 3392 C C . LEU A 1 423 ? -31.154 -10.944 10.713 1.00 91.44 423 LEU A C 1
ATOM 3394 O O . LEU A 1 423 ? -30.501 -11.961 10.473 1.00 91.44 423 LEU A O 1
ATOM 3398 N N . VAL A 1 424 ? -31.489 -10.588 11.955 1.00 95.06 424 VAL A N 1
ATOM 3399 C CA . VAL A 1 424 ? -30.941 -11.261 13.139 1.00 95.06 424 VAL A CA 1
ATOM 3400 C C . VAL A 1 424 ? -31.650 -12.584 13.434 1.00 95.06 424 VAL A C 1
ATOM 3402 O O . VAL A 1 424 ? -30.986 -13.610 13.604 1.00 95.06 424 VAL A O 1
ATOM 3405 N N . LEU A 1 425 ? -32.989 -12.607 13.448 1.00 91.50 425 LEU A N 1
ATOM 3406 C CA . LEU A 1 425 ? -33.751 -13.793 13.864 1.00 91.50 425 LEU A CA 1
ATOM 3407 C C . LEU A 1 425 ? -33.510 -15.024 12.978 1.00 91.50 425 LEU A C 1
ATOM 3409 O O . LEU A 1 425 ? -33.353 -16.114 13.535 1.00 91.50 425 LEU A O 1
ATOM 3413 N N . PRO A 1 426 ? -33.420 -14.921 11.633 1.00 92.81 426 PRO A N 1
ATOM 3414 C CA . PRO A 1 426 ? -33.099 -16.082 10.806 1.00 92.81 426 PRO A CA 1
ATOM 3415 C C . PRO A 1 426 ? -31.736 -16.688 11.148 1.00 92.81 426 PRO A C 1
ATOM 3417 O O . PRO A 1 426 ? -31.592 -17.913 11.177 1.00 92.81 426 PRO A O 1
ATOM 3420 N N . ARG A 1 427 ? -30.736 -15.844 11.442 1.00 90.50 427 ARG A N 1
ATOM 3421 C CA . ARG A 1 427 ? -29.386 -16.309 11.774 1.00 90.50 427 ARG A CA 1
ATOM 3422 C C . ARG A 1 427 ? -29.337 -16.938 13.164 1.00 90.50 427 ARG A C 1
ATOM 3424 O O . ARG A 1 427 ? -28.778 -18.025 13.293 1.00 90.50 427 ARG A O 1
ATOM 3431 N N . MET A 1 428 ? -29.983 -16.327 14.158 1.00 89.06 428 MET A N 1
ATOM 3432 C CA . MET A 1 428 ? -30.104 -16.900 15.505 1.00 89.06 428 MET A CA 1
ATOM 3433 C C . MET A 1 428 ? -30.875 -18.223 15.503 1.00 89.06 428 MET A C 1
ATOM 3435 O O . MET A 1 428 ? -30.443 -19.180 16.137 1.00 89.06 428 MET A O 1
ATOM 3439 N N . ARG A 1 429 ? -31.968 -18.328 14.732 1.00 90.81 429 ARG A N 1
ATOM 3440 C CA . ARG A 1 429 ? -32.716 -19.586 14.578 1.00 90.81 429 ARG A CA 1
ATOM 3441 C C . ARG A 1 429 ? -31.837 -20.696 14.012 1.00 90.81 429 ARG A C 1
ATOM 3443 O O . ARG A 1 429 ? -31.938 -21.834 14.456 1.00 90.81 429 ARG A O 1
ATOM 3450 N N . ARG A 1 430 ? -30.984 -20.380 13.037 1.00 88.44 430 ARG A N 1
ATOM 3451 C CA . ARG A 1 430 ? -30.044 -21.351 12.473 1.00 88.44 430 ARG A CA 1
ATOM 3452 C C . ARG A 1 430 ? -29.044 -21.841 13.521 1.00 88.44 430 ARG A C 1
ATOM 3454 O O . ARG A 1 430 ? -28.881 -23.047 13.643 1.00 88.44 430 ARG A O 1
ATOM 3461 N N . VAL A 1 431 ? -28.464 -20.932 14.305 1.00 86.00 431 VAL A N 1
ATOM 3462 C CA . VAL A 1 431 ? -27.548 -21.296 15.401 1.00 86.00 431 VAL A CA 1
ATOM 3463 C C . VAL A 1 431 ? -28.256 -22.151 16.454 1.00 86.00 431 VAL A C 1
ATOM 3465 O O . VAL A 1 431 ? -27.714 -23.165 16.868 1.00 86.00 431 VAL A O 1
ATOM 3468 N N . LEU A 1 432 ? -29.497 -21.818 16.822 1.00 85.31 432 LEU A N 1
ATOM 3469 C CA . LEU A 1 432 ? -30.307 -22.619 17.747 1.00 85.31 432 LEU A CA 1
ATOM 3470 C C . LEU A 1 432 ? -30.572 -24.041 17.217 1.00 85.31 432 LEU A C 1
ATOM 3472 O O . LEU A 1 432 ? -30.513 -25.014 17.960 1.00 85.31 432 LEU A O 1
ATOM 3476 N N . LEU A 1 433 ? -30.874 -24.185 15.926 1.00 88.00 433 LEU A N 1
ATOM 3477 C CA . LEU A 1 433 ? -31.062 -25.504 15.315 1.00 88.00 433 LEU A CA 1
ATOM 3478 C C . LEU A 1 433 ? -29.749 -26.295 15.258 1.00 88.00 433 LEU A C 1
ATOM 3480 O O . LEU A 1 433 ? -29.755 -27.505 15.481 1.00 88.00 433 LEU A O 1
ATOM 3484 N N . GLU A 1 434 ? -28.632 -25.620 14.984 1.00 84.88 434 GLU A N 1
ATOM 3485 C CA . GLU A 1 434 ? -27.292 -26.212 15.001 1.00 84.88 434 GLU A CA 1
ATOM 3486 C C . GLU A 1 434 ? -26.922 -26.690 16.417 1.00 84.88 434 GLU A C 1
ATOM 3488 O O . GLU A 1 434 ? -26.499 -27.837 16.564 1.00 84.88 434 GLU A O 1
ATOM 3493 N N . THR A 1 435 ? -27.174 -25.900 17.466 1.00 80.12 435 THR A N 1
ATOM 3494 C CA . THR A 1 435 ? -26.917 -26.303 18.861 1.00 80.12 435 THR A CA 1
ATOM 3495 C C . THR A 1 435 ? -27.848 -27.419 19.331 1.00 80.12 435 THR A C 1
ATOM 3497 O O . THR A 1 435 ? -27.382 -28.377 19.944 1.00 80.12 435 THR A O 1
ATOM 3500 N N . LEU A 1 436 ? -29.142 -27.386 18.990 1.00 83.00 436 LEU A N 1
ATOM 3501 C CA . LEU A 1 436 ? -30.070 -28.492 19.273 1.00 83.00 436 LEU A CA 1
ATOM 3502 C C . LEU A 1 436 ? -29.645 -29.790 18.571 1.00 83.00 436 LEU A C 1
ATOM 3504 O O . LEU A 1 436 ? -29.713 -30.870 19.160 1.00 83.00 436 LEU A O 1
ATOM 3508 N N . SER A 1 437 ? -29.171 -29.697 17.327 1.00 84.31 437 SER A N 1
ATOM 3509 C CA . SER A 1 437 ? -28.621 -30.837 16.585 1.00 84.31 437 SER A CA 1
ATOM 3510 C C . SER A 1 437 ? -27.347 -31.378 17.242 1.00 84.31 437 SER A C 1
ATOM 3512 O O . SER A 1 437 ? -27.189 -32.587 17.397 1.00 84.31 437 SER A O 1
ATOM 3514 N N . GLN A 1 438 ? -26.450 -30.499 17.693 1.00 80.12 438 GLN A N 1
ATOM 3515 C CA . GLN A 1 438 ? -25.255 -30.904 18.435 1.00 80.12 438 GLN A CA 1
ATOM 3516 C C . GLN A 1 438 ? -25.622 -31.579 19.762 1.00 80.12 438 GLN A C 1
ATOM 3518 O O . GLN A 1 438 ? -25.066 -32.624 20.087 1.00 80.12 438 GLN A O 1
ATOM 3523 N N . LEU A 1 439 ? -26.597 -31.055 20.507 1.00 76.56 439 LEU A N 1
ATOM 3524 C CA . LEU A 1 439 ? -27.057 -31.650 21.767 1.00 76.56 439 LEU A CA 1
ATOM 3525 C C . LEU A 1 439 ? -27.718 -33.018 21.560 1.00 76.56 439 LEU A C 1
ATOM 3527 O O . LEU A 1 439 ? -27.456 -33.949 22.317 1.00 76.56 439 LEU A O 1
ATOM 3531 N N . THR A 1 440 ? -28.542 -33.164 20.522 1.00 79.38 440 THR A N 1
ATOM 3532 C CA . THR A 1 440 ? -29.226 -34.432 20.207 1.00 79.38 440 THR A CA 1
ATOM 3533 C C . THR A 1 440 ? -28.266 -35.503 19.687 1.00 79.38 440 THR A C 1
ATOM 3535 O O . THR A 1 440 ? -28.404 -36.668 20.059 1.00 79.38 440 THR A O 1
ATOM 3538 N N . ASN A 1 441 ? -27.265 -35.120 18.889 1.00 75.75 441 ASN A N 1
ATOM 3539 C CA . ASN A 1 441 ? -26.321 -36.053 18.266 1.00 75.75 441 ASN A CA 1
ATOM 3540 C C . ASN A 1 441 ? -25.040 -36.310 19.083 1.00 75.75 441 ASN A C 1
ATOM 3542 O O . ASN A 1 441 ? -24.346 -37.288 18.819 1.00 75.75 441 ASN A O 1
ATOM 3546 N N . SER A 1 442 ? -24.718 -35.489 20.090 1.00 66.31 442 SER A N 1
ATOM 3547 C CA . SER A 1 442 ? -23.504 -35.643 20.919 1.00 66.31 442 SER A CA 1
ATOM 3548 C C . SER A 1 442 ? -23.573 -36.777 21.950 1.00 66.31 442 SER A C 1
ATOM 3550 O O . SER A 1 442 ? -22.674 -36.917 22.775 1.00 66.31 442 SER A O 1
ATOM 3552 N N . GLY A 1 443 ? -24.624 -37.604 21.947 1.00 58.06 443 GLY A N 1
ATOM 3553 C CA . GLY A 1 443 ? -24.759 -38.746 22.862 1.00 58.06 443 GLY A CA 1
ATOM 3554 C C . GLY A 1 443 ? -24.912 -38.377 24.349 1.00 58.06 443 GLY A C 1
ATOM 3555 O O . GLY A 1 443 ? -25.198 -39.254 25.160 1.00 58.06 443 GLY A O 1
ATOM 3556 N N . GLN A 1 444 ? -24.794 -37.094 24.713 1.00 53.50 444 GLN A N 1
ATOM 3557 C CA . GLN A 1 444 ? -24.966 -36.572 26.075 1.00 53.50 444 GLN A CA 1
ATOM 3558 C C . GLN A 1 444 ? -26.373 -36.022 26.359 1.00 53.50 444 GLN A C 1
ATOM 3560 O O . GLN A 1 444 ? -26.640 -35.529 27.455 1.00 53.50 444 GLN A O 1
ATOM 3565 N N . ALA A 1 445 ? -27.322 -36.182 25.429 1.00 46.69 445 ALA A N 1
ATOM 3566 C CA . ALA A 1 445 ? -28.714 -35.740 25.583 1.00 46.69 445 ALA A CA 1
ATOM 3567 C C . ALA A 1 445 ? -29.454 -36.338 26.804 1.00 46.69 445 ALA A C 1
ATOM 3569 O O . ALA A 1 445 ? -30.554 -35.899 27.128 1.00 46.69 445 ALA A O 1
ATOM 3570 N N . LYS A 1 446 ? -28.872 -37.326 27.500 1.00 48.03 446 LYS A N 1
ATOM 3571 C CA . LYS A 1 446 ? -29.463 -37.952 28.693 1.00 48.03 446 LYS A CA 1
ATOM 3572 C C . LYS A 1 446 ? -28.975 -37.407 30.042 1.00 48.03 446 LYS A C 1
ATOM 3574 O O . LYS A 1 446 ? -29.577 -37.783 31.042 1.00 48.03 446 LYS A O 1
ATOM 3579 N N . SER A 1 447 ? -27.949 -36.547 30.122 1.00 45.00 447 SER A N 1
ATOM 3580 C CA . SER A 1 447 ? -27.449 -36.075 31.435 1.00 45.00 447 SER A CA 1
ATOM 3581 C C . SER A 1 447 ? -27.821 -34.637 31.803 1.00 45.00 447 SER A C 1
ATOM 3583 O O . SER A 1 447 ? -27.907 -34.346 32.990 1.00 45.00 447 SER A O 1
ATOM 3585 N N . VAL A 1 448 ? -28.092 -33.748 30.841 1.00 45.06 448 VAL A N 1
ATOM 3586 C CA . VAL A 1 448 ? -28.308 -32.314 31.142 1.00 45.06 448 VAL A CA 1
ATOM 3587 C C . VAL A 1 448 ? -29.746 -32.005 31.591 1.00 45.06 448 VAL A C 1
ATOM 3589 O O . VAL A 1 448 ? -29.961 -31.127 32.423 1.00 45.06 448 VAL A O 1
ATOM 3592 N N . PHE A 1 449 ? -30.740 -32.777 31.137 1.00 41.09 449 PHE A N 1
ATOM 3593 C CA . PHE A 1 449 ? -32.135 -32.609 31.579 1.00 41.09 449 PHE A CA 1
ATOM 3594 C C . PHE A 1 449 ? -32.397 -33.074 33.023 1.00 41.09 449 PHE A C 1
ATOM 3596 O O . PHE A 1 449 ? -33.428 -32.722 33.584 1.00 41.09 449 PHE A O 1
ATOM 3603 N N . ASN A 1 450 ? -31.461 -33.801 33.647 1.00 40.88 450 ASN A N 1
ATOM 3604 C CA . ASN A 1 450 ? -31.560 -34.211 35.054 1.00 40.88 450 ASN A CA 1
ATOM 3605 C C . ASN A 1 450 ? -30.876 -33.230 36.027 1.00 40.88 450 ASN A C 1
ATOM 3607 O O . ASN A 1 450 ? -30.920 -33.452 37.234 1.00 40.88 450 ASN A O 1
ATOM 3611 N N . THR A 1 451 ? -30.239 -32.164 35.527 1.00 40.25 451 THR A N 1
ATOM 3612 C CA . THR A 1 451 ? -29.519 -31.172 36.350 1.00 40.25 451 THR A CA 1
ATOM 3613 C C . THR A 1 451 ? -30.171 -29.793 36.390 1.00 40.25 451 THR A C 1
ATOM 3615 O O . THR A 1 451 ? -29.633 -28.905 37.041 1.00 40.25 451 THR A O 1
ATOM 3618 N N . LEU A 1 452 ? -31.321 -29.593 35.742 1.00 36.47 452 LEU A N 1
ATOM 3619 C CA . LEU A 1 452 ? -32.132 -28.393 35.957 1.00 36.47 452 LEU A CA 1
ATOM 3620 C C . LEU A 1 452 ? -33.009 -28.621 37.198 1.00 36.47 452 LEU A C 1
ATOM 3622 O O . LEU A 1 452 ? -33.891 -29.482 37.149 1.00 36.47 452 LEU A O 1
ATOM 3626 N N . PRO A 1 453 ? -32.797 -27.899 38.315 1.00 37.22 453 PRO A N 1
ATOM 3627 C CA . PRO A 1 453 ? -33.778 -27.875 39.384 1.00 37.22 453 PRO A CA 1
ATOM 3628 C C . PRO A 1 453 ? -35.059 -27.268 38.816 1.00 37.22 453 PRO A C 1
ATOM 3630 O O . PRO A 1 453 ? -35.031 -26.240 38.143 1.00 37.22 453 PRO A O 1
ATOM 3633 N N . SER A 1 454 ? -36.181 -27.925 39.074 1.00 38.62 454 SER A N 1
ATOM 3634 C CA . SER A 1 454 ? -37.512 -27.415 38.778 1.00 38.62 454 SER A CA 1
ATOM 3635 C C . SER A 1 454 ? -37.752 -26.080 39.491 1.00 38.62 454 SER A C 1
ATOM 3637 O O . SER A 1 454 ? -37.931 -26.099 40.711 1.00 38.62 454 SER A O 1
ATOM 3639 N N . LEU A 1 455 ? -37.757 -24.970 38.743 1.00 32.44 455 LEU A N 1
ATOM 3640 C CA . LEU A 1 455 ? -38.698 -23.832 38.809 1.00 32.44 455 LEU A CA 1
ATOM 3641 C C . LEU A 1 455 ? -38.236 -22.683 37.907 1.00 32.44 455 LEU A C 1
ATOM 3643 O O . LEU A 1 455 ? -37.130 -22.151 38.148 1.00 32.44 455 LEU A O 1
#

Secondary structure (DSSP, 8-state):
----HHHHHHHHHHHHHHHHHHHHHHHHHHHH-SS--HHHHHHHHHHHHHHHHH-HHHHHHHHHHHHHHHHHHTT-S-HHHHHHHHHHHHHHHHHHHHH-HHHHHHHHHHHHHHHHHHHH-TTS-HHHHHHHHHHHHHHHHHHHGGG--------GGGGGG-HHHHHHHHHHHHH-HHHHGGGHHHHHHHHHHHHHHHHHTT-PPPHHHHHHHHHHHHHHGGGGHHHHHHHHHHHHHT---HHHHHHHHHHHHH-GGGHHHHHHHHHHHHHHHHHSSPPPPTTS--PPP---SS------HHHHHHHHHHHHHS---HHHHHHHHHHHHHHHTT--TTSHHHHHHHHHHHHHHHHHHHHH-S-HHHHHHHHHHHHH--HHHHHHHTSHHHHHHHHHHTT-SSHHHHHHHHHHHHHHHTT-HHHHHHHHHHHHHHHHHHHHHSS-TTTSTTSS---

Sequence (455 aa):
MFFDKTTDFQTSKSYAAELVEKCLDQCLEWLEEPIRNEQRRLASVLLARELAMFTSTSFFLRANVFFKNIFTVLRDPKPQIRIASINALHAALTITSQREAKLKTEWYTKCYSEALNTMKISELSKDDRTHSMLLTVSLKLKIFGRKGLICMRPDLEGVQKNSTALVTLGLLMLQNPERYRGNVPQMMMVVMDMLNTAISKKRSPEQSVFIFLTLFVKAYKESVMNEIKQLLSLLFKTGLSKGLTCVMHEVVRHINQLQMDVQDGLMKELYMILTGCVLPSKLDPPKKPVLPTHTLQVSNIPLTVLALDTLGEFEFQRHYLEMFMQYISDVYEKVHREHRQWVLALIHGVLRSLVSAGVVDPQLEVRLCVLQCFCEADRAFLSHLAQPEMLQLQFMSLHDEKLEIQEAAVCLLGRLSELNPALVLPRMRRVLLETLSQLTNSGQAKSVFNTLPSL

Radius of gyration: 29.94 Å; chains: 1; bounding box: 68×64×87 Å

InterPro domains:
  IPR011989 Armadillo-like helical [G3DSA:1.25.10.10] (303-454)
  IPR016024 Armadillo-type fold [SSF48371] (16-444)
  IPR050517 DNA Damage Response and Repair Kinase [PTHR11139] (15-444)

Organism: Angiostrongylus costaricensis (NCBI:txid334426)